Protein AF-A0A8J4PUZ7-F1 (afdb_monomer_lite)

Organism: NCBI:txid133409

Radius of gyration: 33.64 Å; chains: 1; bounding box: 92×98×100 Å

InterPro domains:
  IPR002048 EF-hand domain [PF13833] (111-161)
  IPR002048 EF-hand domain [PS50222] (130-165)
  IPR002048 EF-hand domain [SM00054] (100-126)
  IPR002048 EF-hand domain [SM00054] (134-162)
  IPR002048 EF-hand domain [cd00051] (100-160)
  IPR004170 WWE domain [PF02825] (491-558)
  IPR004170 WWE domain [PS50918] (475-558)
  IPR011992 EF-hand domain pair [SSF47473] (94-163)
  IPR018247 EF-Hand 1, calcium-binding site [PS00018] (143-155)
  IPR029062 Class I glutamine amidotransferase-like [SSF52317] (277-467)
  IPR037197 WWE domain superfamily [G3DSA:3.30.720.50] (478-567)
  IPR037197 WWE domain superfamily [SSF117839] (489-565)

pLDDT: mean 73.5, std 23.8, range [24.12, 98.75]

Secondary structure (DSSP, 8-state):
---------------------------------------------PPP-------PPPP---HHHHHHHHHHHHHH--GGGHHHHHHHH-S----S-HHHHHHHHTTT-SSSSB-HHHHHHHHHHTT----HHHHHHHHHHH-SS-SSSB-HHHHHHHHHHHHHHHHHTTT-S----TTHHHHHHHHHTTS-S----PPPP-------GGGS-SSTT-GGGGTB-TTTT----TT--B-TTSPBSSGGGSSBPBTTTTT-EEEEEESS----TTHHHHHHTT-EEEEESSHHHHHHHHTT-SEEEEE--SS--SSS-HHHHHHHHHHHHHTT-EEEEE--STTTTHHHHHHHHHHHS--EEEEEE---EEEEE-TTSTTEEE--GGGTT-SEEE--SEEEEESS--TTEEEEEE-TTS-EEEEEE-----S----EEEES-GGGGTTTTTSTTHHHHHHHHHHHHT-HHHHHHTT------PPPPEEEEEEEEEESEEEEPPHHHHHHHHHHHHHHHH-TT--EEEEEETTEEEEEETTTTEEEESSSTT--EEEEEEEEEEEPPP-

Foldseek 3Di:
DDDDDDDDDDDDDDDDDDDDDDDDDDDDDDDDDDDDDDDDDDDDDDDDDDDDPPPDDDDDQDPVNVVLVVLVDVLVDDPPCPVVVPVPPPLPDQHDDLVSLLVNVVVQDPPQWHALVSLQVVCVVVVHRDDSVVSVVVQVVQPPVPPRTHGSVSSSVSSSVVVVVVCVVVVSDDDPDPVVVVVVVVVVVPPDDDDDDDDDDDDFDADDPLCPDPDPPDPSVQFAANQQLTQDDPPFDAAPQRFGPDCNQFGTFFLFAQQFEEEEACLPDDPQPLPVLQCRNNYHYHYDHALVVLLVCLVRHQEYEYFFAQDHDPNDDLVSSLVSVVVSLQQQGEYEQEAAAHRRRPNVQSNCCSPFVWGWHDKDAAQDKAADDAQQDASHFYSDSLCGRAGIDGQARIFIAIPDDGPQKGQGHATNVSGRFWIKGDPDLDPRNAIYIYGGRSNCRHPVVPPGCNSSSVNSSNSVRSSVSSCVVVVNDPPDPFDRWDWDKWKWWDDSHIDTDPPQQRVQVVVVVVVCVVVVVCQWDWTDDDPWIWIAGNVQQKIFTPPDPVRDIIHMDIDIGTHTDDD

Structure (mmCIF, N/CA/C/O backbone):
data_AF-A0A8J4PUZ7-F1
#
_entry.id   AF-A0A8J4PUZ7-F1
#
loop_
_atom_site.group_PDB
_atom_site.id
_atom_site.type_symbol
_atom_site.label_atom_id
_atom_site.label_alt_id
_atom_site.label_comp_id
_atom_site.label_asym_id
_atom_site.label_entity_id
_atom_site.label_seq_id
_atom_site.pdbx_PDB_ins_code
_atom_site.Cartn_x
_atom_site.Cartn_y
_atom_site.Cartn_z
_atom_site.occupancy
_atom_site.B_iso_or_equiv
_atom_site.auth_seq_id
_atom_site.auth_comp_id
_atom_site.auth_asym_id
_atom_site.auth_atom_id
_atom_site.pdbx_PDB_model_num
ATOM 1 N N . MET A 1 1 ? -44.549 50.916 0.524 1.00 31.92 1 MET A N 1
ATOM 2 C CA . MET A 1 1 ? -44.669 52.183 -0.236 1.00 31.92 1 MET A CA 1
ATOM 3 C C . MET A 1 1 ? -43.720 52.107 -1.426 1.00 31.92 1 MET A C 1
ATOM 5 O O . MET A 1 1 ? -42.697 51.463 -1.258 1.00 31.92 1 MET A O 1
ATOM 9 N N . THR A 1 2 ? -44.071 52.725 -2.566 1.00 34.88 2 THR A N 1
ATOM 10 C CA . THR A 1 2 ? -43.158 53.216 -3.641 1.00 34.88 2 THR A CA 1
ATOM 11 C C . THR A 1 2 ? -42.027 52.277 -4.125 1.00 34.88 2 THR A C 1
ATOM 13 O O . THR A 1 2 ? -41.024 52.144 -3.436 1.00 34.88 2 THR A O 1
ATOM 16 N N . THR A 1 3 ? -42.210 51.547 -5.244 1.00 37.53 3 THR A N 1
ATOM 17 C CA . THR A 1 3 ? -41.747 51.876 -6.638 1.00 37.53 3 THR A CA 1
ATOM 18 C C . THR A 1 3 ? -40.230 51.709 -6.866 1.00 37.53 3 THR A C 1
ATOM 20 O O . THR A 1 3 ? -39.463 52.071 -5.987 1.00 37.53 3 THR A O 1
ATOM 23 N N . THR A 1 4 ? -39.698 51.184 -7.984 1.00 36.09 4 THR A N 1
ATOM 24 C CA . THR A 1 4 ? -40.172 50.990 -9.390 1.00 36.09 4 THR A CA 1
ATOM 25 C C . THR A 1 4 ? -39.432 49.774 -10.023 1.00 36.09 4 THR A C 1
ATOM 27 O O . THR A 1 4 ? -38.308 49.513 -9.614 1.00 36.09 4 THR A O 1
ATOM 30 N N . ASP A 1 5 ? -40.060 48.901 -10.836 1.00 35.66 5 ASP A N 1
ATOM 31 C CA . ASP A 1 5 ? -40.174 48.937 -12.331 1.00 35.66 5 ASP A CA 1
ATOM 32 C C . ASP A 1 5 ? -38.823 48.592 -13.047 1.00 35.66 5 ASP A C 1
ATOM 34 O O . ASP A 1 5 ? -37.813 49.196 -12.700 1.00 35.66 5 ASP A O 1
ATOM 38 N N . LYS A 1 6 ? -38.663 47.632 -13.993 1.00 34.19 6 LYS A N 1
ATOM 39 C CA . LYS A 1 6 ? -39.505 47.216 -15.151 1.00 34.19 6 LYS A CA 1
ATOM 40 C C . LYS A 1 6 ? -39.331 45.754 -15.661 1.00 34.19 6 LYS A C 1
ATOM 42 O O . LYS A 1 6 ? -38.241 45.207 -15.559 1.00 34.19 6 LYS A O 1
ATOM 47 N N . THR A 1 7 ? -40.400 45.229 -16.294 1.00 31.89 7 THR A N 1
ATOM 48 C CA . THR A 1 7 ? -40.533 44.272 -17.452 1.00 31.89 7 THR A CA 1
ATOM 49 C C . THR A 1 7 ? -39.470 43.175 -17.697 1.00 31.89 7 THR A C 1
ATOM 51 O O . THR A 1 7 ? -38.310 43.508 -17.916 1.00 31.89 7 THR A O 1
ATOM 54 N N . THR A 1 8 ? -39.761 41.860 -17.659 1.00 32.41 8 THR A N 1
ATOM 55 C CA . THR A 1 8 ? -40.592 40.976 -18.550 1.00 32.41 8 THR A CA 1
ATOM 56 C C . THR A 1 8 ? -40.022 40.742 -19.970 1.00 32.41 8 THR A C 1
ATOM 58 O O . THR A 1 8 ? -39.531 41.692 -20.567 1.00 32.41 8 THR A O 1
ATOM 61 N N . GLU A 1 9 ? -39.907 39.519 -20.532 1.00 30.27 9 GLU A N 1
ATOM 62 C CA . GLU A 1 9 ? -40.904 38.440 -20.831 1.00 30.27 9 GLU A CA 1
ATOM 63 C C . GLU A 1 9 ? -41.888 38.832 -21.971 1.00 30.27 9 GLU A C 1
ATOM 65 O O . GLU A 1 9 ? -42.277 39.996 -22.033 1.00 30.27 9 GLU A O 1
ATOM 70 N N . VAL A 1 10 ? -42.344 37.965 -22.900 1.00 31.31 10 VAL A N 1
ATOM 71 C CA . VAL A 1 10 ? -42.105 36.507 -23.106 1.00 31.31 10 VAL A CA 1
ATOM 72 C C . VAL A 1 10 ? -41.219 36.258 -24.365 1.00 31.31 10 VAL A C 1
ATOM 74 O O . VAL A 1 10 ? -40.121 36.804 -24.351 1.00 31.31 10 VAL A O 1
ATOM 77 N N . GLU A 1 11 ? -41.470 35.511 -25.463 1.00 28.72 11 GLU A N 1
ATOM 78 C CA . GLU A 1 11 ? -42.529 34.595 -25.975 1.00 28.72 11 GLU A CA 1
ATOM 79 C C . GLU A 1 11 ? -41.911 33.597 -27.013 1.00 28.72 11 GLU A C 1
ATOM 81 O O . GLU A 1 11 ? -40.688 33.541 -27.142 1.00 28.72 11 GLU A O 1
ATOM 86 N N . ALA A 1 12 ? -42.701 32.789 -27.747 1.00 32.50 12 ALA A N 1
ATOM 87 C CA . ALA A 1 12 ? -42.226 31.761 -28.700 1.00 32.50 12 ALA A CA 1
ATOM 88 C C . ALA A 1 12 ? -43.123 31.609 -29.952 1.00 32.50 12 ALA A C 1
ATOM 90 O O . ALA A 1 12 ? -44.296 31.960 -29.900 1.00 32.50 12 ALA A O 1
ATOM 91 N N . THR A 1 13 ? -42.616 31.014 -31.049 1.00 29.00 13 THR A N 1
ATOM 92 C CA . THR A 1 13 ? -43.387 30.177 -32.016 1.00 29.00 13 THR A CA 1
ATOM 93 C C . THR A 1 13 ? -42.502 29.553 -33.113 1.00 29.00 13 THR A C 1
ATOM 95 O O . THR A 1 13 ? -41.449 30.082 -33.457 1.00 29.00 13 THR A O 1
ATOM 98 N N . ALA A 1 14 ? -42.957 28.434 -33.690 1.00 31.92 14 ALA A N 1
ATOM 99 C CA . ALA A 1 14 ? -42.532 27.913 -35.003 1.00 31.92 14 ALA A CA 1
ATOM 100 C C . ALA A 1 14 ? -43.636 28.229 -36.047 1.00 31.92 14 ALA A C 1
ATOM 102 O O . ALA A 1 14 ? -44.740 28.586 -35.619 1.00 31.92 14 ALA A O 1
ATOM 103 N N . PRO A 1 15 ? -43.421 28.100 -37.380 1.00 43.19 15 PRO A N 1
ATOM 104 C CA . PRO A 1 15 ? -43.511 26.770 -38.015 1.00 43.19 15 PRO A CA 1
ATOM 105 C C . PRO A 1 15 ? -42.740 26.629 -39.364 1.00 43.19 15 PRO A C 1
ATOM 107 O O . PRO A 1 15 ? -41.897 27.452 -39.704 1.00 43.19 15 PRO A O 1
ATOM 110 N N . ALA A 1 16 ? -43.150 25.618 -40.148 1.00 30.67 16 ALA A N 1
ATOM 111 C CA . ALA A 1 16 ? -43.147 25.515 -41.621 1.00 30.67 16 ALA A CA 1
ATOM 112 C C . ALA A 1 16 ? -42.154 24.531 -42.280 1.00 30.67 16 ALA A C 1
ATOM 114 O O . ALA A 1 16 ? -40.936 24.667 -42.237 1.00 30.67 16 ALA A O 1
ATOM 115 N N . THR A 1 17 ? -42.743 23.550 -42.967 1.00 30.05 17 THR A N 1
ATOM 116 C CA . THR A 1 17 ? -42.121 22.589 -43.888 1.00 30.05 17 THR A CA 1
ATOM 117 C C . THR A 1 17 ? -42.132 23.101 -45.327 1.00 30.05 17 THR A C 1
ATOM 119 O O . THR A 1 17 ? -43.130 23.688 -45.742 1.00 30.05 17 THR A O 1
ATOM 122 N N . THR A 1 18 ? -41.148 22.707 -46.141 1.00 29.47 18 THR A N 1
ATOM 123 C CA . THR A 1 18 ? -41.346 22.613 -47.601 1.00 29.47 18 THR A CA 1
ATOM 124 C C . THR A 1 18 ? -40.593 21.417 -48.174 1.00 29.47 18 THR A C 1
ATOM 1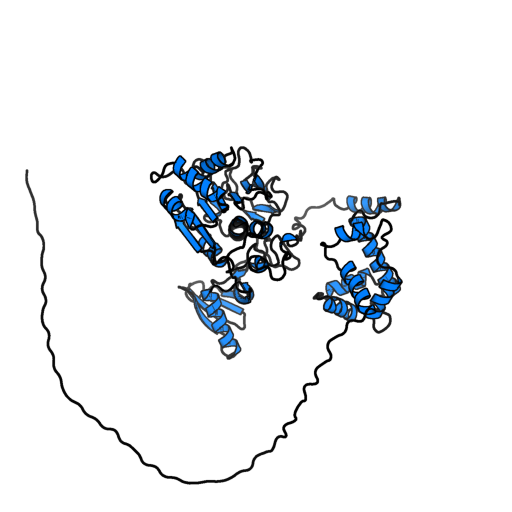26 O O . THR A 1 18 ? -39.422 21.218 -47.865 1.00 29.47 18 THR A O 1
ATOM 129 N N . THR A 1 19 ? -41.273 20.626 -49.001 1.00 29.44 19 THR A N 1
ATOM 130 C CA . THR A 1 19 ? -40.724 19.502 -49.769 1.00 29.44 19 THR A CA 1
ATOM 131 C C . THR A 1 19 ? -40.570 19.880 -51.240 1.00 29.44 19 THR A C 1
ATOM 133 O O . THR A 1 19 ? -41.388 20.628 -51.773 1.00 29.44 19 THR A O 1
ATOM 136 N N . THR A 1 20 ? -39.589 19.284 -51.920 1.00 30.33 20 THR A N 1
ATOM 137 C CA . THR A 1 20 ? -39.568 19.154 -53.385 1.00 30.33 20 THR A CA 1
ATOM 138 C C . THR A 1 20 ? -38.830 17.876 -53.783 1.00 30.33 20 THR A C 1
ATOM 140 O O . THR A 1 20 ? -37.664 17.692 -53.443 1.00 30.33 20 THR A O 1
ATOM 143 N N . ASP A 1 21 ? -39.512 17.000 -54.520 1.00 27.89 21 ASP A N 1
ATOM 144 C CA . ASP A 1 21 ? -38.901 15.892 -55.263 1.00 27.89 21 ASP A CA 1
ATOM 145 C C . ASP A 1 21 ? -38.247 16.392 -56.563 1.00 27.89 21 ASP A C 1
ATOM 147 O O . ASP A 1 21 ? -38.670 17.419 -57.096 1.00 27.89 21 ASP A O 1
ATOM 151 N N . ALA A 1 22 ? -37.310 15.614 -57.133 1.00 30.58 22 ALA A N 1
ATOM 152 C CA . ALA A 1 22 ? -37.482 15.058 -58.490 1.00 30.58 22 ALA A CA 1
ATOM 153 C C . ALA A 1 22 ? -36.314 14.165 -58.983 1.00 30.58 22 ALA A C 1
ATOM 155 O O . ALA A 1 22 ? -35.156 14.567 -59.027 1.00 30.58 22 ALA A O 1
ATOM 156 N N . SER A 1 23 ? -36.691 12.980 -59.480 1.00 27.52 23 SER A N 1
ATOM 157 C CA . SER A 1 23 ? -36.160 12.292 -60.677 1.00 27.52 23 SER A CA 1
ATOM 158 C C . SER A 1 23 ? -34.645 12.039 -60.864 1.00 27.52 23 SER A C 1
ATOM 160 O O . SER A 1 23 ? -33.897 12.882 -61.346 1.00 27.52 23 SER A O 1
ATOM 162 N N . THR A 1 24 ? -34.270 10.766 -60.689 1.00 27.72 24 THR A N 1
ATOM 163 C CA . THR A 1 24 ? -33.610 9.899 -61.700 1.00 27.72 24 THR A CA 1
ATOM 164 C C . THR A 1 24 ? -32.593 10.484 -62.701 1.00 27.72 24 THR A C 1
ATOM 166 O O . THR A 1 24 ? -32.950 11.253 -63.591 1.00 27.72 24 THR A O 1
ATOM 169 N N . THR A 1 25 ? -31.444 9.811 -62.830 1.00 27.95 25 THR A N 1
ATOM 170 C CA . THR A 1 25 ? -31.197 8.992 -64.042 1.00 27.95 25 THR A CA 1
ATOM 171 C C . THR A 1 25 ? -30.154 7.900 -63.809 1.00 27.95 25 THR A C 1
ATOM 173 O O . THR A 1 25 ? -29.208 8.056 -63.044 1.00 27.95 25 THR A O 1
ATOM 176 N N . SER A 1 26 ? -30.348 6.768 -64.480 1.00 26.28 26 SER A N 1
ATOM 177 C CA . SER A 1 26 ? -29.411 5.647 -64.548 1.00 26.28 26 SER A CA 1
ATOM 178 C C . SER A 1 26 ? -28.490 5.766 -65.761 1.00 26.28 26 SER A C 1
ATOM 180 O O . SER A 1 26 ? -28.995 6.047 -66.843 1.00 26.28 26 SER A O 1
ATOM 182 N N . THR A 1 27 ? -27.228 5.347 -65.637 1.00 27.86 27 THR A N 1
ATOM 183 C CA . THR A 1 27 ? -26.532 4.631 -66.727 1.00 27.86 27 THR A CA 1
ATOM 184 C C . THR A 1 27 ? -25.394 3.773 -66.184 1.00 27.86 27 THR A C 1
ATOM 186 O O . THR A 1 27 ? -24.390 4.287 -65.699 1.00 27.86 27 THR A O 1
ATOM 189 N N . THR A 1 28 ? -25.525 2.457 -66.330 1.00 29.19 28 THR A N 1
ATOM 190 C CA . THR A 1 28 ? -24.376 1.551 -66.481 1.00 29.19 28 THR A CA 1
ATOM 191 C C . THR A 1 28 ? -23.777 1.744 -67.883 1.00 29.19 28 THR A C 1
ATOM 193 O O . THR A 1 28 ? -24.460 2.238 -68.783 1.00 29.19 28 THR A O 1
ATOM 196 N N . PRO A 1 29 ? -22.540 1.288 -68.115 1.00 31.20 29 PRO A N 1
ATOM 197 C CA . PRO A 1 29 ? -22.373 0.362 -69.237 1.00 31.20 29 PRO A CA 1
ATOM 198 C C . PRO A 1 29 ? -21.701 -0.946 -68.805 1.00 31.20 29 PRO A C 1
ATOM 200 O O . PRO A 1 29 ? -20.906 -0.989 -67.867 1.00 31.20 29 PRO A O 1
ATOM 203 N N . THR A 1 30 ? -22.029 -2.031 -69.502 1.00 25.31 30 THR A N 1
ATOM 204 C CA . THR A 1 30 ? -21.582 -3.393 -69.182 1.00 25.31 30 THR A CA 1
ATOM 205 C C . THR A 1 30 ? -20.852 -4.001 -70.377 1.00 25.31 30 THR A C 1
ATOM 207 O O . THR A 1 30 ? -21.237 -3.755 -71.515 1.00 25.31 30 THR A O 1
ATOM 210 N N . THR A 1 31 ? -19.877 -4.877 -70.103 1.00 26.61 31 THR A N 1
ATOM 211 C CA . THR A 1 31 ? -19.239 -5.834 -71.039 1.00 26.61 31 THR A CA 1
ATOM 212 C C . THR A 1 31 ? -18.505 -5.299 -72.275 1.00 26.61 31 THR A C 1
ATOM 214 O O . THR A 1 31 ? -19.079 -4.701 -73.174 1.00 26.61 31 THR A O 1
ATOM 217 N N . THR A 1 32 ? -17.271 -5.775 -72.451 1.00 24.12 32 THR A N 1
ATOM 218 C CA . THR A 1 32 ? -16.931 -6.633 -73.603 1.00 24.12 32 THR A CA 1
ATOM 219 C C . THR A 1 32 ? -15.884 -7.654 -73.147 1.00 24.12 32 THR A C 1
ATOM 221 O O . THR A 1 32 ? -14.964 -7.308 -72.411 1.00 24.12 32 THR A O 1
ATOM 224 N N . THR A 1 33 ? -16.044 -8.915 -73.544 1.00 27.00 33 THR A N 1
ATOM 225 C CA . THR A 1 33 ? -15.135 -10.032 -73.244 1.00 27.00 33 THR A CA 1
ATOM 226 C C . THR A 1 33 ? -14.462 -10.535 -74.516 1.00 27.00 33 THR A C 1
ATOM 228 O O . THR A 1 33 ? -15.149 -10.827 -75.491 1.00 27.00 33 THR A O 1
ATOM 231 N N . THR A 1 34 ? -13.144 -10.753 -74.480 1.00 25.41 34 THR A N 1
ATOM 232 C CA . THR A 1 34 ? -12.427 -11.572 -75.475 1.00 25.41 34 THR A CA 1
ATOM 233 C C . THR A 1 34 ? -11.267 -12.338 -74.838 1.00 25.41 34 THR A C 1
ATOM 235 O O . THR A 1 34 ? -10.354 -11.745 -74.271 1.00 25.41 34 THR A O 1
ATOM 238 N N . THR A 1 35 ? -11.315 -13.663 -74.974 1.00 25.09 35 THR A N 1
ATOM 239 C CA . THR A 1 35 ? -10.185 -14.614 -74.930 1.00 25.09 35 THR A CA 1
ATOM 240 C C . THR A 1 35 ? -9.282 -14.432 -76.171 1.00 25.09 35 THR A C 1
ATOM 242 O O . THR A 1 35 ? -9.697 -13.740 -77.097 1.00 25.09 35 THR A O 1
ATOM 245 N N . THR A 1 36 ? -8.092 -15.024 -76.336 1.00 26.52 36 THR A N 1
ATOM 246 C CA . THR A 1 36 ? -7.377 -16.143 -75.664 1.00 26.52 36 THR A CA 1
ATOM 247 C C . THR A 1 36 ? -6.056 -15.628 -75.008 1.00 26.52 36 THR A C 1
ATOM 249 O O . THR A 1 36 ? -6.092 -14.511 -74.504 1.00 26.52 36 THR A O 1
ATOM 252 N N . ASP A 1 37 ? -4.891 -16.287 -74.839 1.00 25.41 37 ASP A N 1
ATOM 253 C CA . ASP A 1 37 ? -4.339 -17.606 -75.231 1.00 25.41 37 ASP A CA 1
ATOM 254 C C . ASP A 1 37 ? -3.195 -18.070 -74.285 1.00 25.41 37 ASP A C 1
ATOM 256 O O . ASP A 1 37 ? -2.947 -17.437 -73.257 1.00 25.41 37 ASP A O 1
ATOM 260 N N . ALA A 1 38 ? -2.513 -19.184 -74.595 1.00 27.83 38 ALA A N 1
ATOM 261 C CA . ALA A 1 38 ? -1.596 -19.893 -73.694 1.00 27.83 38 ALA A CA 1
ATOM 262 C C . ALA A 1 38 ? -0.143 -20.078 -74.199 1.00 27.83 38 ALA A C 1
ATOM 264 O O . ALA A 1 38 ? 0.112 -20.343 -75.370 1.00 27.83 38 ALA A O 1
ATOM 265 N N . SER A 1 39 ? 0.816 -20.047 -73.259 1.00 26.61 39 SER A N 1
ATOM 266 C CA . SER A 1 39 ? 2.176 -20.617 -73.385 1.00 26.61 39 SER A CA 1
ATOM 267 C C . SER A 1 39 ? 2.819 -20.754 -71.985 1.00 26.61 39 SER A C 1
ATOM 269 O O . SER A 1 39 ? 3.319 -19.782 -71.432 1.00 26.61 39 SER A O 1
ATOM 271 N N . THR A 1 40 ? 2.664 -21.876 -71.275 1.00 27.22 40 THR A N 1
ATOM 272 C CA . THR A 1 40 ? 3.521 -23.086 -71.366 1.00 27.22 40 THR A CA 1
ATOM 273 C C . THR A 1 40 ? 4.923 -22.927 -70.735 1.00 27.22 40 THR A C 1
ATOM 275 O O . THR A 1 40 ? 5.852 -22.504 -71.404 1.00 27.22 40 THR A O 1
ATOM 278 N N . THR A 1 41 ? 5.030 -23.327 -69.451 1.00 27.36 41 THR A N 1
ATOM 279 C CA . THR A 1 41 ? 6.098 -24.118 -68.751 1.00 27.36 41 THR A CA 1
ATOM 280 C C . THR A 1 41 ? 7.597 -24.002 -69.143 1.00 27.36 41 THR A C 1
ATOM 282 O O . THR A 1 41 ? 7.911 -23.963 -70.325 1.00 27.36 41 THR A O 1
ATOM 285 N N . PRO A 1 42 ? 8.562 -24.115 -68.185 1.00 34.59 42 PRO A N 1
ATOM 286 C CA . PRO A 1 42 ? 8.648 -25.265 -67.262 1.00 34.59 42 PRO A CA 1
ATOM 287 C C . PRO A 1 42 ? 8.951 -24.979 -65.776 1.00 34.59 42 PRO A C 1
ATOM 289 O O . PRO A 1 42 ? 9.566 -23.987 -65.399 1.00 34.59 42 PRO A O 1
ATOM 292 N N . ALA A 1 43 ? 8.552 -25.927 -64.921 1.00 27.20 43 ALA A N 1
ATOM 293 C CA . ALA A 1 43 ? 8.738 -25.877 -63.471 1.00 27.20 43 ALA A CA 1
ATOM 294 C C . ALA A 1 43 ? 10.037 -26.559 -62.997 1.00 27.20 43 ALA A C 1
ATOM 296 O O . ALA A 1 43 ? 10.363 -27.674 -63.413 1.00 27.20 43 ALA A O 1
ATOM 297 N N . LEU A 1 44 ? 10.729 -25.941 -62.034 1.00 29.94 44 LEU A N 1
ATOM 298 C CA . LEU A 1 44 ? 11.862 -26.543 -61.323 1.00 29.94 44 LEU A CA 1
ATOM 299 C C . LEU A 1 44 ? 11.382 -27.372 -60.121 1.00 29.94 44 LEU A C 1
ATOM 301 O O . LEU A 1 44 ? 11.011 -26.835 -59.079 1.00 29.94 44 LEU A O 1
ATOM 305 N N . LYS A 1 45 ? 11.439 -28.704 -60.248 1.00 29.41 45 LYS A N 1
ATOM 306 C CA . LYS A 1 45 ? 11.124 -29.647 -59.161 1.00 29.41 45 LYS A CA 1
ATOM 307 C C . LYS A 1 45 ? 12.118 -29.508 -57.998 1.00 29.41 45 LYS A C 1
ATOM 309 O O . LYS A 1 45 ? 13.216 -30.066 -58.055 1.00 29.41 45 LYS A O 1
ATOM 314 N N . ARG A 1 46 ? 11.726 -28.856 -56.898 1.00 32.34 46 ARG A N 1
ATOM 315 C CA . ARG A 1 46 ? 12.373 -29.074 -55.591 1.00 32.34 46 ARG A CA 1
ATOM 316 C C . ARG A 1 46 ? 11.784 -30.328 -54.948 1.00 32.34 46 ARG A C 1
ATOM 318 O O . ARG A 1 46 ? 10.571 -30.476 -54.873 1.00 32.34 46 ARG A O 1
ATOM 325 N N . LYS A 1 47 ? 12.655 -31.245 -54.518 1.00 30.12 47 LYS A N 1
ATOM 326 C CA . LYS A 1 47 ? 12.255 -32.468 -53.812 1.00 30.12 47 LYS A CA 1
ATOM 327 C C . LYS A 1 47 ? 11.812 -32.110 -52.399 1.00 30.12 47 LYS A C 1
ATOM 329 O O . LYS A 1 47 ? 12.626 -31.605 -51.626 1.00 30.12 47 LYS A O 1
ATOM 334 N N . GLU A 1 48 ? 10.580 -32.444 -52.047 1.00 31.02 48 GLU A N 1
ATOM 335 C CA . GLU A 1 48 ? 10.206 -32.564 -50.644 1.00 31.02 48 GLU A CA 1
ATOM 336 C C . GLU A 1 48 ? 11.024 -33.698 -50.010 1.00 31.02 48 GLU A C 1
ATOM 338 O O . GLU A 1 48 ? 11.211 -34.768 -50.595 1.00 31.02 48 GLU A O 1
ATOM 343 N N . LYS A 1 49 ? 11.565 -33.440 -48.819 1.00 30.95 49 LYS A N 1
ATOM 344 C CA . LYS A 1 49 ? 12.094 -34.474 -47.931 1.00 30.95 49 LYS A CA 1
ATOM 345 C C . LYS A 1 49 ? 11.205 -34.491 -46.704 1.00 30.95 49 LYS A C 1
ATOM 347 O O . LYS A 1 49 ? 11.300 -33.580 -45.882 1.00 30.95 49 LYS A O 1
ATOM 352 N N . GLU A 1 50 ? 10.401 -35.536 -46.558 1.00 31.58 50 GLU A N 1
ATOM 353 C CA . GLU A 1 50 ? 9.745 -35.831 -45.290 1.00 31.58 50 GLU A CA 1
ATOM 354 C C . GLU A 1 50 ? 10.812 -35.968 -44.194 1.00 31.58 50 GLU A C 1
ATOM 356 O O . GLU A 1 50 ? 11.594 -36.923 -44.167 1.00 31.58 50 GLU A O 1
ATOM 361 N N . LYS A 1 51 ? 10.858 -35.011 -43.264 1.00 31.28 51 LYS A N 1
ATOM 362 C CA . LYS A 1 51 ? 11.500 -35.242 -41.973 1.00 31.28 51 LYS A CA 1
ATOM 363 C C . LYS A 1 51 ? 10.512 -36.015 -41.112 1.00 31.28 51 LYS A C 1
ATOM 365 O O . LYS A 1 51 ? 9.577 -35.427 -40.579 1.00 31.28 51 LYS A O 1
ATOM 370 N N . LYS A 1 52 ? 10.748 -37.316 -40.928 1.00 31.95 52 LYS A N 1
ATOM 371 C CA . LYS A 1 52 ? 10.154 -38.034 -39.796 1.00 31.95 52 LYS A CA 1
ATOM 372 C C . LYS A 1 52 ? 10.617 -37.350 -38.510 1.00 31.95 52 LYS A C 1
ATOM 374 O O . LYS A 1 52 ? 11.820 -37.283 -38.258 1.00 31.95 52 LYS A O 1
ATOM 379 N N . GLU A 1 53 ? 9.682 -36.848 -37.709 1.00 34.03 53 GLU A N 1
ATOM 380 C CA . GLU A 1 53 ? 9.999 -36.410 -36.353 1.00 34.03 53 GLU A CA 1
ATOM 381 C C . GLU A 1 53 ? 10.307 -37.630 -35.485 1.00 34.03 53 GLU A C 1
ATOM 383 O O . GLU A 1 53 ? 9.427 -38.382 -35.062 1.00 34.03 53 GLU A O 1
ATOM 388 N N . GLU A 1 54 ? 11.594 -37.833 -35.229 1.00 33.34 54 GLU A N 1
ATOM 389 C CA . GLU A 1 54 ? 12.077 -38.847 -34.307 1.00 33.34 54 GLU A CA 1
ATOM 390 C C . GLU A 1 54 ? 11.736 -38.420 -32.871 1.00 33.34 54 GLU A C 1
ATOM 392 O O . GLU A 1 54 ? 12.409 -37.579 -32.266 1.00 33.34 54 GLU A O 1
ATOM 397 N N . LYS A 1 55 ? 10.635 -38.964 -32.333 1.00 35.88 55 LYS A N 1
ATOM 398 C CA . LYS A 1 55 ? 10.188 -38.698 -30.959 1.00 35.88 55 LYS A CA 1
ATOM 399 C C . LYS A 1 55 ? 11.287 -39.092 -29.973 1.00 35.88 55 LYS A C 1
ATOM 401 O O . LYS A 1 55 ? 11.481 -40.274 -29.694 1.00 35.88 55 LYS A O 1
ATOM 406 N N . LYS A 1 56 ? 11.975 -38.089 -29.415 1.00 33.09 56 LYS A N 1
ATOM 407 C CA . LYS A 1 56 ? 12.976 -38.284 -28.357 1.00 33.09 56 LYS A CA 1
ATOM 408 C C . LYS A 1 56 ? 12.355 -39.096 -27.208 1.00 33.09 56 LYS A C 1
ATOM 410 O O . LYS A 1 56 ? 11.253 -38.752 -26.772 1.00 33.09 56 LYS A O 1
ATOM 415 N N . PRO A 1 57 ? 13.029 -40.146 -26.706 1.00 34.91 57 PRO A N 1
ATOM 416 C CA . PRO A 1 57 ? 12.482 -40.975 -25.640 1.00 34.91 57 PRO A CA 1
ATOM 417 C C . PRO A 1 57 ? 12.280 -40.154 -24.363 1.00 34.91 57 PRO A C 1
ATOM 419 O O . PRO A 1 57 ? 13.095 -39.291 -24.026 1.00 34.91 57 PRO A O 1
ATOM 422 N N . ALA A 1 58 ? 11.198 -40.442 -23.637 1.00 37.84 58 ALA A N 1
ATOM 423 C CA . ALA A 1 58 ? 10.937 -39.822 -22.345 1.00 37.84 58 ALA A CA 1
ATOM 424 C C . ALA A 1 58 ? 12.085 -40.140 -21.370 1.00 37.84 58 ALA A C 1
ATOM 426 O O . ALA A 1 58 ? 12.505 -41.290 -21.237 1.00 37.84 58 ALA A O 1
ATOM 427 N N . TYR A 1 59 ? 12.609 -39.115 -20.700 1.00 37.31 59 TYR A N 1
ATOM 428 C CA . TYR A 1 59 ? 13.774 -39.248 -19.828 1.00 37.31 59 TYR A CA 1
ATOM 429 C C . TYR A 1 59 ? 13.448 -40.063 -18.565 1.00 37.31 59 TYR A C 1
ATOM 431 O O . TYR A 1 59 ? 12.659 -39.633 -17.723 1.00 37.31 59 TYR A O 1
ATOM 439 N N . ILE A 1 60 ? 14.098 -41.220 -18.413 1.00 36.75 60 ILE A N 1
ATOM 440 C CA . ILE A 1 60 ? 14.000 -42.076 -17.224 1.00 36.75 60 ILE A CA 1
ATOM 441 C C . ILE A 1 60 ? 15.173 -41.753 -16.282 1.00 36.75 60 ILE A C 1
ATOM 443 O O . ILE A 1 60 ? 16.330 -42.053 -16.577 1.00 36.75 60 ILE A O 1
ATOM 447 N N . GLU A 1 61 ? 14.882 -41.135 -15.132 1.00 40.69 61 GLU A N 1
ATOM 448 C CA . GLU A 1 61 ? 15.885 -40.818 -14.103 1.00 40.69 61 GLU A CA 1
ATOM 449 C C . GLU A 1 61 ? 16.368 -42.106 -13.408 1.00 40.69 61 GLU A C 1
ATOM 451 O O . GLU A 1 61 ? 15.589 -42.808 -12.759 1.00 40.69 61 GLU A O 1
ATOM 456 N N . THR A 1 62 ? 17.661 -42.431 -13.511 1.00 42.00 62 THR A N 1
ATOM 457 C CA . THR A 1 62 ? 18.207 -43.629 -12.852 1.00 42.00 62 THR A CA 1
ATOM 458 C C . THR A 1 62 ? 18.231 -43.475 -11.327 1.00 42.00 62 THR A C 1
ATOM 460 O O . THR A 1 62 ? 18.459 -42.386 -10.796 1.00 42.00 62 THR A O 1
ATOM 463 N N . ARG A 1 63 ? 18.050 -44.585 -10.592 1.00 38.66 63 ARG A N 1
ATOM 464 C CA . ARG A 1 63 ? 18.034 -44.615 -9.110 1.00 38.66 63 ARG A CA 1
ATOM 465 C C . ARG A 1 63 ? 19.276 -43.954 -8.490 1.00 38.66 63 ARG A C 1
ATOM 467 O O . ARG A 1 63 ? 19.174 -43.276 -7.471 1.00 38.66 63 ARG A O 1
ATOM 474 N N . THR A 1 64 ? 20.422 -44.119 -9.144 1.00 38.09 64 THR A N 1
ATOM 475 C CA . THR A 1 64 ? 21.718 -43.515 -8.812 1.00 38.09 64 THR A CA 1
ATOM 476 C C . THR A 1 64 ? 21.710 -41.993 -8.998 1.00 38.09 64 THR A C 1
ATOM 478 O O . THR A 1 64 ? 22.074 -41.254 -8.086 1.00 38.09 64 THR A O 1
ATOM 481 N N . ARG A 1 65 ? 21.203 -41.500 -10.137 1.00 40.19 65 ARG A N 1
ATOM 482 C CA . ARG A 1 65 ? 21.096 -40.062 -10.441 1.00 40.19 65 ARG A CA 1
ATOM 483 C C . ARG A 1 65 ? 20.081 -39.350 -9.539 1.00 40.19 65 ARG A C 1
ATOM 485 O O . ARG A 1 65 ? 20.343 -38.237 -9.094 1.00 40.19 65 ARG A O 1
ATOM 492 N N . LYS A 1 66 ? 18.987 -40.031 -9.180 1.00 44.66 66 LYS A N 1
ATOM 493 C CA . LYS A 1 66 ? 17.997 -39.559 -8.200 1.00 44.66 66 LYS A CA 1
ATOM 494 C C . LYS A 1 66 ? 18.604 -39.349 -6.805 1.00 44.66 66 LYS A C 1
ATOM 496 O O . LYS A 1 66 ? 18.337 -38.320 -6.192 1.00 44.66 66 LYS A O 1
ATOM 501 N N . LYS A 1 67 ? 19.464 -40.265 -6.330 1.00 43.91 67 LYS A N 1
ATOM 502 C CA . LYS A 1 67 ? 20.208 -40.090 -5.065 1.00 43.91 67 LYS A CA 1
ATOM 503 C C . LYS A 1 67 ? 21.165 -38.893 -5.114 1.00 43.91 67 LYS A C 1
ATOM 505 O O . LYS A 1 67 ? 21.148 -38.078 -4.198 1.00 43.91 67 LYS A O 1
ATOM 510 N N . ALA A 1 68 ? 21.947 -38.751 -6.187 1.00 40.72 68 ALA A N 1
ATOM 511 C CA . ALA A 1 68 ? 22.852 -37.608 -6.349 1.00 40.72 68 ALA A CA 1
ATOM 512 C C . ALA A 1 68 ? 22.095 -36.269 -6.372 1.00 40.72 68 ALA A C 1
ATOM 514 O O . ALA A 1 68 ? 22.501 -35.317 -5.709 1.00 40.72 68 ALA A O 1
ATOM 515 N N . ARG A 1 69 ? 20.943 -36.209 -7.056 1.00 47.31 69 ARG A N 1
ATOM 516 C CA . ARG A 1 69 ? 20.080 -35.022 -7.031 1.00 47.31 69 ARG A CA 1
ATOM 517 C C . ARG A 1 69 ? 19.547 -34.726 -5.628 1.00 47.31 69 ARG A C 1
ATOM 519 O O . ARG A 1 69 ? 19.581 -33.577 -5.218 1.00 47.31 69 ARG A O 1
ATOM 526 N N . GLN A 1 70 ? 19.137 -35.739 -4.864 1.00 47.88 70 GLN A N 1
ATOM 527 C CA . GLN A 1 70 ? 18.703 -35.551 -3.473 1.00 47.88 70 GLN A CA 1
ATOM 528 C C . GLN A 1 70 ? 19.820 -34.986 -2.575 1.00 47.88 70 GLN A C 1
ATOM 530 O O . GLN A 1 70 ? 19.540 -34.107 -1.763 1.00 47.88 70 GLN A O 1
ATOM 535 N N . ALA A 1 71 ? 21.076 -35.411 -2.756 1.00 44.75 71 ALA A N 1
ATOM 536 C CA . ALA A 1 71 ? 22.227 -34.835 -2.050 1.00 44.75 71 ALA A CA 1
ATOM 537 C C . ALA A 1 71 ? 22.529 -33.380 -2.481 1.00 44.75 71 ALA A C 1
ATOM 539 O O . ALA A 1 71 ? 22.841 -32.534 -1.645 1.00 44.75 71 ALA A O 1
ATOM 540 N N . LEU A 1 72 ? 22.373 -33.048 -3.766 1.00 44.75 72 LEU A N 1
ATOM 541 C CA . LEU A 1 72 ? 22.565 -31.687 -4.290 1.00 44.75 72 LEU A CA 1
ATOM 542 C C . LEU A 1 72 ? 21.439 -30.713 -3.890 1.00 44.75 72 LEU A C 1
ATOM 544 O O . LEU A 1 72 ? 21.711 -29.562 -3.533 1.00 44.75 72 LEU A O 1
ATOM 548 N N . ASP A 1 73 ? 20.185 -31.168 -3.893 1.00 51.75 73 ASP A N 1
ATOM 549 C CA . ASP A 1 73 ? 19.023 -30.422 -3.390 1.00 51.75 73 ASP A CA 1
ATOM 550 C C . ASP A 1 73 ? 19.206 -30.114 -1.885 1.00 51.75 73 ASP A C 1
ATOM 552 O O . ASP A 1 73 ? 18.972 -28.992 -1.430 1.00 51.75 73 ASP A O 1
ATOM 556 N N . PHE A 1 74 ? 19.715 -31.090 -1.123 1.00 48.84 74 PHE A N 1
ATOM 557 C CA . PHE A 1 74 ? 20.023 -30.976 0.306 1.00 48.84 74 PHE A CA 1
ATOM 558 C C . PHE A 1 74 ? 21.110 -29.929 0.615 1.00 48.84 74 PHE A C 1
ATOM 560 O O . PHE A 1 74 ? 20.933 -29.097 1.509 1.00 48.84 74 PHE A O 1
ATOM 567 N N . ILE A 1 75 ? 22.200 -29.899 -0.159 1.00 47.31 75 ILE A N 1
ATOM 568 C CA . ILE A 1 75 ? 23.267 -28.895 -0.004 1.00 47.31 75 ILE A CA 1
ATOM 569 C C . ILE A 1 75 ? 22.766 -27.491 -0.393 1.00 47.31 75 ILE A C 1
ATOM 571 O O . ILE A 1 75 ? 23.016 -26.515 0.327 1.00 47.31 75 ILE A O 1
ATOM 575 N N . SER A 1 76 ? 22.046 -27.384 -1.518 1.00 51.31 76 SER A N 1
ATOM 576 C CA . SER A 1 76 ? 21.698 -26.099 -2.148 1.00 51.31 76 SER A CA 1
ATOM 577 C C . SER A 1 76 ? 20.523 -25.340 -1.513 1.00 51.31 76 SER A C 1
ATOM 579 O O . SER A 1 76 ? 20.472 -24.116 -1.657 1.00 51.31 76 SER A O 1
ATOM 581 N N . GLY A 1 77 ? 19.676 -26.025 -0.735 1.00 44.22 77 GLY A N 1
ATOM 582 C CA . GLY A 1 77 ? 18.916 -25.449 0.379 1.00 44.22 77 GLY A CA 1
ATOM 583 C C . GLY A 1 77 ? 17.484 -24.977 0.091 1.00 44.22 77 GLY A C 1
ATOM 584 O O . GLY A 1 77 ? 17.258 -23.971 -0.578 1.00 44.22 77 GLY A O 1
ATOM 585 N N . SER A 1 78 ? 16.516 -25.631 0.743 1.00 41.91 78 SER A N 1
ATOM 586 C CA . SER A 1 78 ? 15.123 -25.178 0.884 1.00 41.91 78 SER A CA 1
ATOM 587 C C . SER A 1 78 ? 14.648 -25.371 2.333 1.00 41.91 78 SER A C 1
ATOM 589 O O . SER A 1 78 ? 14.652 -26.498 2.831 1.00 41.91 78 SER A O 1
ATOM 591 N N . ASN A 1 79 ? 14.230 -24.301 3.015 1.00 48.44 79 ASN A N 1
ATOM 592 C CA . ASN A 1 79 ? 14.067 -24.310 4.480 1.00 48.44 79 ASN A CA 1
ATOM 593 C C . ASN A 1 79 ? 12.916 -25.199 5.008 1.00 48.44 79 ASN A C 1
ATOM 595 O O . ASN A 1 79 ? 12.968 -25.643 6.152 1.00 48.44 79 ASN A O 1
ATOM 599 N N . GLN A 1 80 ? 11.897 -25.517 4.200 1.00 45.38 80 GLN A N 1
ATOM 600 C CA . GLN A 1 80 ? 10.650 -26.156 4.667 1.00 45.38 80 GLN A CA 1
ATOM 601 C C . GLN A 1 80 ? 10.761 -27.661 5.023 1.00 45.38 80 GLN A C 1
ATOM 603 O O . GLN A 1 80 ? 9.748 -28.319 5.236 1.00 45.38 80 GLN A O 1
ATOM 608 N N . ARG A 1 81 ? 11.970 -28.241 5.075 1.00 44.03 81 ARG A N 1
ATOM 609 C CA . ARG A 1 81 ? 12.190 -29.657 5.451 1.00 44.03 81 ARG A CA 1
ATOM 610 C C . ARG A 1 81 ? 13.128 -29.875 6.636 1.00 44.03 81 ARG A C 1
ATOM 612 O O . ARG A 1 81 ? 13.307 -31.018 7.040 1.00 44.03 81 ARG A O 1
ATOM 619 N N . GLN A 1 82 ? 13.711 -28.822 7.212 1.00 43.53 82 GLN A N 1
ATOM 620 C CA . GLN A 1 82 ? 14.725 -28.984 8.262 1.00 43.53 82 GLN A CA 1
ATOM 621 C C . GLN A 1 82 ? 14.137 -29.585 9.551 1.00 43.53 82 GLN A C 1
ATOM 623 O O . GLN A 1 82 ? 14.677 -30.568 10.047 1.00 43.53 82 GLN A O 1
ATOM 628 N N . ALA A 1 83 ? 12.980 -29.106 10.023 1.00 39.78 83 ALA A N 1
ATOM 629 C CA . ALA A 1 83 ? 12.298 -29.674 11.195 1.00 39.78 83 ALA A CA 1
ATOM 630 C C . ALA A 1 83 ? 11.934 -31.167 11.023 1.00 39.78 83 ALA A C 1
ATOM 632 O O . ALA A 1 83 ? 12.082 -31.958 11.949 1.00 39.78 83 ALA A O 1
ATOM 633 N N . SER A 1 84 ? 11.526 -31.582 9.818 1.00 38.97 84 SER A N 1
ATOM 634 C CA . SER A 1 84 ? 11.242 -32.992 9.508 1.00 38.97 84 SER A CA 1
ATOM 635 C C . SER A 1 84 ? 12.503 -33.857 9.365 1.00 38.97 84 SER A C 1
ATOM 637 O O . SER A 1 84 ? 12.405 -35.075 9.474 1.00 38.97 84 SER A O 1
ATOM 639 N N . LEU A 1 85 ? 13.673 -33.253 9.118 1.00 35.38 85 LEU A N 1
ATOM 640 C CA . LEU A 1 85 ? 14.966 -33.946 9.099 1.00 35.38 85 LEU A CA 1
ATOM 641 C C . LEU A 1 85 ? 15.527 -34.173 10.509 1.00 35.38 85 LEU A C 1
ATOM 643 O O . LEU A 1 85 ? 16.094 -35.235 10.757 1.00 35.38 85 LEU A O 1
ATOM 647 N N . PHE A 1 86 ? 15.351 -33.213 11.425 1.00 38.22 86 PHE A N 1
ATOM 648 C CA . PHE A 1 86 ? 15.798 -33.338 12.821 1.00 38.22 86 PHE A CA 1
ATOM 649 C C . PHE A 1 86 ? 15.219 -34.588 13.504 1.00 38.22 86 PHE A C 1
ATOM 651 O O . PHE A 1 86 ? 15.944 -35.308 14.184 1.00 38.22 86 PHE A O 1
ATOM 658 N N . ASN A 1 87 ? 13.953 -34.917 13.231 1.00 42.16 87 ASN A N 1
ATOM 659 C CA . ASN A 1 87 ? 13.299 -36.123 13.756 1.00 42.16 87 ASN A CA 1
ATOM 660 C C . ASN A 1 87 ? 13.723 -37.438 13.059 1.00 42.16 87 ASN A C 1
ATOM 662 O O . ASN A 1 87 ? 13.214 -38.495 13.424 1.00 42.16 87 ASN A O 1
ATOM 666 N N . LEU A 1 88 ? 14.595 -37.395 12.042 1.00 36.59 88 LEU A N 1
ATOM 667 C CA . LEU A 1 88 ? 14.918 -38.542 11.179 1.00 36.59 88 LEU A CA 1
ATOM 668 C C . LEU A 1 88 ? 16.399 -38.963 11.206 1.00 36.59 88 LEU A C 1
ATOM 670 O O . LEU A 1 88 ? 16.691 -40.111 10.879 1.00 36.59 88 LEU A O 1
ATOM 674 N N . LEU A 1 89 ? 17.330 -38.062 11.545 1.00 38.56 89 LEU A N 1
ATOM 675 C CA . LEU A 1 89 ? 18.775 -38.274 11.329 1.00 38.56 89 LEU A CA 1
ATOM 676 C C . LEU A 1 89 ? 19.649 -38.359 12.595 1.00 38.56 89 LEU A C 1
ATOM 678 O O . LEU A 1 89 ? 20.836 -38.644 12.472 1.00 38.56 89 LEU A O 1
ATOM 682 N N . GLY A 1 90 ? 19.084 -38.188 13.793 1.00 37.06 90 GLY A N 1
ATOM 683 C CA . GLY A 1 90 ? 19.823 -38.361 15.053 1.00 37.06 90 GLY A CA 1
ATOM 684 C C . GLY A 1 90 ? 20.848 -37.255 15.344 1.00 37.06 90 GLY A C 1
ATOM 685 O O . GLY A 1 90 ? 20.804 -36.181 14.745 1.00 37.06 90 GLY A O 1
ATOM 686 N N . LYS A 1 91 ? 21.745 -37.505 16.309 1.00 36.53 91 LYS A N 1
ATOM 687 C CA . LYS A 1 91 ? 22.751 -36.523 16.765 1.00 36.53 91 LYS A CA 1
ATOM 688 C C . LYS A 1 91 ? 24.021 -36.485 15.904 1.00 36.53 91 LYS A C 1
ATOM 690 O O . LYS A 1 91 ? 24.738 -35.494 15.937 1.00 36.53 91 LYS A O 1
ATOM 695 N N . ASP A 1 92 ? 24.273 -37.516 15.103 1.00 40.22 92 ASP A N 1
ATOM 696 C CA . ASP A 1 92 ? 25.590 -37.784 14.505 1.00 40.22 92 ASP A CA 1
ATOM 697 C C . ASP A 1 92 ? 25.722 -37.242 13.064 1.00 40.22 92 ASP A C 1
ATOM 699 O O . ASP A 1 92 ? 26.280 -37.884 12.171 1.00 40.22 92 ASP A O 1
ATOM 703 N N . TYR A 1 93 ? 25.150 -36.063 12.794 1.00 46.41 93 TYR A N 1
ATOM 704 C CA . TYR A 1 93 ? 25.102 -35.492 11.446 1.00 46.41 93 TYR A CA 1
ATOM 705 C C . TYR A 1 93 ? 26.432 -34.829 11.035 1.00 46.41 93 TYR A C 1
ATOM 707 O O . TYR A 1 93 ? 26.714 -33.683 11.378 1.00 46.41 93 TYR A O 1
ATOM 715 N N . THR A 1 94 ? 27.216 -35.535 10.217 1.00 49.88 94 THR A N 1
ATOM 716 C CA . THR A 1 94 ? 28.537 -35.098 9.715 1.00 49.88 94 THR A CA 1
ATOM 717 C C . THR A 1 94 ? 28.533 -34.547 8.280 1.00 49.88 94 THR A C 1
ATOM 719 O O . THR A 1 94 ? 29.581 -34.179 7.753 1.00 49.88 94 THR A O 1
ATOM 722 N N . GLY A 1 95 ? 27.366 -34.441 7.633 1.00 53.69 95 GLY A N 1
ATOM 723 C CA . GLY A 1 95 ? 27.242 -33.964 6.249 1.00 53.69 95 GLY A CA 1
ATOM 724 C C . GLY A 1 95 ? 27.227 -35.073 5.185 1.00 53.69 95 GLY A C 1
ATOM 725 O O . GLY A 1 95 ? 27.011 -36.244 5.499 1.00 53.69 95 GLY A O 1
ATOM 726 N N . PRO A 1 96 ? 27.383 -34.721 3.894 1.00 60.66 96 PRO A N 1
ATOM 727 C CA . PRO A 1 96 ? 27.497 -35.702 2.818 1.00 60.66 96 PRO A CA 1
ATOM 728 C C . PRO A 1 96 ? 28.817 -36.473 2.941 1.00 60.66 96 PRO A C 1
ATOM 730 O O . PRO A 1 96 ? 29.889 -35.871 2.966 1.00 60.66 96 PRO A O 1
ATOM 733 N N . SER A 1 97 ? 28.748 -37.805 2.976 1.00 66.31 97 SER A N 1
ATOM 734 C CA . SER A 1 97 ? 29.939 -38.663 3.024 1.00 66.31 97 SER A CA 1
ATOM 735 C C . SER A 1 97 ? 30.844 -38.435 1.811 1.00 66.31 97 SER A C 1
ATOM 737 O O . SER A 1 97 ? 30.336 -38.269 0.702 1.00 66.31 97 SER A O 1
ATOM 739 N N . GLU A 1 98 ? 32.156 -38.560 1.989 1.00 65.75 98 GLU A N 1
ATOM 740 C CA . GLU A 1 98 ? 33.190 -38.429 0.950 1.00 65.75 98 GLU A CA 1
ATOM 741 C C . GLU A 1 98 ? 32.829 -39.111 -0.385 1.00 65.75 98 GLU A C 1
ATOM 743 O O . GLU A 1 98 ? 32.760 -38.442 -1.410 1.00 65.75 98 GLU A O 1
ATOM 748 N N . GLN A 1 99 ? 32.426 -40.387 -0.367 1.00 62.94 99 GLN A N 1
ATOM 749 C CA . GLN A 1 99 ? 31.999 -41.145 -1.561 1.00 62.94 99 GLN A CA 1
ATOM 750 C C . GLN A 1 99 ? 30.815 -40.516 -2.330 1.00 62.94 99 GLN A C 1
ATOM 752 O O . GLN A 1 99 ? 30.649 -40.737 -3.529 1.00 62.94 99 GLN A O 1
ATOM 757 N N . GLN A 1 100 ? 29.960 -39.731 -1.662 1.00 56.88 100 GLN A N 1
ATOM 758 C CA . GLN A 1 100 ? 28.876 -38.982 -2.311 1.00 56.88 100 GLN A CA 1
ATOM 759 C C . GLN A 1 100 ? 29.397 -37.691 -2.948 1.00 56.88 100 GLN A C 1
ATOM 761 O O . GLN A 1 100 ? 28.934 -37.330 -4.027 1.00 56.88 100 GLN A O 1
ATOM 766 N N . LEU A 1 101 ? 30.358 -37.013 -2.313 1.00 64.50 101 LEU A N 1
ATOM 767 C CA . LEU A 1 101 ? 31.013 -35.823 -2.864 1.00 64.50 101 LEU A CA 1
ATOM 768 C C . LEU A 1 101 ? 31.896 -36.190 -4.064 1.00 64.50 101 LEU A C 1
ATOM 770 O O . LEU A 1 101 ? 31.796 -35.542 -5.101 1.00 64.50 101 LEU A O 1
ATOM 774 N N . GLU A 1 102 ? 32.644 -37.289 -3.978 1.00 67.12 102 GLU A N 1
ATOM 775 C CA . GLU A 1 102 ? 33.418 -37.873 -5.077 1.00 67.12 102 GLU A CA 1
ATOM 776 C C . GLU A 1 102 ? 32.510 -38.249 -6.265 1.00 67.12 102 GLU A C 1
ATOM 778 O O . GLU A 1 102 ? 32.770 -37.892 -7.416 1.00 67.12 102 GLU A O 1
ATOM 783 N N . MET A 1 103 ? 31.373 -38.905 -5.998 1.00 63.47 103 MET A N 1
ATOM 784 C CA . MET A 1 103 ? 30.369 -39.206 -7.023 1.00 63.47 103 MET A CA 1
ATOM 785 C C . MET A 1 103 ? 29.777 -37.930 -7.653 1.00 63.47 103 MET A C 1
ATOM 787 O O . MET A 1 103 ? 29.512 -37.908 -8.856 1.00 63.47 103 MET A O 1
ATOM 791 N N . ILE A 1 104 ? 29.558 -36.873 -6.867 1.00 62.47 104 ILE A N 1
ATOM 792 C CA . ILE A 1 104 ? 29.076 -35.573 -7.355 1.00 62.47 104 ILE A CA 1
ATOM 793 C C . ILE A 1 104 ? 30.140 -34.892 -8.229 1.00 62.47 104 ILE A C 1
ATOM 795 O O . ILE A 1 104 ? 29.810 -34.415 -9.313 1.00 62.47 104 ILE A O 1
ATOM 799 N N . PHE A 1 105 ? 31.413 -34.912 -7.830 1.00 65.75 105 PHE A N 1
ATOM 800 C CA . PHE A 1 105 ? 32.528 -34.389 -8.623 1.00 65.75 105 PHE A CA 1
ATOM 801 C C . PHE A 1 105 ? 32.660 -35.120 -9.967 1.00 65.75 105 PHE A C 1
ATOM 803 O O . PHE A 1 105 ? 32.703 -34.482 -11.020 1.00 65.75 105 PHE A O 1
ATOM 810 N N . ARG A 1 106 ? 32.602 -36.461 -9.958 1.00 70.62 106 ARG A N 1
ATOM 811 C CA . ARG A 1 106 ? 32.602 -37.321 -11.161 1.00 70.62 106 ARG A CA 1
ATOM 812 C C . ARG A 1 106 ? 31.385 -37.120 -12.084 1.00 70.62 106 ARG A C 1
ATOM 814 O O . ARG A 1 106 ? 31.398 -37.610 -13.210 1.00 70.62 106 ARG A O 1
ATOM 821 N N . LEU A 1 107 ? 30.329 -36.430 -11.637 1.00 63.22 107 LEU A N 1
ATOM 822 C CA . LEU A 1 107 ? 29.193 -36.013 -12.477 1.00 63.22 107 LEU A CA 1
ATOM 823 C C . LEU A 1 107 ? 29.380 -34.621 -13.107 1.00 63.22 107 LEU A C 1
ATOM 825 O O . LEU A 1 107 ? 28.591 -34.247 -13.978 1.00 63.22 107 LEU A O 1
ATOM 829 N N . PHE A 1 108 ? 30.377 -33.854 -12.659 1.00 62.12 108 PHE A N 1
ATOM 830 C CA . PHE A 1 108 ? 30.592 -32.452 -13.022 1.00 62.12 108 PHE A CA 1
ATOM 831 C C . PHE A 1 108 ? 31.890 -32.224 -13.804 1.00 62.12 108 PHE A C 1
ATOM 833 O O . PHE A 1 108 ? 31.862 -31.501 -14.799 1.00 62.12 108 PHE A O 1
ATOM 840 N N . SER A 1 109 ? 32.988 -32.861 -13.393 1.00 70.19 109 SER A N 1
ATOM 841 C CA . SER A 1 109 ? 34.248 -32.887 -14.137 1.00 70.19 109 SER A CA 1
ATOM 842 C C . SER A 1 109 ? 34.201 -33.903 -15.278 1.00 70.19 109 SER A C 1
ATOM 844 O O . SER A 1 109 ? 33.743 -35.033 -15.092 1.00 70.19 109 SER A O 1
ATOM 846 N N . LYS A 1 110 ? 34.741 -33.540 -16.447 1.00 68.31 110 LYS A N 1
ATOM 847 C CA . LYS A 1 110 ? 34.973 -34.482 -17.560 1.00 68.31 110 LYS A CA 1
ATOM 848 C C . LYS A 1 110 ? 36.400 -35.033 -17.636 1.00 68.31 110 LYS A C 1
ATOM 850 O O . LYS A 1 110 ? 36.629 -35.976 -18.390 1.00 68.31 110 LYS A O 1
ATOM 855 N N . ASN A 1 111 ? 37.352 -34.433 -16.924 1.00 71.19 111 ASN A N 1
ATOM 856 C CA . ASN A 1 111 ? 38.795 -34.668 -17.090 1.00 71.19 111 ASN A CA 1
ATOM 857 C C . ASN A 1 111 ? 39.558 -34.922 -15.770 1.00 71.19 111 ASN A C 1
ATOM 859 O O . ASN A 1 111 ? 40.775 -35.070 -15.804 1.00 71.19 111 ASN A O 1
ATOM 863 N N . GLY A 1 112 ? 38.867 -34.965 -14.626 1.00 73.62 112 GLY A N 1
ATOM 864 C CA . GLY A 1 112 ? 39.460 -35.123 -13.293 1.00 73.62 112 GLY A CA 1
ATOM 865 C C . GLY A 1 112 ? 39.653 -33.820 -12.506 1.00 73.62 112 GLY A C 1
ATOM 866 O O . GLY A 1 112 ? 39.990 -33.895 -11.330 1.00 73.62 112 GLY A O 1
ATOM 867 N N . LYS A 1 113 ? 39.403 -32.648 -13.106 1.00 79.44 113 LYS A N 1
ATOM 868 C CA . LYS A 1 113 ? 39.386 -31.327 -12.444 1.00 79.44 113 LYS A CA 1
ATOM 869 C C . LYS A 1 113 ? 38.112 -30.554 -12.816 1.00 79.44 113 LYS A C 1
ATOM 871 O O . LYS A 1 113 ? 37.459 -30.908 -13.792 1.00 79.44 113 LYS A O 1
ATOM 876 N N . ILE A 1 114 ? 37.723 -29.523 -12.071 1.00 77.94 114 ILE A N 1
ATOM 877 C CA . ILE A 1 114 ? 36.582 -28.657 -12.422 1.00 77.94 114 ILE A CA 1
ATOM 878 C C . ILE A 1 114 ? 37.102 -27.278 -12.831 1.00 77.94 114 ILE A C 1
ATOM 880 O O . ILE A 1 114 ? 37.623 -26.530 -12.004 1.00 77.94 114 ILE A O 1
ATOM 884 N N . GLY A 1 115 ? 36.936 -26.938 -14.112 1.00 76.19 115 GLY A N 1
ATOM 885 C CA . GLY A 1 115 ? 37.246 -25.606 -14.640 1.00 76.19 115 GLY A CA 1
ATOM 886 C C . GLY A 1 115 ? 36.117 -24.583 -14.459 1.00 76.19 115 GLY A C 1
ATOM 887 O O . GLY A 1 115 ? 34.971 -24.925 -14.153 1.00 76.19 115 GLY A O 1
ATOM 888 N N . SER A 1 116 ? 36.417 -23.309 -14.728 1.00 73.81 116 SER A N 1
ATOM 889 C CA . SER A 1 116 ? 35.454 -22.193 -14.670 1.00 73.81 116 SER A CA 1
ATOM 890 C C . SER A 1 116 ? 34.193 -22.434 -15.513 1.00 73.81 116 SER A C 1
ATOM 892 O O . SER A 1 116 ? 33.075 -22.196 -15.052 1.00 73.81 116 SER A O 1
ATOM 894 N N . GLU A 1 117 ? 34.348 -22.960 -16.729 1.00 71.31 117 GLU A N 1
ATOM 895 C CA . GLU A 1 117 ? 33.239 -23.247 -17.643 1.00 71.31 117 GLU A CA 1
ATOM 896 C C . GLU A 1 117 ? 32.349 -24.400 -17.165 1.00 71.31 117 GLU A C 1
ATOM 898 O O . GLU A 1 117 ? 31.124 -24.338 -17.324 1.00 71.31 117 GLU A O 1
ATOM 903 N N . GLU A 1 118 ? 32.946 -25.427 -16.552 1.00 72.25 118 GLU A N 1
ATOM 904 C CA . GLU A 1 118 ? 32.242 -26.575 -15.976 1.00 72.25 118 GLU A CA 1
ATOM 905 C C . GLU A 1 118 ? 31.488 -26.157 -14.714 1.00 72.25 118 GLU A C 1
ATOM 907 O O . GLU A 1 118 ? 30.280 -26.374 -14.637 1.00 72.25 118 GLU A O 1
ATOM 912 N N . LEU A 1 119 ? 32.133 -25.442 -13.786 1.00 68.19 119 LEU A N 1
ATOM 913 C CA . LEU A 1 119 ? 31.482 -24.862 -12.607 1.00 68.19 119 LEU A CA 1
ATOM 914 C C . LEU A 1 119 ? 30.318 -23.933 -13.005 1.00 68.19 119 LEU A C 1
ATOM 916 O O . LEU A 1 119 ? 29.225 -23.999 -12.433 1.00 68.19 119 LEU A O 1
ATOM 920 N N . ALA A 1 120 ? 30.499 -23.122 -14.050 1.00 65.44 120 ALA A N 1
ATOM 921 C CA . ALA A 1 120 ? 29.430 -22.311 -14.623 1.00 65.44 120 ALA A CA 1
ATOM 922 C C . ALA A 1 120 ? 28.306 -23.164 -15.242 1.00 65.44 120 ALA A C 1
ATOM 924 O O . ALA A 1 120 ? 27.130 -22.819 -15.111 1.00 65.44 120 ALA A O 1
ATOM 925 N N . ALA A 1 121 ? 28.628 -24.274 -15.915 1.00 61.75 121 ALA A N 1
ATOM 926 C CA . ALA A 1 121 ? 27.648 -25.197 -16.490 1.00 61.75 121 ALA A CA 1
ATOM 927 C C . ALA A 1 121 ? 26.846 -25.940 -15.411 1.00 61.75 121 ALA A C 1
ATOM 929 O O . ALA A 1 121 ? 25.626 -26.048 -15.543 1.00 61.75 121 ALA A O 1
ATOM 930 N N . VAL A 1 122 ? 27.489 -26.359 -14.319 1.00 60.53 122 VAL A N 1
ATOM 931 C CA . VAL A 1 122 ? 26.838 -26.939 -13.137 1.00 60.53 122 VAL A CA 1
ATOM 932 C C . VAL A 1 122 ? 25.855 -25.940 -12.538 1.00 60.53 122 VAL A C 1
ATOM 934 O O . VAL A 1 122 ? 24.666 -26.243 -12.436 1.00 60.53 122 VAL A O 1
ATOM 937 N N . LEU A 1 123 ? 26.298 -24.715 -12.240 1.00 57.09 123 LEU A N 1
ATOM 938 C CA . LEU A 1 123 ? 25.435 -23.670 -11.678 1.00 57.09 123 LEU A CA 1
ATOM 939 C C . LEU A 1 123 ? 24.245 -23.334 -12.602 1.00 57.09 123 LEU A C 1
ATOM 941 O O . LEU A 1 123 ? 23.127 -23.179 -12.107 1.00 57.09 123 LEU A O 1
ATOM 945 N N . ARG A 1 124 ? 24.450 -23.326 -13.929 1.00 58.56 124 ARG A N 1
ATOM 946 C CA . ARG A 1 124 ? 23.372 -23.208 -14.934 1.00 58.56 124 ARG A CA 1
ATOM 947 C C . ARG A 1 124 ? 22.411 -24.399 -14.923 1.00 58.56 124 ARG A C 1
ATOM 949 O O . ARG A 1 124 ? 21.203 -24.189 -14.989 1.00 58.56 124 ARG A O 1
ATOM 956 N N . SER A 1 125 ? 22.909 -25.629 -14.784 1.00 49.69 125 SER A N 1
ATOM 957 C CA . SER A 1 125 ? 22.067 -26.834 -14.677 1.00 49.69 125 SER A CA 1
ATOM 958 C C . SER A 1 125 ? 21.218 -26.860 -13.397 1.00 49.69 125 SER A C 1
ATOM 960 O O . SER A 1 125 ? 20.113 -27.394 -13.403 1.00 49.69 125 SER A O 1
ATOM 962 N N . MET A 1 126 ? 21.683 -26.196 -12.331 1.00 44.59 126 MET A N 1
ATOM 963 C CA . MET A 1 126 ? 20.945 -25.960 -11.082 1.00 44.59 126 MET A CA 1
ATOM 964 C C . MET A 1 126 ? 20.002 -24.737 -11.153 1.00 44.59 126 MET A C 1
ATOM 966 O O . MET A 1 126 ? 19.622 -24.189 -10.118 1.00 44.59 126 MET A O 1
ATOM 970 N N . GLY A 1 127 ? 19.659 -24.264 -12.358 1.00 39.75 127 GLY A N 1
ATOM 971 C CA . GLY A 1 127 ? 18.713 -23.165 -12.587 1.00 39.75 127 GLY A CA 1
ATOM 972 C C . GLY A 1 127 ? 19.230 -21.761 -12.253 1.00 39.75 127 GLY A C 1
ATOM 973 O O . GLY A 1 127 ? 18.457 -20.806 -12.285 1.00 39.75 127 GLY A O 1
ATOM 974 N N . LYS A 1 128 ? 20.520 -21.595 -11.932 1.00 48.19 128 LYS A N 1
ATOM 975 C CA . LYS A 1 128 ? 21.110 -20.304 -11.537 1.00 48.19 128 LYS A CA 1
ATOM 976 C C . LYS A 1 128 ? 21.879 -19.701 -12.715 1.00 48.19 128 LYS A C 1
ATOM 978 O O . LYS A 1 128 ? 22.583 -20.406 -13.427 1.00 48.19 128 LYS A O 1
ATOM 983 N N . ARG A 1 129 ? 21.800 -18.381 -12.914 1.00 47.09 129 ARG A N 1
ATOM 984 C CA . ARG A 1 129 ? 22.660 -17.652 -13.868 1.00 47.09 129 ARG A CA 1
ATOM 985 C C . ARG A 1 129 ? 23.860 -17.057 -13.109 1.00 47.09 129 ARG A C 1
ATOM 987 O O . ARG A 1 129 ? 23.710 -15.985 -12.526 1.00 47.09 129 ARG A O 1
ATOM 994 N N . PRO A 1 130 ? 25.019 -17.739 -13.024 1.00 52.41 130 PRO A N 1
ATOM 995 C CA . PRO A 1 130 ? 26.191 -17.183 -12.355 1.00 52.41 130 PRO A CA 1
ATOM 996 C C . PRO A 1 130 ? 26.806 -16.042 -13.177 1.00 52.41 130 PRO A C 1
ATOM 998 O O . PRO A 1 130 ? 26.959 -16.160 -14.391 1.00 52.41 130 PRO A O 1
ATOM 1001 N N . LEU A 1 131 ? 27.210 -14.962 -12.505 1.00 51.09 131 LEU A N 1
ATOM 1002 C CA . LEU A 1 131 ? 28.152 -13.991 -13.067 1.00 51.09 131 LEU A CA 1
ATOM 1003 C C . LEU A 1 131 ? 29.569 -14.570 -12.973 1.00 51.09 131 LEU A C 1
ATOM 1005 O O . LEU A 1 131 ? 29.876 -15.230 -11.977 1.00 51.09 131 LEU A O 1
ATOM 1009 N N . THR A 1 132 ? 30.440 -14.258 -13.938 1.00 58.16 132 THR A N 1
ATOM 1010 C CA . THR A 1 132 ? 31.846 -14.711 -13.981 1.00 58.16 132 THR A CA 1
ATOM 1011 C C . THR A 1 132 ? 32.547 -14.464 -12.648 1.00 58.16 132 THR A C 1
ATOM 1013 O O . THR A 1 132 ? 32.933 -15.423 -11.996 1.00 58.16 132 THR A O 1
ATOM 1016 N N . LYS A 1 133 ? 32.477 -13.233 -12.116 1.00 62.41 133 LYS A N 1
ATOM 1017 C CA . LYS A 1 133 ? 33.058 -12.843 -10.812 1.00 62.41 133 LYS A CA 1
ATOM 1018 C C . LYS A 1 133 ? 32.659 -13.726 -9.617 1.00 62.41 133 LYS A C 1
ATOM 1020 O O . LYS A 1 133 ? 33.341 -13.711 -8.597 1.00 62.41 133 LYS A O 1
ATOM 1025 N N . ARG A 1 134 ? 31.545 -14.469 -9.696 1.00 58.56 134 ARG A N 1
ATOM 1026 C CA . ARG A 1 134 ? 31.138 -15.446 -8.671 1.00 58.56 134 ARG A CA 1
ATOM 1027 C C . ARG A 1 134 ? 31.748 -16.830 -8.906 1.00 58.56 134 ARG A C 1
ATOM 1029 O O . ARG A 1 134 ? 32.038 -17.506 -7.930 1.00 58.56 134 ARG A O 1
ATOM 1036 N N . ILE A 1 135 ? 31.920 -17.242 -10.159 1.00 64.31 135 ILE A N 1
ATOM 1037 C CA . ILE A 1 135 ? 32.685 -18.441 -10.530 1.00 64.31 135 ILE A CA 1
ATOM 1038 C C . ILE A 1 135 ? 34.147 -18.223 -10.135 1.00 64.31 135 ILE A C 1
ATOM 1040 O O . ILE A 1 135 ? 34.665 -19.004 -9.352 1.00 64.31 135 ILE A O 1
ATOM 104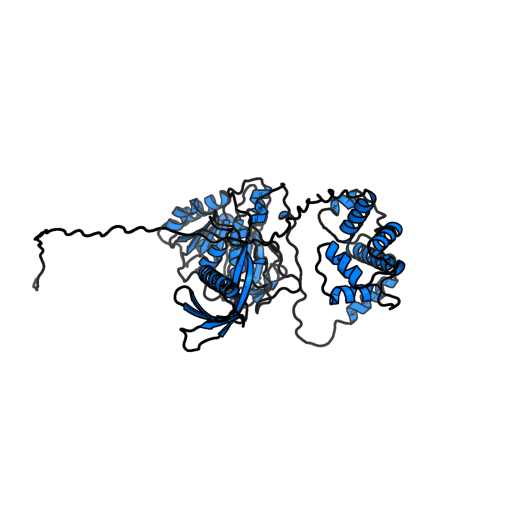4 N N . ASP A 1 136 ? 34.741 -17.104 -10.557 1.00 68.38 136 ASP A N 1
ATOM 1045 C CA . ASP A 1 136 ? 36.123 -16.706 -10.254 1.00 68.38 136 ASP A CA 1
ATOM 1046 C C . ASP A 1 136 ? 36.384 -16.707 -8.737 1.00 68.38 136 ASP A C 1
ATOM 1048 O O . ASP A 1 136 ? 37.375 -17.258 -8.266 1.00 68.38 136 ASP A O 1
ATOM 1052 N N . LYS A 1 137 ? 35.442 -16.161 -7.951 1.00 72.69 137 LYS A N 1
ATOM 1053 C CA . LYS A 1 137 ? 35.513 -16.189 -6.486 1.00 72.69 137 LYS A CA 1
ATOM 1054 C C . LYS A 1 137 ? 35.383 -17.604 -5.897 1.00 72.69 137 LYS A C 1
ATOM 1056 O O . LYS A 1 137 ? 36.070 -17.894 -4.928 1.00 72.69 137 LYS A O 1
ATOM 1061 N N . ILE A 1 138 ? 34.507 -18.465 -6.423 1.00 67.12 138 ILE A N 1
ATOM 1062 C CA . ILE A 1 138 ? 34.371 -19.841 -5.910 1.00 67.12 138 ILE A CA 1
ATOM 1063 C C . ILE A 1 138 ? 35.622 -20.659 -6.245 1.00 67.12 138 ILE A C 1
ATOM 1065 O O . ILE A 1 138 ? 36.091 -21.377 -5.375 1.00 67.12 138 ILE A O 1
ATOM 1069 N N . LEU A 1 139 ? 36.197 -20.503 -7.444 1.00 72.25 139 LEU A N 1
ATOM 1070 C CA . LEU A 1 139 ? 37.487 -21.107 -7.796 1.00 72.25 139 LEU A CA 1
ATOM 1071 C C . LEU A 1 139 ? 38.565 -20.672 -6.797 1.00 72.25 139 LEU A C 1
ATOM 1073 O O . LEU A 1 139 ? 39.144 -21.523 -6.142 1.00 72.25 139 LEU A O 1
ATOM 1077 N N . TYR A 1 140 ? 38.740 -19.364 -6.588 1.00 74.75 140 TYR A N 1
ATOM 1078 C CA . TYR A 1 140 ? 39.718 -18.816 -5.637 1.00 74.75 140 TYR A CA 1
ATOM 1079 C C . TYR A 1 140 ? 39.489 -19.239 -4.168 1.00 74.75 140 TYR A C 1
ATOM 1081 O O . TYR A 1 140 ? 40.420 -19.231 -3.372 1.00 74.75 140 TYR A O 1
ATOM 1089 N N . GLU A 1 141 ? 38.260 -19.598 -3.780 1.00 70.50 141 GLU A N 1
ATOM 1090 C CA . GLU A 1 141 ? 37.959 -20.142 -2.446 1.00 70.50 141 GLU A CA 1
ATOM 1091 C C . GLU A 1 141 ? 38.150 -21.673 -2.329 1.00 70.50 141 GLU A C 1
ATOM 1093 O O . GLU A 1 141 ? 38.061 -22.188 -1.214 1.00 70.50 141 GLU A O 1
ATOM 1098 N N . CYS A 1 142 ? 38.368 -22.395 -3.437 1.00 74.06 142 CYS A N 1
ATOM 1099 C CA . CYS A 1 142 ? 38.501 -23.863 -3.475 1.00 74.06 142 CYS A CA 1
ATOM 1100 C C . CYS A 1 142 ? 39.883 -24.353 -3.944 1.00 74.06 142 CYS A C 1
ATOM 1102 O O . CYS A 1 142 ? 40.329 -25.398 -3.492 1.00 74.06 142 CYS A O 1
ATOM 1104 N N . ASP A 1 143 ? 40.516 -23.633 -4.871 1.00 77.81 143 ASP A N 1
ATOM 1105 C CA . ASP A 1 143 ? 41.827 -23.915 -5.473 1.00 77.81 143 ASP A CA 1
ATOM 1106 C C . ASP A 1 143 ? 42.937 -23.529 -4.480 1.00 77.81 143 ASP A C 1
ATOM 1108 O O . ASP A 1 143 ? 43.568 -22.476 -4.591 1.00 77.81 143 ASP A O 1
ATOM 1112 N N . GLU A 1 144 ? 43.115 -24.354 -3.444 1.00 72.19 144 GLU A N 1
ATOM 1113 C CA . GLU A 1 144 ? 44.094 -24.129 -2.373 1.00 72.19 144 GLU A CA 1
ATOM 1114 C C . GLU A 1 144 ? 45.539 -24.333 -2.878 1.00 72.19 144 GLU A C 1
ATOM 1116 O O . GLU A 1 144 ? 46.473 -23.791 -2.283 1.00 72.19 144 GLU A O 1
ATOM 1121 N N . ASN A 1 145 ? 45.734 -25.045 -4.001 1.00 74.12 145 ASN A N 1
ATOM 1122 C CA . ASN A 1 145 ? 47.042 -25.212 -4.647 1.00 74.12 145 ASN A CA 1
ATOM 1123 C C . ASN A 1 145 ? 47.383 -24.154 -5.729 1.00 74.12 145 ASN A C 1
ATOM 1125 O O . ASN A 1 145 ? 48.559 -23.983 -6.061 1.00 74.12 145 ASN A O 1
ATOM 1129 N N . GLY A 1 146 ? 46.397 -23.408 -6.244 1.00 75.12 146 GLY A N 1
ATOM 1130 C CA . GLY A 1 146 ? 46.587 -22.320 -7.214 1.00 75.12 146 GLY A CA 1
ATOM 1131 C C . GLY A 1 146 ? 46.742 -22.760 -8.678 1.00 75.12 146 GLY A C 1
ATOM 1132 O O . GLY A 1 146 ? 47.368 -22.050 -9.470 1.00 75.12 146 GLY A O 1
ATOM 1133 N N . SER A 1 147 ? 46.206 -23.924 -9.056 1.00 76.62 147 SER A N 1
ATOM 1134 C CA . SER A 1 147 ? 46.281 -24.480 -10.417 1.00 76.62 147 SER A CA 1
ATOM 1135 C C . SER A 1 147 ? 45.354 -23.810 -11.440 1.00 76.62 147 SER A C 1
ATOM 1137 O O . SER A 1 147 ? 45.515 -24.028 -12.645 1.00 76.62 147 SER A O 1
ATOM 1139 N N . GLY A 1 148 ? 44.362 -23.034 -10.992 1.00 75.12 148 GLY A N 1
ATOM 1140 C CA . GLY A 1 148 ? 43.271 -22.495 -11.807 1.00 75.12 148 GLY A CA 1
ATOM 1141 C C . GLY A 1 148 ? 42.087 -23.454 -12.006 1.00 75.12 148 GLY A C 1
ATOM 1142 O O . GLY A 1 148 ? 41.162 -23.130 -12.757 1.00 75.12 148 GLY A O 1
ATOM 1143 N N . TYR A 1 149 ? 42.097 -24.620 -11.354 1.00 80.00 149 TYR A N 1
ATOM 1144 C CA . TYR A 1 149 ? 41.051 -25.645 -11.408 1.00 80.00 149 TYR A CA 1
ATOM 1145 C C . TYR A 1 149 ? 40.819 -26.220 -10.009 1.00 80.00 149 TYR A C 1
ATOM 1147 O O . TYR A 1 149 ? 41.744 -26.269 -9.215 1.00 80.00 149 TYR A O 1
ATOM 1155 N N . ILE A 1 150 ? 39.611 -26.714 -9.728 1.00 81.31 150 ILE A N 1
ATOM 1156 C CA . ILE A 1 150 ? 39.338 -27.418 -8.465 1.00 81.31 150 ILE A CA 1
ATOM 1157 C C . ILE A 1 150 ? 39.577 -28.915 -8.675 1.00 81.31 150 ILE A C 1
ATOM 1159 O O . ILE A 1 150 ? 38.924 -29.527 -9.528 1.00 81.31 150 ILE A O 1
ATOM 1163 N N . GLU A 1 151 ? 40.488 -29.514 -7.915 1.00 84.25 151 GLU A N 1
ATOM 1164 C CA . GLU A 1 151 ? 40.721 -30.962 -7.918 1.00 84.25 151 GLU A CA 1
ATOM 1165 C C . GLU A 1 151 ? 39.707 -31.721 -7.037 1.00 84.25 151 GLU A C 1
ATOM 1167 O O . GLU A 1 151 ? 38.882 -31.123 -6.340 1.00 84.25 151 GLU A O 1
ATOM 1172 N N . MET A 1 152 ? 39.715 -33.059 -7.102 1.00 77.12 152 MET A N 1
ATOM 1173 C CA . MET A 1 152 ? 38.761 -33.914 -6.372 1.00 77.12 152 MET A CA 1
ATOM 1174 C C . MET A 1 152 ? 38.779 -33.616 -4.867 1.00 77.12 152 MET A C 1
ATOM 1176 O O . MET A 1 152 ? 37.736 -33.368 -4.258 1.00 77.12 152 MET A O 1
ATOM 1180 N N . ASP A 1 153 ? 39.978 -33.609 -4.293 1.00 76.50 153 ASP A N 1
ATOM 1181 C CA . ASP A 1 153 ? 40.189 -33.558 -2.849 1.00 76.50 153 ASP A CA 1
ATOM 1182 C C . ASP A 1 153 ? 39.914 -32.146 -2.308 1.00 76.50 153 ASP A C 1
ATOM 1184 O O . ASP A 1 153 ? 39.306 -31.986 -1.252 1.00 76.50 153 ASP A O 1
ATOM 1188 N N . GLU A 1 154 ? 40.240 -31.117 -3.095 1.00 78.00 154 GLU A N 1
ATOM 1189 C CA . GLU A 1 154 ? 39.886 -29.715 -2.843 1.00 78.00 154 GLU A CA 1
ATOM 1190 C C . GLU A 1 154 ? 38.369 -29.494 -2.842 1.00 78.00 154 GLU A C 1
ATOM 1192 O O . GLU A 1 154 ? 37.823 -28.855 -1.940 1.00 78.00 154 GLU A O 1
ATOM 1197 N N . PHE A 1 155 ? 37.655 -30.069 -3.818 1.00 74.12 155 PHE A N 1
ATOM 1198 C CA . PHE A 1 155 ? 36.194 -30.011 -3.864 1.00 74.12 155 PHE A CA 1
ATOM 1199 C C . PHE A 1 155 ? 35.564 -30.714 -2.657 1.00 74.12 155 PHE A C 1
ATOM 1201 O O . PHE A 1 155 ? 34.630 -30.182 -2.052 1.00 74.12 155 PHE A O 1
ATOM 1208 N N . ILE A 1 156 ? 36.074 -31.891 -2.281 1.00 73.25 156 ILE A N 1
ATOM 1209 C CA . ILE A 1 156 ? 35.623 -32.630 -1.097 1.00 73.25 156 ILE A CA 1
ATOM 1210 C C . ILE A 1 156 ? 35.875 -31.798 0.169 1.00 73.25 156 ILE A C 1
ATOM 1212 O O . ILE A 1 156 ? 34.930 -31.563 0.930 1.00 73.25 156 ILE A O 1
ATOM 1216 N N . HIS A 1 157 ? 37.095 -31.281 0.352 1.00 73.38 157 HIS A N 1
ATOM 1217 C CA . HIS A 1 157 ? 37.478 -30.469 1.505 1.00 73.38 157 HIS A CA 1
ATOM 1218 C C . HIS A 1 157 ? 36.616 -29.206 1.620 1.00 73.38 157 HIS A C 1
ATOM 1220 O O . HIS A 1 157 ? 35.996 -28.984 2.661 1.00 73.38 157 HIS A O 1
ATOM 1226 N N . TYR A 1 158 ? 36.485 -28.413 0.550 1.00 72.81 158 TYR A N 1
ATOM 1227 C CA . TYR A 1 158 ? 35.658 -27.201 0.544 1.00 72.81 158 TYR A CA 1
ATOM 1228 C C . TYR A 1 158 ? 34.194 -27.500 0.887 1.00 72.81 158 TYR A C 1
ATOM 1230 O O . TYR A 1 158 ? 33.576 -26.792 1.686 1.00 72.81 158 TYR A O 1
ATOM 1238 N N . MET A 1 159 ? 33.624 -28.569 0.326 1.00 67.94 159 MET A N 1
ATOM 1239 C CA . MET A 1 159 ? 32.219 -28.923 0.543 1.00 67.94 159 MET A CA 1
ATOM 1240 C C . MET A 1 159 ? 31.958 -29.446 1.965 1.00 67.94 159 MET A C 1
ATOM 1242 O O . MET A 1 159 ? 30.917 -29.124 2.541 1.00 67.94 159 MET A O 1
ATOM 1246 N N . GLN A 1 160 ? 32.904 -30.177 2.565 1.00 70.06 160 GLN A N 1
ATOM 1247 C CA . GLN A 1 160 ? 32.859 -30.576 3.979 1.00 70.06 160 GLN A CA 1
ATOM 1248 C C . GLN A 1 160 ? 33.022 -29.364 4.912 1.00 70.06 160 GLN A C 1
ATOM 1250 O O . GLN A 1 160 ? 32.186 -29.141 5.786 1.00 70.06 160 GLN A O 1
ATOM 1255 N N . LYS A 1 161 ? 34.027 -28.516 4.667 1.00 69.75 161 LYS A N 1
ATOM 1256 C CA . LYS A 1 161 ? 34.313 -27.255 5.382 1.00 69.75 161 LYS A CA 1
ATOM 1257 C C . LYS A 1 161 ? 33.092 -26.329 5.395 1.00 69.75 161 LYS A C 1
ATOM 1259 O O . LYS A 1 161 ? 32.660 -25.880 6.454 1.00 69.75 161 LYS A O 1
ATOM 1264 N N . LYS A 1 162 ? 32.432 -26.145 4.245 1.00 68.19 162 LYS A N 1
ATOM 1265 C CA . LYS A 1 162 ? 31.192 -25.356 4.117 1.00 68.19 162 LYS A CA 1
ATOM 1266 C C . LYS A 1 162 ? 29.966 -26.032 4.743 1.00 68.19 162 LYS A C 1
ATOM 1268 O O . LYS A 1 162 ? 29.052 -25.326 5.171 1.00 68.19 162 LYS A O 1
ATOM 1273 N N . ALA A 1 163 ? 29.920 -27.363 4.834 1.00 60.69 163 ALA A N 1
ATOM 1274 C CA . ALA A 1 163 ? 28.892 -28.062 5.609 1.00 60.69 163 ALA A CA 1
ATOM 1275 C C . ALA A 1 163 ? 29.096 -27.866 7.124 1.00 60.69 163 ALA A C 1
ATOM 1277 O O . ALA A 1 163 ? 28.125 -27.588 7.827 1.00 60.69 163 ALA A O 1
ATOM 1278 N N . TYR A 1 164 ? 30.342 -27.926 7.601 1.00 62.72 164 TYR A N 1
ATOM 1279 C CA . TYR A 1 164 ? 30.723 -27.725 9.002 1.00 62.72 164 TYR A CA 1
ATOM 1280 C C . TYR A 1 164 ? 30.505 -26.278 9.473 1.00 62.72 164 TYR A C 1
ATOM 1282 O O . TYR A 1 164 ? 29.803 -26.056 10.458 1.00 62.72 164 TYR A O 1
ATOM 1290 N N . GLU A 1 165 ? 30.985 -25.278 8.720 1.00 59.62 165 GLU A N 1
ATOM 1291 C CA . GLU A 1 165 ? 30.702 -23.849 8.963 1.00 59.62 165 GLU A CA 1
ATOM 1292 C C . GLU A 1 165 ? 29.192 -23.587 9.104 1.00 59.62 165 GLU A C 1
ATOM 1294 O O . GLU A 1 165 ? 28.743 -22.877 10.006 1.00 59.62 165 GLU A O 1
ATOM 1299 N N . LYS A 1 166 ? 28.391 -24.198 8.223 1.00 53.44 166 LYS A N 1
ATOM 1300 C CA . LYS A 1 166 ? 26.929 -24.080 8.203 1.00 53.44 166 LYS A CA 1
ATOM 1301 C C . LYS A 1 166 ? 26.265 -24.815 9.373 1.00 53.44 166 LYS A C 1
ATOM 1303 O O . LYS A 1 166 ? 25.250 -24.332 9.860 1.00 53.44 166 LYS A O 1
ATOM 1308 N N . ALA A 1 167 ? 26.814 -25.938 9.837 1.00 55.56 167 ALA A N 1
ATOM 1309 C CA . ALA A 1 167 ? 26.335 -26.647 11.026 1.00 55.56 167 ALA A CA 1
ATOM 1310 C C . ALA A 1 167 ? 26.623 -25.851 12.313 1.00 55.56 167 ALA A C 1
ATOM 1312 O O . ALA A 1 167 ? 25.723 -25.676 13.135 1.00 55.56 167 ALA A O 1
ATOM 1313 N N . LYS A 1 168 ? 27.827 -25.274 12.432 1.00 56.56 168 LYS A N 1
ATOM 1314 C CA . LYS A 1 168 ? 28.228 -24.381 13.532 1.00 56.56 168 LYS A CA 1
ATOM 1315 C C . LYS A 1 168 ? 27.376 -23.104 13.572 1.00 56.56 168 LYS A C 1
ATOM 1317 O O . LYS A 1 168 ? 26.847 -22.759 14.622 1.00 56.56 168 LYS A O 1
ATOM 1322 N N . MET A 1 169 ? 27.116 -22.465 12.424 1.00 51.22 169 MET A N 1
ATOM 1323 C CA . MET A 1 169 ? 26.176 -21.329 12.329 1.00 51.22 169 MET A CA 1
ATOM 1324 C C . MET A 1 169 ? 24.709 -21.680 12.639 1.00 51.22 169 MET A C 1
ATOM 1326 O O . MET A 1 169 ? 23.912 -20.778 12.885 1.00 51.22 169 MET A O 1
ATOM 1330 N N . LEU A 1 170 ? 24.332 -22.961 12.604 1.00 49.47 170 LEU A N 1
ATOM 1331 C CA . LEU A 1 170 ? 22.989 -23.441 12.950 1.00 49.47 170 LEU A CA 1
ATOM 1332 C C . LEU A 1 170 ? 22.908 -24.018 14.376 1.00 49.47 170 LEU A C 1
ATOM 1334 O O . LEU A 1 170 ? 21.857 -24.538 14.741 1.00 49.47 170 LEU A O 1
ATOM 1338 N N . GLY A 1 171 ? 23.984 -23.944 15.171 1.00 49.03 171 GLY A N 1
ATOM 1339 C CA . GLY A 1 171 ? 24.023 -24.473 16.540 1.00 49.03 171 GLY A CA 1
ATOM 1340 C C . GLY A 1 171 ? 23.917 -26.001 16.628 1.00 49.03 171 GLY A C 1
ATOM 1341 O O . GLY A 1 171 ? 23.445 -26.521 17.630 1.00 49.03 171 GLY A O 1
ATOM 1342 N N . VAL A 1 172 ? 24.303 -26.722 15.568 1.00 50.56 172 VAL A N 1
ATOM 1343 C CA . VAL A 1 172 ? 24.194 -28.195 15.481 1.00 50.56 172 VAL A CA 1
ATOM 1344 C C . VAL A 1 172 ? 25.428 -28.904 16.062 1.00 50.56 172 VAL A C 1
ATOM 1346 O O . VAL A 1 172 ? 25.380 -30.101 16.322 1.00 50.56 172 VAL A O 1
ATOM 1349 N N . ILE A 1 173 ? 26.528 -28.174 16.264 1.00 51.09 173 ILE A N 1
ATOM 1350 C CA . ILE A 1 173 ? 27.808 -28.673 16.786 1.00 51.09 173 ILE A CA 1
ATOM 1351 C C . ILE A 1 173 ? 28.292 -27.679 17.851 1.00 51.09 173 ILE A C 1
ATOM 1353 O O . ILE A 1 173 ? 28.320 -26.474 17.583 1.00 51.09 173 ILE A O 1
ATOM 1357 N N . GLU A 1 174 ? 28.644 -28.172 19.040 1.00 53.09 174 GLU A N 1
ATOM 1358 C CA . GLU A 1 174 ? 29.209 -27.372 20.139 1.00 53.09 174 GLU A CA 1
ATOM 1359 C C . GLU A 1 174 ? 30.719 -27.117 19.921 1.00 53.09 174 GLU A C 1
ATOM 1361 O O . GLU A 1 174 ? 31.364 -27.756 19.088 1.00 53.09 174 GLU A O 1
ATOM 1366 N N . SER A 1 175 ? 31.278 -26.093 20.572 1.00 46.47 175 SER A N 1
ATOM 1367 C CA . SER A 1 175 ? 32.635 -25.597 20.287 1.00 46.47 175 SER A CA 1
ATOM 1368 C C . SER A 1 175 ? 33.674 -26.129 21.281 1.00 46.47 175 SER A C 1
ATOM 1370 O O . SER A 1 175 ? 34.015 -25.442 22.244 1.00 46.47 175 SER A O 1
ATOM 1372 N N . ASP A 1 176 ? 34.199 -27.323 21.009 1.00 47.09 176 ASP A N 1
ATOM 1373 C CA . ASP A 1 176 ? 35.043 -28.087 21.947 1.00 47.09 176 ASP A CA 1
ATOM 1374 C C . ASP A 1 176 ? 36.561 -27.790 21.864 1.00 47.09 176 ASP A C 1
ATOM 1376 O O . ASP A 1 176 ? 37.356 -28.437 22.544 1.00 47.09 176 ASP A O 1
ATOM 1380 N N . SER A 1 177 ? 36.998 -26.825 21.043 1.00 51.69 177 SER A N 1
ATOM 1381 C CA . SER A 1 177 ? 38.422 -26.512 20.808 1.00 51.69 177 SER A CA 1
ATOM 1382 C C . SER A 1 177 ? 38.798 -25.072 21.175 1.00 51.69 177 SER A C 1
ATOM 1384 O O . SER A 1 177 ? 38.204 -24.120 20.664 1.00 51.69 177 SER A O 1
ATOM 1386 N N . GLU A 1 178 ? 39.835 -24.900 22.000 1.00 45.91 178 GLU A N 1
ATOM 1387 C CA . GLU A 1 178 ? 40.268 -23.593 22.527 1.00 45.91 178 GLU A CA 1
ATOM 1388 C C . GLU A 1 178 ? 40.775 -22.617 21.441 1.00 45.91 178 GLU A C 1
ATOM 1390 O O . GLU A 1 178 ? 40.623 -21.399 21.587 1.00 45.91 178 GLU A O 1
ATOM 1395 N N . ASP A 1 179 ? 41.290 -23.136 20.318 1.00 44.03 179 ASP A N 1
ATOM 1396 C CA . ASP A 1 179 ? 41.841 -22.367 19.186 1.00 44.03 179 ASP A CA 1
ATOM 1397 C C . ASP A 1 179 ? 40.841 -21.369 18.557 1.00 44.03 179 ASP A C 1
ATOM 1399 O O . ASP A 1 179 ? 41.220 -20.296 18.074 1.00 44.03 179 ASP A O 1
ATOM 1403 N N . ASP A 1 180 ? 39.538 -21.673 18.607 1.00 43.56 180 ASP A N 1
ATOM 1404 C CA . ASP A 1 180 ? 38.461 -20.828 18.063 1.00 43.56 180 ASP A CA 1
ATOM 1405 C C . ASP A 1 180 ? 38.382 -19.435 18.728 1.00 43.56 180 ASP A C 1
ATOM 1407 O O . ASP A 1 180 ? 37.835 -18.475 18.162 1.00 43.56 180 ASP A O 1
ATOM 1411 N N . GLN A 1 181 ? 38.940 -19.284 19.934 1.00 43.09 181 GLN A N 1
ATOM 1412 C CA . GLN A 1 181 ? 38.893 -18.022 20.668 1.00 43.09 181 GLN A CA 1
ATOM 1413 C C . GLN A 1 181 ? 39.804 -16.924 20.098 1.00 43.09 181 GLN A C 1
ATOM 1415 O O . GLN A 1 181 ? 39.595 -15.753 20.424 1.00 43.09 181 GLN A O 1
ATOM 1420 N N . GLU A 1 182 ? 40.814 -17.242 19.280 1.00 39.09 182 GLU A N 1
ATOM 1421 C CA . GLU A 1 182 ? 41.728 -16.209 18.768 1.00 39.09 182 GLU A CA 1
ATOM 1422 C C . GLU A 1 182 ? 41.178 -15.504 17.515 1.00 39.09 182 GLU A C 1
ATOM 1424 O O . GLU A 1 182 ? 41.287 -14.279 17.379 1.00 39.09 182 GLU A O 1
ATOM 1429 N N . LEU A 1 183 ? 40.514 -16.256 16.629 1.00 40.25 183 LEU A N 1
ATOM 1430 C CA . LEU A 1 183 ? 39.879 -15.738 15.409 1.00 40.25 183 LEU A CA 1
ATOM 1431 C C . LEU A 1 183 ? 38.779 -14.713 15.725 1.00 40.25 183 LEU A C 1
ATOM 1433 O O . LEU A 1 183 ? 38.710 -13.648 15.108 1.00 40.25 183 LEU A O 1
ATOM 1437 N N . THR A 1 184 ? 37.956 -14.999 16.735 1.00 38.97 184 THR A N 1
ATOM 1438 C CA . THR A 1 184 ? 36.874 -14.109 17.187 1.00 38.97 184 THR A CA 1
ATOM 1439 C C . THR A 1 184 ? 37.407 -12.804 17.793 1.00 38.97 184 THR A C 1
ATOM 1441 O O . THR A 1 184 ? 36.908 -11.722 17.473 1.00 38.97 184 THR A O 1
ATOM 1444 N N . LYS A 1 185 ? 38.483 -12.862 18.591 1.00 36.50 185 LYS A N 1
ATOM 1445 C CA . LYS A 1 185 ? 39.119 -11.675 19.203 1.00 36.50 185 LYS A CA 1
ATOM 1446 C C . LYS A 1 185 ? 39.832 -10.785 18.169 1.00 36.50 185 LYS A C 1
ATOM 1448 O O . LYS A 1 185 ? 39.752 -9.556 18.265 1.00 36.50 185 LYS A O 1
ATOM 1453 N N . LYS A 1 186 ? 40.457 -11.372 17.137 1.00 38.59 186 LYS A N 1
ATOM 1454 C CA . LYS A 1 186 ? 41.072 -10.636 16.009 1.00 38.59 186 LYS A CA 1
ATOM 1455 C C . LYS A 1 186 ? 40.046 -9.964 15.081 1.00 38.59 186 LYS A C 1
ATOM 1457 O O . LYS A 1 186 ? 40.358 -8.934 14.485 1.00 38.59 186 LYS A O 1
ATOM 1462 N N . ALA A 1 187 ? 38.820 -10.485 14.986 1.00 38.09 187 ALA A N 1
ATOM 1463 C CA . ALA A 1 187 ? 37.734 -9.829 14.250 1.00 38.09 187 ALA A CA 1
ATOM 1464 C C . ALA A 1 187 ? 37.192 -8.582 14.980 1.00 38.09 187 ALA A C 1
ATOM 1466 O O . ALA A 1 187 ? 36.940 -7.554 14.350 1.00 38.09 187 ALA A O 1
ATOM 1467 N N . ALA A 1 188 ? 37.056 -8.643 16.310 1.00 34.72 188 ALA A N 1
ATOM 1468 C CA . ALA A 1 188 ? 36.513 -7.546 17.117 1.00 34.72 188 ALA A CA 1
ATOM 1469 C C . ALA A 1 188 ? 37.427 -6.304 17.170 1.00 34.72 188 ALA A C 1
ATOM 1471 O O . ALA A 1 188 ? 36.950 -5.170 17.162 1.00 34.72 188 ALA A O 1
ATOM 1472 N N . THR A 1 189 ? 38.748 -6.499 17.184 1.00 30.48 189 THR A N 1
ATOM 1473 C CA . THR A 1 189 ? 39.738 -5.424 17.400 1.00 30.48 189 THR A CA 1
ATOM 1474 C C . THR A 1 189 ? 39.993 -4.520 16.189 1.00 30.48 189 THR A C 1
ATOM 1476 O O . THR A 1 189 ? 40.705 -3.528 16.320 1.00 30.48 189 THR A O 1
ATOM 1479 N N . LYS A 1 190 ? 39.402 -4.805 15.018 1.00 33.12 190 LYS A N 1
ATOM 1480 C CA . LYS A 1 190 ? 39.656 -4.059 13.769 1.00 33.12 190 LYS A CA 1
ATOM 1481 C C . LYS A 1 190 ? 38.534 -3.104 13.330 1.00 33.12 190 LYS A C 1
ATOM 1483 O O . LYS A 1 190 ? 38.638 -2.527 12.251 1.00 33.12 190 LYS A O 1
ATOM 1488 N N . LYS A 1 191 ? 37.471 -2.925 14.135 1.00 35.66 191 LYS A N 1
ATOM 1489 C CA . LYS A 1 191 ? 36.306 -2.060 13.814 1.00 35.66 191 LYS A CA 1
ATOM 1490 C C . LYS A 1 191 ? 36.265 -0.719 14.580 1.00 35.66 191 LYS A C 1
ATOM 1492 O O . LYS A 1 191 ? 35.216 -0.096 14.693 1.00 35.66 191 LYS A O 1
ATOM 1497 N N . SER A 1 192 ? 37.430 -0.265 15.044 1.00 31.23 192 SER A N 1
ATOM 1498 C CA . SER A 1 192 ? 37.778 1.130 15.366 1.00 31.23 192 SER A CA 1
ATOM 1499 C C . SER A 1 192 ? 39.168 1.347 14.745 1.00 31.23 192 SER A C 1
ATOM 1501 O O . SER A 1 192 ? 40.024 0.482 14.905 1.00 31.23 192 SER A O 1
ATOM 1503 N N . THR A 1 193 ? 39.456 2.359 13.924 1.00 24.62 193 THR A N 1
ATOM 1504 C CA . THR A 1 193 ? 39.051 3.776 13.982 1.00 24.62 193 THR A CA 1
ATOM 1505 C C . THR A 1 193 ? 38.888 4.359 12.556 1.00 24.62 193 THR A C 1
ATOM 1507 O O . THR A 1 193 ? 39.259 3.715 11.578 1.00 24.62 193 THR A O 1
ATOM 1510 N N . THR A 1 194 ? 38.444 5.620 12.458 1.00 26.50 194 THR A N 1
ATOM 1511 C CA . THR A 1 194 ? 38.282 6.503 11.272 1.00 26.50 194 THR A CA 1
ATOM 1512 C C . THR A 1 194 ? 36.902 6.506 10.607 1.00 26.50 194 THR A C 1
ATOM 1514 O O . THR A 1 194 ? 36.233 5.489 10.461 1.00 26.50 194 THR A O 1
ATOM 1517 N N . THR A 1 195 ? 36.456 7.720 10.275 1.00 30.56 195 THR A N 1
ATOM 1518 C CA . THR A 1 195 ? 35.076 8.081 9.936 1.00 30.56 195 THR A CA 1
ATOM 1519 C C . THR A 1 195 ? 34.889 8.329 8.443 1.00 30.56 195 THR A C 1
ATOM 1521 O O . THR A 1 195 ? 35.450 9.272 7.891 1.00 30.56 195 THR A O 1
ATOM 1524 N N . ALA A 1 196 ? 33.999 7.560 7.821 1.00 26.59 196 ALA A N 1
ATOM 1525 C CA . ALA A 1 196 ? 33.309 7.921 6.584 1.00 26.59 196 ALA A CA 1
ATOM 1526 C C . ALA A 1 196 ? 31.917 7.269 6.595 1.00 26.59 196 ALA A C 1
ATOM 1528 O O . ALA A 1 196 ? 31.757 6.168 7.124 1.00 26.59 196 ALA A O 1
ATOM 1529 N N . ALA A 1 197 ? 30.901 7.938 6.045 1.00 33.72 197 ALA A N 1
ATOM 1530 C CA . ALA A 1 197 ? 29.534 7.420 6.045 1.00 33.72 197 ALA A CA 1
ATOM 1531 C C . ALA A 1 197 ? 29.394 6.243 5.061 1.00 33.72 197 ALA A C 1
ATOM 1533 O O . ALA A 1 197 ? 29.347 6.438 3.848 1.00 33.72 197 ALA A O 1
ATOM 1534 N N . ALA A 1 198 ? 29.334 5.018 5.587 1.00 26.14 198 ALA A N 1
ATOM 1535 C CA . ALA A 1 198 ? 29.078 3.813 4.806 1.00 26.14 198 ALA A CA 1
ATOM 1536 C C . ALA A 1 198 ? 27.566 3.553 4.673 1.00 26.14 198 ALA A C 1
ATOM 1538 O O . ALA A 1 198 ? 26.817 3.685 5.640 1.00 26.14 198 ALA A O 1
ATOM 1539 N N . ALA A 1 199 ? 27.125 3.166 3.474 1.00 30.12 199 ALA A N 1
ATOM 1540 C CA . ALA A 1 199 ? 25.736 2.792 3.203 1.00 30.12 199 ALA A CA 1
ATOM 1541 C C . ALA A 1 199 ? 25.317 1.532 3.999 1.00 30.12 199 ALA A C 1
ATOM 1543 O O . ALA A 1 199 ? 26.171 0.684 4.274 1.00 30.12 199 ALA A O 1
ATOM 1544 N N . PRO A 1 200 ? 24.025 1.376 4.355 1.00 33.97 200 PRO A N 1
ATOM 1545 C CA . PRO A 1 200 ? 23.562 0.265 5.188 1.00 33.97 200 PRO A CA 1
ATOM 1546 C C . PRO A 1 200 ? 23.807 -1.109 4.544 1.00 33.97 200 PRO A C 1
ATOM 1548 O O . PRO A 1 200 ? 23.601 -1.306 3.342 1.00 33.97 200 PRO A O 1
ATOM 1551 N N . GLU A 1 201 ? 24.220 -2.078 5.365 1.00 30.73 201 GLU A N 1
ATOM 1552 C CA . GLU A 1 201 ? 24.419 -3.469 4.947 1.00 30.73 201 GLU A CA 1
ATOM 1553 C C . GLU A 1 201 ? 23.081 -4.080 4.483 1.00 30.73 201 GLU A C 1
ATOM 1555 O O . GLU A 1 201 ? 22.051 -3.965 5.149 1.00 30.73 201 GLU A O 1
ATOM 1560 N N . LYS A 1 202 ? 23.073 -4.698 3.293 1.00 37.47 202 LYS A N 1
ATOM 1561 C CA . LYS A 1 202 ? 21.836 -5.093 2.600 1.00 37.47 202 LYS A CA 1
ATOM 1562 C C . LYS A 1 202 ? 21.180 -6.323 3.233 1.00 37.47 202 LYS A C 1
ATOM 1564 O O . LYS A 1 202 ? 21.522 -7.457 2.896 1.00 37.47 202 LYS A O 1
ATOM 1569 N N . THR A 1 203 ? 20.185 -6.103 4.089 1.00 37.03 203 THR A N 1
ATOM 1570 C CA . THR A 1 203 ? 19.322 -7.168 4.618 1.00 37.03 203 THR A CA 1
ATOM 1571 C C . THR A 1 203 ? 18.431 -7.741 3.513 1.00 37.03 203 THR A C 1
ATOM 1573 O O . THR A 1 203 ? 17.434 -7.137 3.110 1.00 37.03 203 THR A O 1
ATOM 1576 N N . ILE A 1 204 ? 18.779 -8.935 3.028 1.00 46.09 204 ILE A N 1
ATOM 1577 C CA . ILE A 1 204 ? 17.957 -9.706 2.087 1.00 46.09 204 ILE A CA 1
ATOM 1578 C C . ILE A 1 204 ? 16.956 -10.535 2.897 1.00 46.09 204 ILE A C 1
ATOM 1580 O O . ILE A 1 204 ? 17.271 -11.642 3.343 1.00 46.09 204 ILE A O 1
ATOM 1584 N N . THR A 1 205 ? 15.745 -10.013 3.093 1.00 51.19 205 THR A N 1
ATOM 1585 C CA . THR A 1 205 ? 14.622 -10.842 3.555 1.00 51.19 205 THR A CA 1
ATOM 1586 C C . THR A 1 205 ? 14.152 -11.774 2.429 1.00 51.19 205 THR A C 1
ATOM 1588 O O . THR A 1 205 ? 14.495 -11.597 1.260 1.00 51.19 205 THR A O 1
ATOM 1591 N N . LYS A 1 206 ? 13.415 -12.831 2.776 1.00 51.78 206 LYS A N 1
ATOM 1592 C CA . LYS A 1 206 ? 12.839 -13.790 1.820 1.00 51.78 206 LYS A CA 1
ATOM 1593 C C . LYS A 1 206 ? 11.322 -13.753 1.922 1.00 51.78 206 LYS A C 1
ATOM 1595 O O . LYS A 1 206 ? 10.805 -13.507 3.009 1.00 51.78 206 LYS A O 1
ATOM 1600 N N . GLN A 1 207 ? 10.641 -14.082 0.826 1.00 57.81 207 GLN A N 1
ATOM 1601 C CA . GLN A 1 207 ? 9.191 -14.247 0.821 1.00 57.81 207 GLN A CA 1
ATOM 1602 C C . GLN A 1 207 ? 8.748 -15.222 1.939 1.00 57.81 207 GLN A C 1
ATOM 1604 O O . GLN A 1 207 ? 9.295 -16.331 2.021 1.00 57.81 207 GLN A O 1
ATOM 1609 N N . PRO A 1 208 ? 7.796 -14.830 2.811 1.00 58.94 208 PRO A N 1
ATOM 1610 C CA . PRO A 1 208 ? 7.265 -15.678 3.875 1.00 58.94 208 PRO A CA 1
ATOM 1611 C C . PRO A 1 208 ? 6.745 -17.038 3.393 1.00 58.94 208 PRO A C 1
ATOM 1613 O O . PRO A 1 208 ? 6.153 -17.169 2.323 1.00 58.94 208 PRO A O 1
ATOM 1616 N N . SER A 1 209 ? 6.923 -18.070 4.218 1.00 50.97 209 SER A N 1
ATOM 1617 C CA . SER A 1 209 ? 6.620 -19.462 3.856 1.00 50.97 209 SER A CA 1
ATOM 1618 C C . SER A 1 209 ? 5.135 -19.757 3.615 1.00 50.97 209 SER A C 1
ATOM 1620 O O . SER A 1 209 ? 4.834 -20.736 2.935 1.00 50.97 209 SER A O 1
ATOM 1622 N N . PHE A 1 210 ? 4.213 -18.928 4.119 1.00 59.69 210 PHE A N 1
ATOM 1623 C CA . PHE A 1 210 ? 2.771 -19.106 3.908 1.00 59.69 210 PHE A CA 1
ATOM 1624 C C . PHE A 1 210 ? 2.331 -18.843 2.455 1.00 59.69 210 PHE A C 1
ATOM 1626 O O . PHE A 1 210 ? 1.279 -19.324 2.046 1.00 59.69 210 PHE A O 1
ATOM 1633 N N . PHE A 1 211 ? 3.149 -18.149 1.652 1.00 57.06 211 PHE A N 1
ATOM 1634 C CA . PHE A 1 211 ? 2.908 -17.975 0.215 1.00 57.06 211 PHE A CA 1
ATOM 1635 C C . PHE A 1 211 ? 3.141 -19.262 -0.602 1.00 57.06 211 PHE A C 1
ATOM 1637 O O . PHE A 1 211 ? 2.836 -19.300 -1.794 1.00 57.06 211 PHE A O 1
ATOM 1644 N N . GLN A 1 212 ? 3.658 -20.337 0.008 1.00 52.59 212 GLN A N 1
ATOM 1645 C CA . GLN A 1 212 ? 3.770 -21.636 -0.657 1.00 52.59 212 GLN A CA 1
ATOM 1646 C C . GLN A 1 212 ? 2.430 -22.396 -0.589 1.00 52.59 212 GLN A C 1
ATOM 1648 O O . GLN A 1 212 ? 1.852 -22.533 0.490 1.00 52.59 212 GLN A O 1
ATOM 1653 N N . PRO A 1 213 ? 1.909 -22.905 -1.722 1.00 47.75 213 PRO A N 1
ATOM 1654 C CA . PRO A 1 213 ? 0.517 -23.334 -1.813 1.00 47.75 213 PRO A CA 1
ATOM 1655 C C . PRO A 1 213 ? 0.224 -24.611 -1.009 1.00 47.75 213 PRO A C 1
ATOM 1657 O O . PRO A 1 213 ? 0.575 -25.718 -1.418 1.00 47.75 213 PRO A O 1
ATOM 1660 N N . LEU A 1 214 ? -0.525 -24.458 0.091 1.00 46.94 214 LEU A N 1
ATOM 1661 C CA . LEU A 1 214 ? -1.080 -25.556 0.906 1.00 46.94 214 LEU A CA 1
ATOM 1662 C C . LEU A 1 214 ? -2.028 -26.486 0.120 1.00 46.94 214 LEU A C 1
ATOM 1664 O O . LEU A 1 214 ? -2.247 -27.630 0.512 1.00 46.94 214 LEU A O 1
ATOM 1668 N N . LYS A 1 215 ? -2.586 -26.003 -0.997 1.00 51.34 215 LYS A N 1
ATOM 1669 C CA . LYS A 1 215 ? -3.418 -26.762 -1.940 1.00 51.34 215 LYS A CA 1
ATOM 1670 C C . LYS A 1 215 ? -2.838 -26.620 -3.346 1.00 51.34 215 LYS A C 1
ATOM 1672 O O . LYS A 1 215 ? -2.560 -25.508 -3.793 1.00 51.34 215 LYS A O 1
ATOM 1677 N N . LYS A 1 216 ? -2.687 -27.739 -4.061 1.00 47.16 216 LYS A N 1
ATOM 1678 C CA . LYS A 1 216 ? -2.277 -27.755 -5.475 1.00 47.16 216 LYS A CA 1
ATOM 1679 C C . LYS A 1 216 ? -3.248 -26.888 -6.296 1.00 47.16 216 LYS A C 1
ATOM 1681 O O . LYS A 1 216 ? -4.452 -27.082 -6.184 1.00 47.16 216 LYS A O 1
ATOM 1686 N N . ASN A 1 217 ? -2.712 -25.978 -7.111 1.00 54.06 217 ASN A N 1
ATOM 1687 C CA . ASN A 1 217 ? -3.455 -24.981 -7.900 1.00 54.06 217 ASN A CA 1
ATOM 1688 C C . ASN A 1 217 ? -4.202 -23.898 -7.078 1.00 54.06 217 ASN A C 1
ATOM 1690 O O . ASN A 1 217 ? -5.207 -23.382 -7.552 1.00 54.06 217 ASN A O 1
ATOM 1694 N N . SER A 1 218 ? -3.746 -23.537 -5.870 1.00 63.38 218 SER A N 1
ATOM 1695 C CA . SER A 1 218 ? -4.316 -22.380 -5.153 1.00 63.38 218 SER A CA 1
ATOM 1696 C C . SER A 1 218 ? -4.122 -21.066 -5.923 1.00 63.38 218 SER A C 1
ATOM 1698 O O . SER A 1 218 ? -3.003 -20.761 -6.340 1.00 63.38 218 SER A O 1
ATOM 1700 N N . SER A 1 219 ? -5.190 -20.272 -6.028 1.00 66.69 219 SER A N 1
ATOM 1701 C CA . SER A 1 219 ? -5.209 -18.949 -6.659 1.00 66.69 219 SER A CA 1
ATOM 1702 C C . SER A 1 219 ? -4.497 -17.856 -5.858 1.00 66.69 219 SER A C 1
ATOM 1704 O O . SER A 1 219 ? -4.175 -16.811 -6.416 1.00 66.69 219 SER A O 1
ATOM 1706 N N . ILE A 1 220 ? -4.166 -18.084 -4.576 1.00 75.31 220 ILE A N 1
ATOM 1707 C CA . ILE A 1 220 ? -3.540 -17.052 -3.726 1.00 75.31 220 ILE A CA 1
ATOM 1708 C C . ILE A 1 220 ? -2.250 -16.473 -4.333 1.00 75.31 220 ILE A C 1
ATOM 1710 O O . ILE A 1 220 ? -1.966 -15.288 -4.188 1.00 75.31 220 ILE A O 1
ATOM 1714 N N . ILE A 1 221 ? -1.492 -17.279 -5.083 1.00 74.56 221 ILE A N 1
ATOM 1715 C CA . ILE A 1 221 ? -0.244 -16.860 -5.741 1.00 74.56 221 ILE A CA 1
ATOM 1716 C C . ILE A 1 221 ? -0.452 -15.848 -6.884 1.00 74.56 221 ILE A C 1
ATOM 1718 O O . ILE A 1 221 ? 0.524 -15.311 -7.396 1.00 74.56 221 ILE A O 1
ATOM 1722 N N . GLN A 1 222 ? -1.697 -15.600 -7.299 1.00 81.75 222 GLN A N 1
ATOM 1723 C CA . GLN A 1 222 ? -2.060 -14.635 -8.343 1.00 81.75 222 GLN A CA 1
ATOM 1724 C C . GLN A 1 222 ? -2.269 -13.220 -7.780 1.00 81.75 222 GLN A C 1
ATOM 1726 O O . GLN A 1 222 ? -2.250 -12.258 -8.541 1.00 81.75 222 GLN A O 1
ATOM 1731 N N . PHE A 1 223 ? -2.420 -13.087 -6.457 1.00 86.88 223 PHE A N 1
ATOM 1732 C CA . PHE A 1 223 ? -2.554 -11.801 -5.768 1.00 86.88 223 PHE A CA 1
ATOM 1733 C C . PHE A 1 223 ? -1.217 -11.147 -5.408 1.00 86.88 223 PHE A C 1
ATOM 1735 O O . PHE A 1 223 ? -1.138 -9.923 -5.348 1.00 86.88 223 PHE A O 1
ATOM 1742 N N . TYR A 1 224 ? -0.179 -11.935 -5.118 1.00 88.75 224 TYR A N 1
ATOM 1743 C CA . TYR A 1 224 ? 1.040 -11.462 -4.450 1.00 88.75 224 TYR A CA 1
ATOM 1744 C C . TYR A 1 224 ? 2.276 -11.551 -5.346 1.00 88.75 224 TYR A C 1
ATOM 1746 O O . TYR A 1 224 ? 2.418 -12.483 -6.137 1.00 88.75 224 TYR A O 1
ATOM 1754 N N . THR A 1 225 ? 3.203 -10.600 -5.207 1.00 88.62 225 THR A N 1
ATOM 1755 C CA . THR A 1 225 ? 4.444 -10.614 -5.997 1.00 88.62 225 THR A CA 1
ATOM 1756 C C . THR A 1 225 ? 5.405 -11.709 -5.523 1.00 88.62 225 THR A C 1
ATOM 1758 O O . THR A 1 225 ? 5.374 -12.156 -4.374 1.00 88.62 225 THR A O 1
ATOM 1761 N N . GLU A 1 226 ? 6.335 -12.107 -6.394 1.00 82.94 226 GLU A N 1
ATOM 1762 C CA . GLU A 1 226 ? 7.425 -13.038 -6.054 1.00 82.94 226 GLU A CA 1
ATOM 1763 C C . GLU A 1 226 ? 8.398 -12.494 -4.985 1.00 82.94 226 GLU A C 1
ATOM 1765 O O . GLU A 1 226 ? 9.162 -13.262 -4.401 1.00 82.94 226 GLU A O 1
ATOM 1770 N N . ASN A 1 227 ? 8.339 -11.188 -4.690 1.00 86.62 227 ASN A N 1
ATOM 1771 C CA . ASN A 1 227 ? 9.125 -10.517 -3.655 1.00 86.62 227 ASN A CA 1
ATOM 1772 C C . ASN A 1 227 ? 8.238 -9.960 -2.515 1.00 86.62 227 ASN A C 1
ATOM 1774 O O . ASN A 1 227 ? 8.672 -9.084 -1.769 1.00 86.62 227 ASN A O 1
ATOM 1778 N N . ALA A 1 228 ? 7.012 -10.463 -2.332 1.00 87.75 228 ALA A N 1
ATOM 1779 C CA . ALA A 1 228 ? 6.163 -10.106 -1.193 1.00 87.75 228 ALA A CA 1
ATOM 1780 C C . ALA A 1 228 ? 6.893 -10.368 0.145 1.00 87.75 228 ALA A C 1
ATOM 1782 O O . ALA A 1 228 ? 7.414 -11.459 0.368 1.00 87.75 228 ALA A O 1
ATOM 1783 N N . GLY A 1 229 ? 6.962 -9.375 1.040 1.00 86.94 229 GLY A N 1
ATOM 1784 C CA . GLY A 1 229 ? 7.765 -9.423 2.274 1.00 86.94 229 GLY A CA 1
ATOM 1785 C C . GLY A 1 229 ? 9.287 -9.255 2.087 1.00 86.94 229 GLY A C 1
ATOM 1786 O O . GLY A 1 229 ? 10.047 -9.362 3.054 1.00 86.94 229 GLY A O 1
ATOM 1787 N N . VAL A 1 230 ? 9.768 -8.991 0.868 1.00 88.88 230 VAL A N 1
ATOM 1788 C CA . VAL A 1 230 ? 11.190 -8.744 0.580 1.00 88.88 230 VAL A CA 1
ATOM 1789 C C . VAL A 1 230 ? 11.467 -7.242 0.528 1.00 88.88 230 VAL A C 1
ATOM 1791 O O . VAL A 1 230 ? 10.850 -6.526 -0.252 1.00 88.88 230 VAL A O 1
ATOM 1794 N N . HIS A 1 231 ? 12.417 -6.749 1.328 1.00 86.94 231 HIS A N 1
ATOM 1795 C CA . HIS A 1 231 ? 12.788 -5.323 1.328 1.00 86.94 231 HIS A CA 1
ATOM 1796 C C . HIS A 1 231 ? 13.846 -4.978 0.272 1.00 86.94 231 HIS A C 1
ATOM 1798 O O . HIS A 1 231 ? 13.786 -3.910 -0.328 1.00 86.94 231 HIS A O 1
ATOM 1804 N N . THR A 1 232 ? 14.815 -5.871 0.031 1.00 80.12 232 THR A N 1
ATOM 1805 C CA . THR A 1 232 ? 15.864 -5.710 -0.993 1.00 80.12 232 THR A CA 1
ATOM 1806 C C . THR A 1 232 ? 16.312 -7.057 -1.558 1.00 80.12 232 THR A C 1
ATOM 1808 O O . THR A 1 232 ? 16.170 -8.092 -0.908 1.00 80.12 232 THR A O 1
ATOM 1811 N N . ALA A 1 233 ? 16.940 -7.038 -2.737 1.00 75.25 233 ALA A N 1
ATOM 1812 C CA . ALA A 1 233 ? 17.742 -8.153 -3.233 1.00 75.25 233 ALA A CA 1
ATOM 1813 C C . ALA A 1 233 ? 19.047 -7.657 -3.890 1.00 75.25 233 ALA A C 1
ATOM 1815 O O . ALA A 1 233 ? 19.266 -6.459 -4.093 1.00 75.25 233 ALA A O 1
ATOM 1816 N N . ASN A 1 234 ? 19.947 -8.589 -4.212 1.00 75.69 234 ASN A N 1
ATOM 1817 C CA . ASN A 1 234 ? 21.220 -8.269 -4.861 1.00 75.69 234 ASN A CA 1
ATOM 1818 C C . ASN A 1 234 ? 21.015 -7.752 -6.292 1.00 75.69 234 ASN A C 1
ATOM 1820 O O . ASN A 1 234 ? 20.216 -8.301 -7.043 1.00 75.69 234 ASN A O 1
ATOM 1824 N N . ASN A 1 235 ? 21.801 -6.741 -6.674 1.00 79.75 235 ASN A N 1
ATOM 1825 C CA . ASN A 1 235 ? 21.790 -6.089 -7.993 1.00 79.75 235 ASN A CA 1
ATOM 1826 C C . ASN A 1 235 ? 20.431 -5.486 -8.414 1.00 79.75 235 ASN A C 1
ATOM 1828 O O . ASN A 1 235 ? 20.186 -5.294 -9.601 1.00 79.75 235 ASN A O 1
ATOM 1832 N N . VAL A 1 236 ? 19.572 -5.165 -7.445 1.00 84.38 236 VAL A N 1
ATOM 1833 C CA . VAL A 1 236 ? 18.334 -4.400 -7.650 1.00 84.38 236 VAL A CA 1
ATOM 1834 C C . VAL A 1 236 ? 18.654 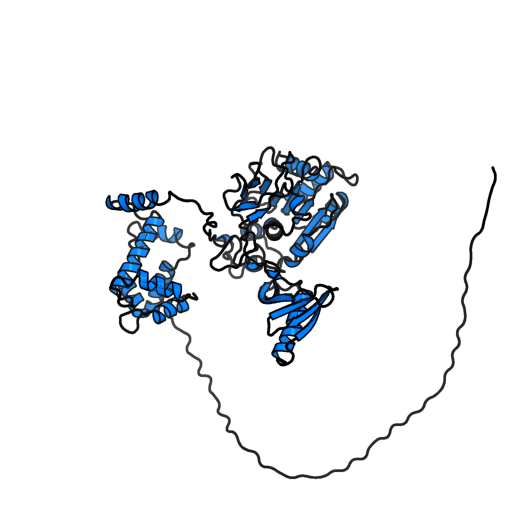-2.910 -7.797 1.00 84.38 236 VAL A C 1
ATOM 1836 O O . VAL A 1 236 ? 19.477 -2.374 -7.051 1.00 84.38 236 VAL A O 1
ATOM 1839 N N . GLU A 1 237 ? 18.001 -2.255 -8.756 1.00 85.81 237 GLU A N 1
ATOM 1840 C CA . GLU A 1 237 ? 18.016 -0.800 -8.938 1.00 85.81 237 GLU A CA 1
ATOM 1841 C C . GLU A 1 237 ? 17.122 -0.133 -7.882 1.00 85.81 237 GLU A C 1
ATOM 1843 O O . GLU A 1 237 ? 16.033 -0.629 -7.586 1.00 85.81 237 GLU A O 1
ATOM 1848 N N . VAL A 1 238 ? 17.589 0.970 -7.294 1.00 88.56 238 VAL A N 1
ATOM 1849 C CA . VAL A 1 238 ? 16.923 1.646 -6.169 1.00 88.56 238 VAL A CA 1
ATOM 1850 C C . VAL A 1 238 ? 16.718 3.136 -6.436 1.00 88.56 238 VAL A C 1
ATOM 1852 O O . VAL A 1 238 ? 17.458 3.735 -7.216 1.00 88.56 238 VAL A O 1
ATOM 1855 N N . ASP A 1 239 ? 15.707 3.715 -5.790 1.00 85.69 239 ASP A N 1
ATOM 1856 C CA . ASP A 1 239 ? 15.434 5.151 -5.794 1.00 85.69 239 ASP A CA 1
ATOM 1857 C C . ASP A 1 239 ? 16.466 5.941 -4.957 1.00 85.69 239 ASP A C 1
ATOM 1859 O O . ASP A 1 239 ? 17.366 5.383 -4.318 1.00 85.69 239 ASP A O 1
ATOM 1863 N N . GLN A 1 240 ? 16.310 7.268 -4.914 1.00 87.56 240 GLN A N 1
ATOM 1864 C CA . GLN A 1 240 ? 17.144 8.164 -4.096 1.00 87.56 240 GLN A CA 1
ATOM 1865 C C . GLN A 1 240 ? 17.052 7.916 -2.574 1.00 87.56 240 GLN A C 1
ATOM 1867 O O . GLN A 1 240 ? 17.852 8.455 -1.811 1.00 87.56 240 GLN A O 1
ATOM 1872 N N . TYR A 1 241 ? 16.102 7.092 -2.128 1.00 88.88 241 TYR A N 1
ATOM 1873 C CA . TYR A 1 241 ? 15.883 6.690 -0.741 1.00 88.88 241 TYR A CA 1
ATOM 1874 C C . TYR A 1 241 ? 16.299 5.226 -0.487 1.00 88.88 241 TYR A C 1
ATOM 1876 O O . TYR A 1 241 ? 16.069 4.702 0.600 1.00 88.88 241 TYR A O 1
ATOM 1884 N N . SER A 1 242 ? 16.966 4.568 -1.444 1.00 91.00 242 SER A N 1
ATOM 1885 C CA . SER A 1 242 ? 17.367 3.150 -1.413 1.00 91.00 242 SER A CA 1
ATOM 1886 C C . SER A 1 242 ? 16.229 2.110 -1.448 1.00 91.00 242 SER A C 1
ATOM 1888 O O . SER A 1 242 ? 16.486 0.930 -1.201 1.00 91.00 242 SER A O 1
ATOM 1890 N N . ASN A 1 243 ? 14.998 2.489 -1.802 1.00 91.38 243 ASN A N 1
ATOM 1891 C CA . ASN A 1 243 ? 13.900 1.544 -2.041 1.00 91.38 243 ASN A CA 1
ATOM 1892 C C . ASN A 1 243 ? 14.004 0.926 -3.452 1.00 91.38 243 ASN A C 1
ATOM 1894 O O . ASN A 1 243 ? 14.279 1.656 -4.404 1.00 91.38 243 ASN A O 1
ATOM 1898 N N . PRO A 1 244 ? 13.739 -0.382 -3.645 1.00 91.00 244 PRO A N 1
ATOM 1899 C CA . PRO A 1 244 ? 13.655 -1.008 -4.970 1.00 91.00 244 PRO A CA 1
ATOM 1900 C C . PRO A 1 244 ? 12.722 -0.297 -5.962 1.00 91.00 244 PRO A C 1
ATOM 1902 O O . PRO A 1 244 ? 11.556 -0.044 -5.655 1.00 91.00 244 PRO A O 1
ATOM 1905 N N . VAL A 1 245 ? 13.199 -0.038 -7.179 1.00 85.38 245 VAL A N 1
ATOM 1906 C CA . VAL A 1 245 ? 12.403 0.599 -8.242 1.00 85.38 245 VAL A CA 1
ATOM 1907 C C . VAL A 1 245 ? 11.444 -0.402 -8.897 1.00 85.38 245 VAL A C 1
ATOM 1909 O O . VAL A 1 245 ? 11.815 -1.538 -9.193 1.00 85.38 245 VAL A O 1
ATOM 1912 N N . GLY A 1 246 ? 10.219 0.049 -9.185 1.00 83.31 246 GLY A N 1
ATOM 1913 C CA . GLY A 1 246 ? 9.193 -0.730 -9.883 1.00 83.31 246 GLY A CA 1
ATOM 1914 C C . GLY A 1 246 ? 8.456 -1.740 -8.997 1.00 83.31 246 GLY A C 1
ATOM 1915 O O . GLY A 1 246 ? 8.924 -2.142 -7.932 1.00 83.31 246 GLY A O 1
ATOM 1916 N N . ASN A 1 247 ? 7.275 -2.159 -9.449 1.00 87.50 247 ASN A N 1
ATOM 1917 C CA . ASN A 1 247 ? 6.261 -2.761 -8.574 1.00 87.50 247 ASN A CA 1
ATOM 1918 C C . ASN A 1 247 ? 6.516 -4.236 -8.208 1.00 87.50 247 ASN A C 1
ATOM 1920 O O . ASN A 1 247 ? 5.768 -4.827 -7.434 1.00 87.50 247 ASN A O 1
ATOM 1924 N N . ASN A 1 248 ? 7.610 -4.828 -8.699 1.00 86.50 248 ASN A N 1
ATOM 1925 C CA . ASN A 1 248 ? 7.995 -6.218 -8.428 1.00 86.50 248 ASN A CA 1
ATOM 1926 C C . ASN A 1 248 ? 8.310 -6.504 -6.945 1.00 86.50 248 ASN A C 1
ATOM 1928 O O . ASN A 1 248 ? 8.432 -7.675 -6.596 1.00 86.50 248 ASN A O 1
ATOM 1932 N N . PHE A 1 249 ? 8.471 -5.467 -6.111 1.00 90.88 249 PHE A N 1
ATOM 1933 C CA . PHE A 1 249 ? 8.711 -5.536 -4.658 1.00 90.88 249 PHE A CA 1
ATOM 1934 C C . PHE A 1 249 ? 7.519 -5.063 -3.808 1.00 90.88 249 PHE A C 1
ATOM 1936 O O . PHE A 1 249 ? 7.603 -5.037 -2.580 1.00 90.88 249 PHE A O 1
ATOM 1943 N N . ASP A 1 250 ? 6.406 -4.694 -4.440 1.00 94.12 250 ASP A N 1
ATOM 1944 C CA . ASP A 1 250 ? 5.153 -4.423 -3.739 1.00 94.12 250 ASP A CA 1
ATOM 1945 C C . ASP A 1 250 ? 4.588 -5.735 -3.156 1.00 94.12 250 ASP A C 1
ATOM 1947 O O . ASP A 1 250 ? 4.938 -6.832 -3.594 1.00 94.12 250 ASP A O 1
ATOM 1951 N N . LEU A 1 251 ? 3.684 -5.649 -2.179 1.00 94.56 251 LEU A N 1
ATOM 1952 C CA . LEU A 1 251 ? 3.016 -6.821 -1.610 1.00 94.56 251 LEU A CA 1
ATOM 1953 C C . LEU A 1 251 ? 2.132 -7.518 -2.660 1.00 94.56 251 LEU A C 1
ATOM 1955 O O . LEU A 1 251 ? 2.277 -8.718 -2.897 1.00 94.56 251 LEU A O 1
ATOM 1959 N N . GLY A 1 252 ? 1.233 -6.757 -3.291 1.00 92.31 252 GLY A N 1
ATOM 1960 C CA . GLY A 1 252 ? 0.292 -7.247 -4.302 1.00 92.31 252 GLY A CA 1
ATOM 1961 C C . GLY A 1 252 ? 0.751 -7.013 -5.745 1.00 92.31 252 GLY A C 1
ATOM 1962 O O . GLY A 1 252 ? 1.455 -6.040 -6.023 1.00 92.31 252 GLY A O 1
ATOM 1963 N N . LEU A 1 253 ? 0.322 -7.877 -6.665 1.00 91.31 253 LEU A N 1
ATOM 1964 C CA . LEU A 1 253 ? 0.498 -7.723 -8.115 1.00 91.31 253 LEU A CA 1
ATOM 1965 C C . LEU A 1 253 ? -0.384 -6.593 -8.683 1.00 91.31 253 LEU A C 1
ATOM 1967 O O . LEU A 1 253 ? -1.401 -6.229 -8.095 1.00 91.31 253 LEU A O 1
ATOM 1971 N N . GLU A 1 254 ? 0.005 -6.028 -9.830 1.00 90.88 254 GLU A N 1
ATOM 1972 C CA . GLU A 1 254 ? -0.852 -5.088 -10.574 1.00 90.88 254 GLU A CA 1
ATOM 1973 C C . GLU A 1 254 ? -2.069 -5.808 -11.171 1.00 90.88 254 GLU A C 1
ATOM 1975 O O . GLU A 1 254 ? -1.977 -6.980 -11.543 1.00 90.88 254 GLU A O 1
ATOM 1980 N N . GLY A 1 255 ? -3.200 -5.105 -11.264 1.00 90.44 255 GLY A N 1
ATOM 1981 C CA . GLY A 1 255 ? -4.478 -5.610 -11.782 1.00 90.44 255 GLY A CA 1
ATOM 1982 C C . GLY A 1 255 ? -5.186 -6.691 -10.948 1.00 90.44 255 GLY A C 1
ATOM 1983 O O . GLY A 1 255 ? -6.360 -6.956 -11.185 1.00 90.44 255 GLY A O 1
ATOM 1984 N N . ALA A 1 256 ? -4.520 -7.300 -9.961 1.00 90.81 256 ALA A N 1
ATOM 1985 C CA . ALA A 1 256 ? -4.993 -8.500 -9.261 1.00 90.81 256 ALA A CA 1
ATOM 1986 C C . ALA A 1 256 ? -6.163 -8.290 -8.279 1.00 90.81 256 ALA A C 1
ATOM 1988 O O . ALA A 1 256 ? -6.622 -9.254 -7.670 1.00 90.81 256 ALA A O 1
ATOM 1989 N N . PHE A 1 257 ? -6.631 -7.054 -8.098 1.00 93.25 257 PHE A N 1
ATOM 1990 C CA . PHE A 1 257 ? -7.629 -6.688 -7.090 1.00 93.25 257 PHE A CA 1
ATOM 1991 C C . PHE A 1 257 ? -8.934 -6.126 -7.696 1.00 93.25 257 PHE A C 1
ATOM 1993 O O . PHE A 1 257 ? -9.666 -5.417 -7.010 1.00 93.25 257 PHE A O 1
ATOM 2000 N N . SER A 1 258 ? -9.238 -6.489 -8.954 1.00 92.06 258 SER A N 1
ATOM 2001 C CA . SER A 1 258 ? -10.454 -6.120 -9.718 1.00 92.06 258 SER A CA 1
ATOM 2002 C C . SER A 1 258 ? -11.773 -6.342 -8.980 1.00 92.06 258 SER A C 1
ATOM 2004 O O . SER A 1 258 ? -12.730 -5.597 -9.172 1.00 92.06 258 SER A O 1
ATOM 2006 N N . ASP A 1 259 ? -11.819 -7.371 -8.140 1.00 90.94 259 ASP A N 1
ATOM 2007 C CA . ASP A 1 259 ? -13.047 -7.857 -7.507 1.00 90.94 259 ASP A CA 1
ATOM 2008 C C . ASP A 1 259 ? -13.267 -7.208 -6.124 1.00 90.94 259 ASP A C 1
ATOM 2010 O O . ASP A 1 259 ? -14.243 -7.511 -5.442 1.00 90.94 259 ASP A O 1
ATOM 2014 N N . PHE A 1 260 ? -12.360 -6.313 -5.705 1.00 94.25 260 PHE A N 1
ATOM 2015 C CA . PHE A 1 260 ? -12.322 -5.709 -4.373 1.00 94.25 260 PHE A CA 1
ATOM 2016 C C . PHE A 1 260 ? -12.565 -4.199 -4.429 1.00 94.25 260 PHE A C 1
ATOM 2018 O O . PHE A 1 260 ? -12.120 -3.506 -5.350 1.00 94.25 260 PHE A O 1
ATOM 2025 N N . THR A 1 261 ? -13.249 -3.676 -3.411 1.00 97.62 261 THR A N 1
ATOM 2026 C CA . THR A 1 261 ? -13.611 -2.253 -3.326 1.00 97.62 261 THR A CA 1
ATOM 2027 C C . THR A 1 261 ? -12.975 -1.569 -2.119 1.00 97.62 261 THR A C 1
ATOM 2029 O O . THR A 1 261 ? -13.093 -2.039 -0.984 1.00 97.62 261 THR A O 1
ATOM 2032 N N . ILE A 1 262 ? -12.344 -0.416 -2.351 1.00 98.69 262 ILE A N 1
ATOM 2033 C CA . ILE A 1 262 ? -11.874 0.497 -1.307 1.00 98.69 262 ILE A CA 1
ATOM 2034 C C . ILE A 1 262 ? -12.851 1.670 -1.207 1.00 98.69 262 ILE A C 1
ATOM 2036 O O . ILE A 1 262 ? -13.002 2.447 -2.151 1.00 98.69 262 ILE A O 1
ATOM 2040 N N . LEU A 1 263 ? -13.490 1.821 -0.048 1.00 98.75 263 LEU A N 1
ATOM 2041 C CA . LEU A 1 263 ? -14.288 2.999 0.292 1.00 98.75 263 LEU A CA 1
ATOM 2042 C C . LEU A 1 263 ? -13.421 4.000 1.057 1.00 98.75 263 LEU A C 1
ATOM 2044 O O . LEU A 1 263 ? -12.874 3.665 2.104 1.00 98.75 263 LEU A O 1
ATOM 2048 N N . ILE A 1 264 ? -13.315 5.230 0.564 1.00 98.38 264 ILE A N 1
ATOM 2049 C CA . ILE A 1 264 ? -12.511 6.297 1.163 1.00 98.38 264 ILE A CA 1
ATOM 2050 C C . ILE A 1 264 ? -13.450 7.384 1.690 1.00 98.38 264 ILE A C 1
ATOM 2052 O O . ILE A 1 264 ? -14.017 8.166 0.926 1.00 98.38 264 ILE A O 1
ATOM 2056 N N . GLY A 1 265 ? -13.612 7.424 3.013 1.00 97.25 265 GLY A N 1
ATOM 2057 C CA . GLY A 1 265 ? -14.280 8.506 3.731 1.00 97.25 265 GLY A CA 1
ATOM 2058 C C . GLY A 1 265 ? -13.343 9.698 3.844 1.00 97.25 265 GLY A C 1
ATOM 2059 O O . GLY A 1 265 ? -12.547 9.770 4.778 1.00 97.25 265 GLY A O 1
ATOM 2060 N N . MET A 1 266 ? -13.408 10.609 2.873 1.00 95.00 266 MET A N 1
ATOM 2061 C CA . MET A 1 266 ? -12.554 11.793 2.779 1.00 95.00 266 MET A CA 1
ATOM 2062 C C . MET A 1 266 ? -13.230 12.992 3.463 1.00 95.00 266 MET A C 1
ATOM 2064 O O . MET A 1 266 ? -13.624 13.967 2.818 1.00 95.00 266 MET A O 1
ATOM 2068 N N . PHE A 1 267 ? -13.396 12.902 4.788 1.00 93.69 267 PHE A N 1
ATOM 2069 C CA . PHE A 1 267 ? -14.120 13.911 5.573 1.00 93.69 267 PHE A CA 1
ATOM 2070 C C . PHE A 1 267 ? -13.362 15.246 5.635 1.00 93.69 267 PHE A C 1
ATOM 2072 O O . PHE A 1 267 ? -13.983 16.308 5.687 1.00 93.69 267 PHE A O 1
ATOM 2079 N N . TYR A 1 268 ? -12.027 15.215 5.572 1.00 89.31 268 TYR A N 1
ATOM 2080 C CA . TYR A 1 268 ? -11.200 16.364 5.197 1.00 89.31 268 TYR A CA 1
ATOM 2081 C C . TYR A 1 268 ? -10.883 16.300 3.695 1.00 89.31 268 TYR A C 1
ATOM 2083 O O . TYR A 1 268 ? -10.248 15.356 3.232 1.00 89.31 268 TYR A O 1
ATOM 2091 N N . THR A 1 269 ? -11.343 17.286 2.916 1.00 86.81 269 THR A N 1
ATOM 2092 C CA . THR A 1 269 ? -11.211 17.296 1.446 1.00 86.81 269 THR A CA 1
ATOM 2093 C C . THR A 1 269 ? -9.899 17.934 0.982 1.00 86.81 269 THR A C 1
ATOM 2095 O O . THR A 1 269 ? -9.625 19.094 1.280 1.00 86.81 269 THR A O 1
ATOM 2098 N N . PHE A 1 270 ? -9.142 17.199 0.165 1.00 90.12 270 PHE A N 1
ATOM 2099 C CA . PHE A 1 270 ? -7.916 17.633 -0.516 1.00 90.12 270 PHE A CA 1
ATOM 2100 C C . PHE A 1 270 ? -7.781 16.896 -1.866 1.00 90.12 270 PHE A C 1
ATOM 2102 O O . PHE A 1 270 ? -8.697 16.185 -2.281 1.00 90.12 270 PHE A O 1
ATOM 2109 N N . ASN A 1 271 ? -6.660 17.070 -2.576 1.00 89.06 271 ASN A N 1
ATOM 2110 C CA . ASN A 1 271 ? -6.363 16.308 -3.794 1.00 89.06 271 ASN A CA 1
ATOM 2111 C C . ASN A 1 271 ? -5.748 14.936 -3.444 1.00 89.06 271 ASN A C 1
ATOM 2113 O O . ASN A 1 271 ? -4.566 14.860 -3.101 1.00 89.06 271 ASN A O 1
ATOM 2117 N N . LEU A 1 272 ? -6.550 13.872 -3.509 1.00 88.56 272 LEU A N 1
ATOM 2118 C CA . LEU A 1 272 ? -6.192 12.524 -3.061 1.00 88.56 272 LEU A CA 1
ATOM 2119 C C . LEU A 1 272 ? -5.246 11.805 -4.043 1.00 88.56 272 LEU A C 1
ATOM 2121 O O . LEU A 1 272 ? -5.678 11.126 -4.970 1.00 88.56 272 LEU A O 1
ATOM 2125 N N . LYS A 1 273 ? -3.932 11.905 -3.813 1.00 89.38 273 LYS A N 1
ATOM 2126 C CA . LYS A 1 273 ? -2.910 11.396 -4.752 1.00 89.38 273 LYS A CA 1
ATOM 2127 C C . LYS A 1 273 ? -2.796 9.867 -4.840 1.00 89.38 273 LYS A C 1
ATOM 2129 O O . LYS A 1 273 ? -2.149 9.369 -5.756 1.00 89.38 273 LYS A O 1
ATOM 2134 N N . CYS A 1 274 ? -3.395 9.120 -3.910 1.00 91.31 274 CYS A N 1
ATOM 2135 C CA . CYS A 1 274 ? -3.276 7.660 -3.856 1.00 91.31 274 CYS A CA 1
ATOM 2136 C C . CYS A 1 274 ? -4.263 6.898 -4.752 1.00 91.31 274 CYS A C 1
ATOM 2138 O O . CYS A 1 274 ? -4.088 5.695 -4.940 1.00 91.31 274 CYS A O 1
ATOM 2140 N N . GLU A 1 275 ? -5.276 7.568 -5.310 1.00 92.62 275 GLU A N 1
ATOM 2141 C CA . GLU A 1 275 ? -6.367 6.914 -6.038 1.00 92.62 275 GLU A CA 1
ATOM 2142 C C . GLU A 1 275 ? -5.858 6.100 -7.242 1.00 92.62 275 GLU A C 1
ATOM 2144 O O . GLU A 1 275 ? -6.134 4.905 -7.344 1.00 92.62 275 GLU A O 1
ATOM 2149 N N . ASP A 1 276 ? -5.033 6.696 -8.106 1.00 88.94 276 ASP A N 1
ATOM 2150 C CA . ASP A 1 276 ? -4.523 6.017 -9.306 1.00 88.94 276 ASP A CA 1
ATOM 2151 C C . ASP A 1 276 ? -3.505 4.911 -8.974 1.00 88.94 276 ASP A C 1
ATOM 2153 O O . ASP A 1 276 ? -3.457 3.873 -9.635 1.00 88.94 276 ASP A O 1
ATOM 2157 N N . SER A 1 277 ? -2.750 5.080 -7.884 1.00 91.12 277 SER A N 1
ATOM 2158 C CA . SER A 1 277 ? -1.842 4.058 -7.342 1.00 91.12 277 SER A CA 1
ATOM 2159 C C . SER A 1 277 ? -2.587 2.841 -6.772 1.00 91.12 277 SER A C 1
ATOM 2161 O O . SER A 1 277 ? -2.043 1.740 -6.747 1.00 91.12 277 SER A O 1
ATOM 2163 N N . LEU A 1 278 ? -3.838 3.008 -6.332 1.00 95.50 278 LEU A N 1
ATOM 2164 C CA . LEU A 1 278 ? -4.704 1.901 -5.917 1.00 95.50 278 LEU A CA 1
ATOM 2165 C C . LEU A 1 278 ? -5.449 1.286 -7.116 1.00 95.50 278 LEU A C 1
ATOM 2167 O O . LEU A 1 278 ? -5.543 0.060 -7.203 1.00 95.50 278 LEU A O 1
ATOM 2171 N N . LYS A 1 279 ? -5.874 2.098 -8.096 1.00 93.69 279 LYS A N 1
ATOM 2172 C CA . LYS A 1 279 ? -6.428 1.607 -9.373 1.00 93.69 279 LYS A CA 1
ATOM 2173 C C . LYS A 1 279 ? -5.435 0.760 -10.172 1.00 93.69 279 LYS A C 1
ATOM 2175 O O . LYS A 1 279 ? -5.867 -0.177 -10.834 1.00 93.69 279 LYS A O 1
ATOM 2180 N N . SER A 1 280 ? -4.121 1.013 -10.098 1.00 89.94 280 SER A N 1
ATOM 2181 C CA . SER A 1 280 ? -3.123 0.182 -10.803 1.00 89.94 280 SER A CA 1
ATOM 2182 C C . SER A 1 280 ? -3.100 -1.267 -10.288 1.00 89.94 280 SER A C 1
ATOM 2184 O O . SER A 1 280 ? -2.999 -2.216 -11.067 1.00 89.94 280 SER A O 1
ATOM 2186 N N . LYS A 1 281 ? -3.329 -1.463 -8.980 1.00 93.88 281 LYS A N 1
ATOM 2187 C CA . LYS A 1 281 ? -3.580 -2.783 -8.373 1.00 93.88 281 LYS A CA 1
ATOM 2188 C C . LYS A 1 281 ? -4.920 -3.396 -8.807 1.00 93.88 281 LYS A C 1
ATOM 2190 O O . LYS A 1 281 ? -5.122 -4.589 -8.626 1.00 93.88 281 LYS A O 1
ATOM 2195 N N . GLY A 1 282 ? -5.807 -2.622 -9.423 1.00 93.62 282 GLY A N 1
ATOM 2196 C CA . GLY A 1 282 ? -7.119 -3.049 -9.907 1.00 93.62 282 GLY A CA 1
ATOM 2197 C C . GLY A 1 282 ? -8.275 -2.745 -8.956 1.00 93.62 282 GLY A C 1
ATOM 2198 O O . GLY A 1 282 ? -9.403 -3.062 -9.300 1.00 93.62 282 GLY A O 1
ATOM 2199 N N . PHE A 1 283 ? -8.032 -2.130 -7.793 1.00 96.06 283 PHE A N 1
ATOM 2200 C CA . PHE A 1 283 ? -9.099 -1.830 -6.835 1.00 96.06 283 PHE A CA 1
ATOM 2201 C C . PHE A 1 283 ? -10.156 -0.882 -7.414 1.00 96.06 283 PHE A C 1
ATOM 2203 O O . PHE A 1 283 ? -9.827 0.183 -7.943 1.00 96.06 283 PHE A O 1
ATOM 2210 N N . ASN A 1 284 ? -11.430 -1.209 -7.191 1.00 96.81 284 ASN A N 1
ATOM 2211 C CA . ASN A 1 284 ? -12.522 -0.255 -7.358 1.00 96.81 284 ASN A CA 1
ATOM 2212 C C . ASN A 1 284 ? -12.446 0.776 -6.228 1.00 96.81 284 ASN A C 1
ATOM 2214 O O . ASN A 1 284 ? -12.400 0.396 -5.056 1.00 96.81 284 ASN A O 1
ATOM 2218 N N . ILE A 1 285 ? -12.446 2.070 -6.551 1.00 97.88 285 ILE A N 1
ATOM 2219 C CA . ILE A 1 285 ? -12.383 3.140 -5.548 1.00 97.88 285 ILE A CA 1
ATOM 2220 C C . ILE A 1 285 ? -13.725 3.866 -5.482 1.00 97.88 285 ILE A C 1
ATOM 2222 O O . ILE A 1 285 ? -14.230 4.349 -6.494 1.00 97.88 285 ILE A O 1
ATOM 2226 N N . ILE A 1 286 ? -14.286 3.973 -4.278 1.00 98.25 286 ILE A N 1
ATOM 2227 C CA . ILE A 1 286 ? -15.447 4.813 -3.977 1.00 98.25 286 ILE A CA 1
ATOM 2228 C C . ILE A 1 286 ? -14.975 5.904 -3.017 1.00 98.25 286 ILE A C 1
ATOM 2230 O O . ILE A 1 286 ? -14.561 5.597 -1.904 1.00 98.25 286 ILE A O 1
ATOM 2234 N N . VAL A 1 287 ? -15.047 7.175 -3.417 1.00 97.75 287 VAL A N 1
ATOM 2235 C CA . VAL A 1 287 ? -14.716 8.315 -2.544 1.00 97.75 287 VAL A CA 1
ATOM 2236 C C . VAL A 1 287 ? -16.003 9.024 -2.129 1.00 97.75 287 VAL A C 1
ATOM 2238 O O . VAL A 1 287 ? -16.821 9.378 -2.975 1.00 97.75 287 VAL A O 1
ATOM 2241 N N . VAL A 1 288 ? -16.172 9.245 -0.827 1.00 97.44 288 VAL A N 1
ATOM 2242 C CA . VAL A 1 288 ? -17.326 9.934 -0.222 1.00 97.44 288 VAL A CA 1
ATOM 2243 C C . VAL A 1 288 ? -16.851 11.048 0.708 1.00 97.44 288 VAL A C 1
ATOM 2245 O O . VAL A 1 288 ? -15.704 11.027 1.158 1.00 97.44 288 VAL A O 1
ATOM 2248 N N . LYS A 1 289 ? -17.709 12.035 0.993 1.00 95.44 289 LYS A N 1
ATOM 2249 C CA . LYS A 1 289 ? -17.319 13.237 1.759 1.00 95.44 289 LYS A CA 1
ATOM 2250 C C . LYS A 1 289 ? -18.086 13.419 3.063 1.00 95.44 289 LYS A C 1
ATOM 2252 O O . LYS A 1 289 ? -17.632 14.184 3.908 1.00 95.44 289 LYS A O 1
ATOM 2257 N N . THR A 1 290 ? -19.194 12.708 3.244 1.00 96.12 290 THR A N 1
ATOM 2258 C CA . THR A 1 290 ? -19.989 12.716 4.477 1.00 96.12 290 THR A CA 1
ATOM 2259 C C . THR A 1 290 ? -20.024 11.347 5.147 1.00 96.12 290 THR A C 1
ATOM 2261 O O . THR A 1 290 ? -19.899 10.298 4.508 1.00 96.12 290 THR A O 1
ATOM 2264 N N . GLN A 1 291 ? -20.217 11.354 6.460 1.00 96.62 291 GLN A N 1
ATOM 2265 C CA . GLN A 1 291 ? -20.317 10.159 7.286 1.00 96.62 291 GLN A CA 1
ATOM 2266 C C . GLN A 1 291 ? -21.557 9.330 6.929 1.00 96.62 291 GLN A C 1
ATOM 2268 O O . GLN A 1 291 ? -21.467 8.104 6.913 1.00 96.62 291 GLN A O 1
ATOM 2273 N N . LYS A 1 292 ? -22.678 9.960 6.543 1.00 97.38 292 LYS A N 1
ATOM 2274 C CA . LYS A 1 292 ? -23.839 9.238 6.008 1.00 97.38 292 LYS A CA 1
ATOM 2275 C C . LYS A 1 292 ? -23.537 8.523 4.690 1.00 97.38 292 LYS A C 1
ATOM 2277 O O . LYS A 1 292 ? -23.827 7.335 4.593 1.00 97.38 292 LYS A O 1
ATOM 2282 N N . GLU A 1 293 ? -22.944 9.195 3.699 1.00 98.12 293 GLU A N 1
ATOM 2283 C CA . GLU A 1 293 ? -22.564 8.533 2.438 1.00 98.12 293 GLU A CA 1
ATOM 2284 C C . GLU A 1 293 ? -21.631 7.344 2.703 1.00 98.12 293 GLU A C 1
ATOM 2286 O O . GLU A 1 293 ? -21.785 6.288 2.098 1.00 98.12 293 GLU A O 1
ATOM 2291 N N . PHE A 1 294 ? -20.689 7.494 3.638 1.00 98.31 294 PHE A N 1
ATOM 2292 C CA . PHE A 1 294 ? -19.794 6.419 4.056 1.00 98.31 294 PHE A CA 1
ATOM 2293 C C . PHE A 1 294 ? -20.566 5.222 4.627 1.00 98.31 294 PHE A C 1
ATOM 2295 O O . PHE A 1 294 ? -20.387 4.109 4.138 1.00 98.31 294 PHE A O 1
ATOM 2302 N N . ILE A 1 295 ? -21.487 5.443 5.570 1.00 98.25 295 ILE A N 1
ATOM 2303 C CA . ILE A 1 295 ? -22.363 4.389 6.112 1.00 98.25 295 ILE A CA 1
ATOM 2304 C C . ILE A 1 295 ? -23.182 3.716 4.997 1.00 98.25 295 ILE A C 1
ATOM 2306 O O . ILE A 1 295 ? -23.221 2.488 4.924 1.00 98.25 295 ILE A O 1
ATOM 2310 N N . ASP A 1 296 ? -23.770 4.500 4.087 1.00 98.25 296 ASP A N 1
ATOM 2311 C CA . ASP A 1 296 ? -24.582 3.994 2.972 1.00 98.25 296 ASP A CA 1
ATOM 2312 C C . ASP A 1 296 ? -23.765 3.136 1.976 1.00 98.25 296 ASP A C 1
ATOM 2314 O O . ASP A 1 296 ? -24.317 2.229 1.347 1.00 98.25 296 ASP A O 1
ATOM 2318 N N . GLN A 1 297 ? -22.455 3.388 1.821 1.00 98.44 297 GLN A N 1
ATOM 2319 C CA . GLN A 1 297 ? -21.573 2.617 0.929 1.00 98.44 297 GLN A CA 1
ATOM 2320 C C . GLN A 1 297 ? -20.784 1.484 1.618 1.00 98.44 297 GLN A C 1
ATOM 2322 O O . GLN A 1 297 ? -20.298 0.607 0.903 1.00 98.44 297 GLN A O 1
ATOM 2327 N N . LEU A 1 298 ? -20.659 1.443 2.958 1.00 97.75 298 LEU A N 1
ATOM 2328 C CA . LEU A 1 298 ? -19.829 0.452 3.685 1.00 97.75 298 LEU A CA 1
ATOM 2329 C C . LEU A 1 298 ? -20.119 -1.002 3.276 1.00 97.75 298 LEU A C 1
ATOM 2331 O O . LEU A 1 298 ? -19.201 -1.809 3.160 1.00 97.75 298 LEU A O 1
ATOM 2335 N N . SER A 1 299 ? -21.383 -1.332 2.999 1.00 96.44 299 SER A N 1
ATOM 2336 C CA . SER A 1 299 ? -21.814 -2.674 2.570 1.00 96.44 299 SER A CA 1
ATOM 2337 C C . SER A 1 299 ? -21.157 -3.184 1.276 1.00 96.44 299 SER A C 1
ATOM 2339 O O . SER A 1 299 ? -21.131 -4.392 1.046 1.00 96.44 299 SER A O 1
ATOM 2341 N N . LYS A 1 300 ? -20.613 -2.286 0.444 1.00 96.94 300 LYS A N 1
ATOM 2342 C CA . LYS A 1 300 ? -19.944 -2.602 -0.828 1.00 96.94 300 LYS A CA 1
ATOM 2343 C C . LYS A 1 300 ? -18.427 -2.762 -0.700 1.00 96.94 300 LYS A C 1
ATOM 2345 O O . LYS A 1 300 ? -17.793 -3.142 -1.675 1.00 96.94 300 LYS A O 1
ATOM 2350 N N . ALA A 1 301 ? -17.843 -2.416 0.447 1.00 97.88 301 ALA A N 1
ATOM 2351 C CA . ALA A 1 301 ? -16.399 -2.274 0.607 1.00 97.88 301 ALA A CA 1
ATOM 2352 C C . ALA A 1 301 ? -15.723 -3.525 1.193 1.00 97.88 301 ALA A C 1
ATOM 2354 O O . ALA A 1 301 ? -16.308 -4.278 1.973 1.00 97.88 301 ALA A O 1
ATOM 2355 N N . ASP A 1 302 ? -14.453 -3.715 0.843 1.00 97.00 302 ASP A N 1
ATOM 2356 C CA . ASP A 1 302 ? -13.554 -4.713 1.431 1.00 97.00 302 ASP A CA 1
ATOM 2357 C C . ASP A 1 302 ? -12.513 -4.081 2.350 1.00 97.00 302 ASP A C 1
ATOM 2359 O O . ASP A 1 302 ? -12.140 -4.660 3.375 1.00 97.00 302 ASP A O 1
ATOM 2363 N N . VAL A 1 303 ? -12.095 -2.862 2.000 1.00 98.38 303 VAL A N 1
ATOM 2364 C CA . VAL A 1 303 ? -11.302 -1.968 2.840 1.00 98.38 303 VAL A CA 1
ATOM 2365 C C . VAL A 1 303 ? -12.030 -0.633 2.945 1.00 98.38 303 VAL A C 1
ATOM 2367 O O . VAL A 1 303 ? -12.417 -0.053 1.934 1.00 98.38 303 VAL A O 1
ATOM 2370 N N . ALA A 1 304 ? -12.193 -0.124 4.164 1.00 98.69 304 ALA A N 1
ATOM 2371 C CA . ALA A 1 304 ? -12.707 1.216 4.404 1.00 98.69 304 ALA A CA 1
ATOM 2372 C C . ALA A 1 304 ? -11.587 2.083 4.991 1.00 98.69 304 ALA A C 1
ATOM 2374 O O . ALA A 1 304 ? -11.072 1.814 6.079 1.00 98.69 304 ALA A O 1
ATOM 2375 N N . MET A 1 305 ? -11.183 3.1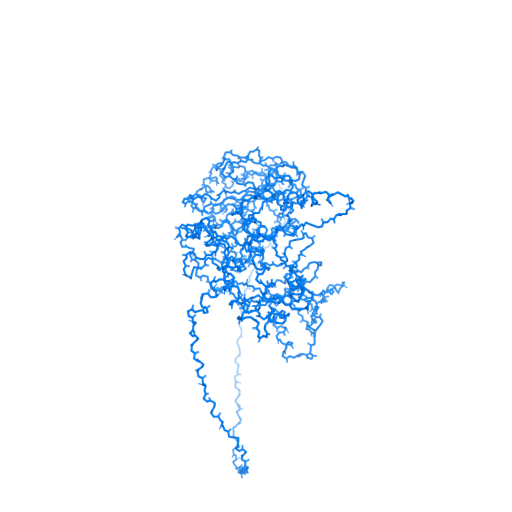05 4.241 1.00 98.56 305 MET A N 1
ATOM 2376 C CA . MET A 1 305 ? -10.205 4.104 4.647 1.00 98.56 305 MET A CA 1
ATOM 2377 C C . MET A 1 305 ? -10.939 5.306 5.241 1.00 98.56 305 MET A C 1
ATOM 2379 O O . MET A 1 305 ? -11.767 5.924 4.574 1.00 98.56 305 MET A O 1
ATOM 2383 N N . ILE A 1 306 ? -10.630 5.641 6.490 1.00 97.81 306 ILE A N 1
ATOM 2384 C CA . ILE A 1 306 ? -11.161 6.811 7.190 1.00 97.81 306 ILE A CA 1
ATOM 2385 C C . ILE A 1 306 ? -10.070 7.877 7.203 1.00 97.81 306 ILE A C 1
ATOM 2387 O O . ILE A 1 306 ? -9.021 7.695 7.825 1.00 97.81 306 ILE A O 1
ATOM 2391 N N . ILE A 1 307 ? -10.333 8.989 6.518 1.00 95.62 307 ILE A N 1
ATOM 2392 C CA . ILE A 1 307 ? -9.543 10.214 6.612 1.00 95.62 307 ILE A CA 1
ATOM 2393 C C . ILE A 1 307 ? -10.372 11.208 7.443 1.00 95.62 307 ILE A C 1
ATOM 2395 O O . ILE A 1 307 ? -11.393 11.707 6.956 1.00 95.62 307 ILE A O 1
ATOM 2399 N N . PRO A 1 308 ? -9.993 11.455 8.709 1.00 93.81 308 PRO A N 1
ATOM 2400 C CA . PRO A 1 308 ? -10.785 12.244 9.644 1.00 93.81 308 PRO A CA 1
ATOM 2401 C C . PRO A 1 308 ? -10.829 13.729 9.269 1.00 93.81 308 PRO A C 1
ATOM 2403 O O . PRO A 1 308 ? -10.097 14.210 8.406 1.00 93.81 308 PRO A O 1
ATOM 2406 N N . ASN A 1 309 ? -11.682 14.471 9.968 1.00 89.69 309 ASN A N 1
ATOM 2407 C CA . ASN A 1 309 ? -11.697 15.932 9.978 1.00 89.69 309 ASN A CA 1
ATOM 2408 C C . ASN A 1 309 ? -11.666 16.417 11.442 1.00 89.69 309 ASN A C 1
ATOM 2410 O O . ASN A 1 309 ? -11.660 15.609 12.369 1.00 89.69 309 ASN A O 1
ATOM 2414 N N . LYS A 1 310 ? -11.654 17.736 11.658 1.00 86.06 310 LYS A N 1
ATOM 2415 C CA . LYS A 1 310 ? -11.687 18.376 12.984 1.00 86.06 310 LYS A CA 1
ATOM 2416 C C . LYS A 1 310 ? -12.835 17.901 13.876 1.00 86.06 310 LYS A C 1
ATOM 2418 O O . LYS A 1 310 ? -12.698 17.844 15.087 1.00 86.06 310 LYS A O 1
ATOM 2423 N N . ASN A 1 311 ? -13.977 17.635 13.255 1.00 80.19 311 ASN A N 1
ATOM 2424 C CA . ASN A 1 311 ? -15.231 17.276 13.897 1.00 80.19 311 ASN A CA 1
ATOM 2425 C C . ASN A 1 311 ? -15.847 16.090 13.139 1.00 80.19 311 ASN A C 1
ATOM 2427 O O . ASN A 1 311 ? -15.461 15.803 11.999 1.00 80.19 311 ASN A O 1
ATOM 2431 N N . GLY A 1 312 ? -16.883 15.483 13.722 1.00 78.56 312 GLY A N 1
ATOM 2432 C CA . GLY A 1 312 ? -17.934 14.836 12.932 1.00 78.56 312 GLY A CA 1
ATOM 2433 C C . GLY A 1 312 ? -18.639 15.820 11.992 1.00 78.56 312 GLY A C 1
ATOM 2434 O O . GLY A 1 312 ? -18.473 17.038 12.108 1.00 78.56 312 GLY A O 1
ATOM 2435 N N . ASP A 1 313 ? -19.452 15.296 11.081 1.00 84.38 313 ASP A N 1
ATOM 2436 C CA . ASP A 1 313 ? -20.446 16.101 10.372 1.00 84.38 313 ASP A CA 1
ATOM 2437 C C . ASP A 1 313 ? -21.841 15.924 11.002 1.00 84.38 313 ASP A C 1
ATOM 2439 O O . ASP A 1 313 ? -22.008 15.235 12.005 1.00 84.38 313 ASP A O 1
ATOM 2443 N N . ILE A 1 314 ? -22.843 16.615 10.454 1.00 88.25 314 ILE A N 1
ATOM 2444 C CA . ILE A 1 314 ? -24.222 16.610 10.970 1.00 88.25 314 ILE A CA 1
ATOM 2445 C C . ILE A 1 314 ? -25.136 15.592 10.263 1.00 88.25 314 ILE A C 1
ATOM 2447 O O . ILE A 1 314 ? -26.353 15.646 10.428 1.00 88.25 314 ILE A O 1
ATOM 2451 N N . THR A 1 315 ? -24.587 14.703 9.429 1.00 92.56 315 THR A N 1
ATOM 2452 C CA . THR A 1 315 ? -25.370 13.761 8.605 1.00 92.56 315 THR A CA 1
ATOM 2453 C C . THR A 1 315 ? -25.711 12.453 9.323 1.00 92.56 315 THR A C 1
ATOM 2455 O O . THR A 1 315 ? -26.570 11.706 8.855 1.00 92.56 315 THR A O 1
ATOM 2458 N N . THR A 1 316 ? -25.068 12.183 10.462 1.00 92.31 316 THR A N 1
ATOM 2459 C CA . THR A 1 316 ? -25.262 11.001 11.314 1.00 92.31 316 THR A CA 1
ATOM 2460 C C . THR A 1 316 ? -24.863 11.324 12.760 1.00 92.31 316 THR A C 1
ATOM 2462 O O . THR A 1 316 ? -24.219 12.344 12.998 1.00 92.31 316 THR A O 1
ATOM 2465 N N . SER A 1 317 ? -25.195 10.471 13.738 1.00 93.50 317 SER A N 1
ATOM 2466 C CA . SER A 1 317 ? -24.584 10.568 15.074 1.00 93.50 317 SER A CA 1
ATOM 2467 C C . SER A 1 317 ? -23.260 9.795 15.159 1.00 93.50 317 SER A C 1
ATOM 2469 O O . SER A 1 317 ? -23.024 8.854 14.394 1.00 93.50 317 SER A O 1
ATOM 2471 N N . GLU A 1 318 ? -22.410 10.152 16.129 1.00 93.81 318 GLU A N 1
ATOM 2472 C CA . GLU A 1 318 ? -21.194 9.396 16.474 1.00 93.81 318 GLU A CA 1
ATOM 2473 C C . GLU A 1 318 ? -21.517 7.925 16.798 1.00 93.81 318 GLU A C 1
ATOM 2475 O O . GLU A 1 318 ? -20.808 7.023 16.354 1.00 93.81 318 GLU A O 1
ATOM 2480 N N . ALA A 1 319 ? -22.629 7.668 17.498 1.00 95.38 319 ALA A N 1
ATOM 2481 C CA . ALA A 1 319 ? -23.062 6.321 17.859 1.00 95.38 319 ALA A CA 1
ATOM 2482 C C . ALA A 1 319 ? -23.472 5.481 16.636 1.00 95.38 319 ALA A C 1
ATOM 2484 O O . ALA A 1 319 ? -23.106 4.308 16.550 1.00 95.38 319 ALA A O 1
ATOM 2485 N N . ASP A 1 320 ? -24.177 6.077 15.669 1.00 96.12 320 ASP A N 1
ATOM 2486 C CA . ASP A 1 320 ? -24.568 5.403 14.422 1.00 96.12 320 ASP A CA 1
ATOM 2487 C C . ASP A 1 320 ? -23.342 5.102 13.546 1.00 96.12 320 ASP A C 1
ATOM 2489 O O . ASP A 1 320 ? -23.197 3.991 13.030 1.00 96.12 320 ASP A O 1
ATOM 2493 N N . PHE A 1 321 ? -22.417 6.065 13.433 1.00 96.81 321 PHE A N 1
ATOM 2494 C CA . PHE A 1 321 ? -21.152 5.895 12.714 1.00 96.81 321 PHE A CA 1
ATOM 2495 C C . PHE A 1 321 ? -20.303 4.776 13.327 1.00 96.81 321 PHE A C 1
ATOM 2497 O O . PHE A 1 321 ? -19.833 3.890 12.610 1.00 96.81 321 PHE A O 1
ATOM 2504 N N . LEU A 1 322 ? -20.155 4.764 14.655 1.00 97.25 322 LEU A N 1
ATOM 2505 C CA . LEU A 1 322 ? -19.434 3.710 15.365 1.00 97.25 322 LEU A CA 1
ATOM 2506 C C . LEU A 1 322 ? -20.114 2.349 15.247 1.00 97.25 322 LEU A C 1
ATOM 2508 O O . LEU A 1 322 ? -19.422 1.357 15.028 1.00 97.25 322 LEU A O 1
ATOM 2512 N N . SER A 1 323 ? -21.446 2.288 15.329 1.00 97.38 323 SER A N 1
ATOM 2513 C CA . SER A 1 323 ? -22.194 1.047 15.114 1.00 97.38 323 SER A CA 1
ATOM 2514 C C . SER A 1 323 ? -21.926 0.481 13.717 1.00 97.38 323 SER A C 1
ATOM 2516 O O . SER A 1 323 ? -21.538 -0.679 13.583 1.00 97.38 323 SER A O 1
ATOM 2518 N N . ALA A 1 324 ? -22.032 1.309 12.673 1.00 98.12 324 ALA A N 1
ATOM 2519 C CA . ALA A 1 324 ? -21.786 0.897 11.294 1.00 98.12 324 ALA A CA 1
ATOM 2520 C C . ALA A 1 324 ? -20.338 0.424 11.060 1.00 98.12 324 ALA A C 1
ATOM 2522 O O . ALA A 1 324 ? -20.130 -0.659 10.509 1.00 98.12 324 ALA A O 1
ATOM 2523 N N . VAL A 1 325 ? -19.338 1.190 11.518 1.00 97.88 325 VAL A N 1
ATOM 2524 C CA . VAL A 1 325 ? -17.910 0.843 11.374 1.00 97.88 325 VAL A CA 1
ATOM 2525 C C . VAL A 1 325 ? -17.553 -0.424 12.153 1.00 97.88 325 VAL A C 1
ATOM 2527 O O . VAL A 1 325 ? -16.823 -1.276 11.641 1.00 97.88 325 VAL A O 1
ATOM 2530 N N . LYS A 1 326 ? -18.100 -0.592 13.363 1.00 95.75 326 LYS A N 1
ATOM 2531 C CA . LYS A 1 326 ? -17.904 -1.798 14.171 1.00 95.75 326 LYS A CA 1
ATOM 2532 C C . LYS A 1 326 ? -18.516 -3.027 13.499 1.00 95.75 326 LYS A C 1
ATOM 2534 O O . LYS A 1 326 ? -17.797 -3.998 13.282 1.00 95.75 326 LYS A O 1
ATOM 2539 N N . ASN A 1 327 ? -19.787 -2.966 13.097 1.00 96.19 327 ASN A N 1
ATOM 2540 C CA . ASN A 1 327 ? -20.474 -4.072 12.420 1.00 96.19 327 ASN A CA 1
ATOM 2541 C C . ASN A 1 327 ? -19.741 -4.491 11.129 1.00 96.19 327 ASN A C 1
ATOM 2543 O O . ASN A 1 327 ? -19.601 -5.678 10.843 1.00 96.19 327 ASN A O 1
ATOM 2547 N N . TYR A 1 328 ? -19.221 -3.521 10.369 1.00 96.75 328 TYR A N 1
ATOM 2548 C CA . TYR A 1 328 ? -18.407 -3.751 9.172 1.00 96.75 328 TYR A CA 1
ATOM 2549 C C . TYR A 1 328 ? -17.087 -4.489 9.475 1.00 96.75 328 TYR A C 1
ATOM 2551 O O . TYR A 1 328 ? -16.709 -5.423 8.764 1.00 96.75 328 TYR A O 1
ATOM 2559 N N . HIS A 1 329 ? -16.395 -4.120 10.556 1.00 94.81 329 HIS A N 1
ATOM 2560 C CA . HIS A 1 329 ? -15.154 -4.777 10.972 1.00 94.81 329 HIS A CA 1
ATOM 2561 C C . HIS A 1 329 ? -15.384 -6.159 11.617 1.00 94.81 329 HIS A C 1
ATOM 2563 O O . HIS A 1 329 ? -14.596 -7.083 11.407 1.00 94.81 329 HIS A O 1
ATOM 2569 N N . GLU A 1 330 ? -16.489 -6.342 12.345 1.00 92.19 330 GLU A N 1
ATOM 2570 C CA . GLU A 1 330 ? -16.920 -7.636 12.897 1.00 92.19 330 GLU A CA 1
ATOM 2571 C C . GLU A 1 330 ? -17.399 -8.607 11.798 1.00 92.19 330 GLU A C 1
ATOM 2573 O O . GLU A 1 330 ? -17.208 -9.815 11.925 1.00 92.19 330 GLU A O 1
ATOM 2578 N N . ALA A 1 331 ? -17.891 -8.094 10.662 1.00 92.06 331 ALA A N 1
ATOM 2579 C CA . ALA A 1 331 ? -18.098 -8.857 9.423 1.00 92.06 331 ALA A CA 1
ATOM 2580 C C . ALA A 1 331 ? -16.787 -9.214 8.679 1.00 92.06 331 ALA A C 1
ATOM 2582 O O . ALA A 1 331 ? -16.810 -9.799 7.593 1.00 92.06 331 ALA A O 1
ATOM 2583 N N . GLY A 1 332 ? -15.627 -8.875 9.247 1.00 91.81 332 GLY A N 1
ATOM 2584 C CA . GLY A 1 332 ? -14.316 -9.270 8.749 1.00 91.81 332 GLY A CA 1
ATOM 2585 C C . GLY A 1 332 ? -13.820 -8.513 7.531 1.00 91.81 332 GLY A C 1
ATOM 2586 O O . GLY A 1 332 ? -13.143 -9.096 6.677 1.00 91.81 332 GLY A O 1
ATOM 2587 N N . LYS A 1 333 ? -14.134 -7.218 7.463 1.00 94.50 333 LYS A N 1
ATOM 2588 C CA . LYS A 1 333 ? -13.591 -6.268 6.488 1.00 94.50 333 LYS A CA 1
ATOM 2589 C C . LYS A 1 333 ? -12.459 -5.418 7.094 1.00 94.50 333 LYS A C 1
ATOM 2591 O O . LYS A 1 333 ? -12.309 -5.327 8.317 1.00 94.50 333 LYS A O 1
ATOM 2596 N N . GLY A 1 334 ? -11.622 -4.838 6.235 1.00 96.75 334 GLY A N 1
ATOM 2597 C CA . GLY A 1 334 ? -10.427 -4.090 6.634 1.00 96.75 334 GLY A CA 1
ATOM 2598 C C . GLY A 1 334 ? -10.698 -2.612 6.935 1.00 96.75 334 GLY A C 1
ATOM 2599 O O . GLY A 1 334 ? -11.447 -1.964 6.205 1.00 96.75 334 GLY A O 1
ATOM 2600 N N . LEU A 1 335 ? -10.052 -2.061 7.966 1.00 98.25 335 LEU A N 1
ATOM 2601 C CA . LEU A 1 335 ? -10.073 -0.632 8.307 1.00 98.25 335 LEU A CA 1
ATOM 2602 C C . LEU A 1 335 ? -8.683 0.000 8.154 1.00 98.25 335 LEU A C 1
ATOM 2604 O O . LEU A 1 335 ? -7.709 -0.506 8.707 1.00 98.25 335 LEU A O 1
ATOM 2608 N N . PHE A 1 336 ? -8.596 1.140 7.468 1.00 98.50 336 PHE A N 1
ATOM 2609 C CA . PHE A 1 336 ? -7.395 1.983 7.438 1.00 98.50 336 PHE A CA 1
ATOM 2610 C C . PHE A 1 336 ? -7.730 3.341 8.060 1.00 98.50 336 PHE A C 1
ATOM 2612 O O . PHE A 1 336 ? -8.406 4.162 7.444 1.00 98.50 336 PHE A O 1
ATOM 2619 N N . LEU A 1 337 ? -7.289 3.567 9.295 1.00 98.19 337 LEU A N 1
ATOM 2620 C CA . LEU A 1 337 ? -7.531 4.802 10.031 1.00 98.19 337 LEU A CA 1
ATOM 2621 C C . LEU A 1 337 ? -6.326 5.734 9.880 1.00 98.19 337 LEU A C 1
ATOM 2623 O O . LEU A 1 337 ? -5.216 5.388 10.285 1.00 98.19 337 LEU A O 1
ATOM 2627 N N . TRP A 1 338 ? -6.539 6.921 9.324 1.00 97.31 338 TRP A N 1
ATOM 2628 C CA . TRP A 1 338 ? -5.537 7.986 9.338 1.00 97.31 338 TRP A CA 1
ATOM 2629 C C . TRP A 1 338 ? -5.775 8.931 10.514 1.00 97.31 338 TRP A C 1
ATOM 2631 O O . TRP A 1 338 ? -6.907 9.111 10.955 1.00 97.31 338 TRP A O 1
ATOM 2641 N N . ALA A 1 339 ? -4.726 9.570 11.011 1.00 93.81 339 ALA A N 1
ATOM 2642 C CA . ALA A 1 339 ? -4.821 10.684 11.947 1.00 93.81 339 ALA A CA 1
ATOM 2643 C C . ALA A 1 339 ? -3.784 11.756 11.598 1.00 93.81 339 ALA A C 1
ATOM 2645 O O . ALA A 1 339 ? -2.706 11.438 11.094 1.00 93.81 339 ALA A O 1
ATOM 2646 N N . GLU A 1 340 ? -4.115 13.024 11.847 1.00 86.75 340 GLU A N 1
ATOM 2647 C CA . GLU A 1 340 ? -3.174 14.137 11.715 1.00 86.75 340 GLU A CA 1
ATOM 2648 C C . GLU A 1 340 ? -2.712 14.604 13.097 1.00 86.75 340 GLU A C 1
ATOM 2650 O O . GLU A 1 340 ? -1.686 14.146 13.589 1.00 86.75 340 GLU A O 1
ATOM 2655 N N . ASN A 1 341 ? -3.480 15.479 13.737 1.00 85.75 341 ASN A N 1
ATOM 2656 C CA . ASN A 1 341 ? -3.235 16.066 15.051 1.00 85.75 341 ASN A CA 1
ATOM 2657 C C . ASN A 1 341 ? -4.557 16.567 15.652 1.00 85.75 341 ASN A C 1
ATOM 2659 O O . ASN A 1 341 ? -5.593 16.497 14.999 1.00 85.75 341 ASN A O 1
ATOM 2663 N N . GLU A 1 342 ? -4.547 17.078 16.883 1.00 80.88 342 GLU A N 1
ATOM 2664 C CA . GLU A 1 342 ? -5.748 17.663 17.497 1.00 80.88 342 GLU A CA 1
ATOM 2665 C C . GLU A 1 342 ? -6.226 18.898 16.693 1.00 80.88 342 GLU A C 1
ATOM 2667 O O . GLU A 1 342 ? -5.438 19.836 16.522 1.00 80.88 342 GLU A O 1
ATOM 2672 N N . PRO A 1 343 ? -7.487 18.976 16.211 1.00 82.50 343 PRO A N 1
ATOM 2673 C CA . PRO A 1 343 ? -8.598 18.023 16.367 1.00 82.50 343 PRO A CA 1
ATOM 2674 C C . PRO A 1 343 ? -8.874 17.131 15.132 1.00 82.50 343 PRO A C 1
ATOM 2676 O O . PRO A 1 343 ? -9.842 16.374 15.113 1.00 82.50 343 PRO A O 1
ATOM 2679 N N . PHE A 1 344 ? -8.043 17.200 14.087 1.00 86.31 344 PHE A N 1
ATOM 2680 C CA . PHE A 1 344 ? -8.074 16.390 12.854 1.00 86.31 344 PHE A CA 1
ATOM 2681 C C . PHE A 1 344 ? -7.770 14.880 13.056 1.00 86.31 344 PHE A C 1
ATOM 2683 O O . PHE A 1 344 ? -7.064 14.240 12.271 1.00 86.31 344 PHE A O 1
ATOM 2690 N N . PHE A 1 345 ? -8.317 14.276 14.107 1.00 90.44 345 PHE A N 1
ATOM 2691 C CA . PHE A 1 345 ? -8.322 12.829 14.327 1.00 90.44 345 PHE A CA 1
ATOM 2692 C C . PHE A 1 345 ? -9.627 12.304 14.947 1.00 90.44 345 PHE A C 1
ATOM 2694 O O . PHE A 1 345 ? -9.678 11.142 15.345 1.00 90.44 345 PHE A O 1
ATOM 2701 N N . ALA A 1 346 ? -10.686 13.126 15.009 1.00 91.56 346 ALA A N 1
ATOM 2702 C CA . ALA A 1 346 ? -11.935 12.829 15.718 1.00 91.56 346 ALA A CA 1
ATOM 2703 C C . ALA A 1 346 ? -12.497 11.426 15.412 1.00 91.56 346 ALA A C 1
ATOM 2705 O O . ALA A 1 346 ? -12.577 10.590 16.310 1.00 91.56 346 ALA A O 1
ATOM 2706 N N . GLN A 1 347 ? -12.782 11.120 14.140 1.00 94.44 347 GLN A N 1
ATOM 2707 C CA . GLN A 1 347 ? -13.326 9.818 13.725 1.00 94.44 347 GLN A CA 1
ATOM 2708 C C . GLN A 1 347 ? -12.401 8.640 14.061 1.00 94.44 347 GLN A C 1
ATOM 2710 O O . GLN A 1 347 ? -12.872 7.555 14.396 1.00 94.44 347 GLN A O 1
ATOM 2715 N N . THR A 1 348 ? -11.087 8.845 13.986 1.00 95.69 348 THR A N 1
ATOM 2716 C CA . THR A 1 348 ? -10.093 7.812 14.294 1.00 95.69 348 THR A CA 1
ATOM 2717 C C . THR A 1 348 ? -10.014 7.553 15.795 1.00 95.69 348 THR A C 1
ATOM 2719 O O . THR A 1 348 ? -9.970 6.395 16.199 1.00 95.69 348 THR A O 1
ATOM 2722 N N . ASN A 1 349 ? -10.107 8.592 16.630 1.00 95.38 349 ASN A N 1
ATOM 2723 C CA . ASN A 1 349 ? -10.194 8.441 18.083 1.00 95.38 349 ASN A CA 1
ATOM 2724 C C . ASN A 1 349 ? -11.514 7.814 18.538 1.00 95.38 349 ASN A C 1
ATOM 2726 O O . ASN A 1 349 ? -11.488 6.970 19.430 1.00 95.38 349 ASN A O 1
ATOM 2730 N N . TRP A 1 350 ? -12.642 8.131 17.895 1.00 95.31 350 TRP A N 1
ATOM 2731 C CA . TRP A 1 350 ? -13.907 7.433 18.139 1.00 95.31 350 TRP A CA 1
ATOM 2732 C C . TRP A 1 350 ? -13.753 5.915 17.926 1.00 95.31 350 TRP A C 1
ATOM 2734 O O . TRP A 1 350 ? -14.101 5.114 18.796 1.00 95.31 350 TRP A O 1
ATOM 2744 N N . VAL A 1 351 ? -13.205 5.510 16.772 1.00 96.62 351 VAL A N 1
ATOM 2745 C CA . VAL A 1 351 ? -13.067 4.094 16.388 1.00 96.62 351 VAL A CA 1
ATOM 2746 C C . VAL A 1 351 ? -12.008 3.377 17.234 1.00 96.62 351 VAL A C 1
ATOM 2748 O O . VAL A 1 351 ? -12.251 2.256 17.679 1.00 96.62 351 VAL A O 1
ATOM 2751 N N . LEU A 1 352 ? -10.866 4.017 17.515 1.00 96.00 352 LEU A N 1
ATOM 2752 C CA . LEU A 1 352 ? -9.837 3.481 18.414 1.00 96.00 352 LEU A CA 1
ATOM 2753 C C . LEU A 1 352 ? -10.382 3.231 19.824 1.00 96.00 352 LEU A C 1
ATOM 2755 O O . LEU A 1 352 ? -10.148 2.162 20.385 1.00 96.00 352 LEU A O 1
ATOM 2759 N N . ASN A 1 353 ? -11.152 4.174 20.368 1.00 95.38 353 ASN A N 1
ATOM 2760 C CA . ASN A 1 353 ? -11.743 4.045 21.694 1.00 95.38 353 ASN A CA 1
ATOM 2761 C C . ASN A 1 353 ? -12.766 2.896 21.720 1.00 95.38 353 ASN A C 1
ATOM 2763 O O . ASN A 1 353 ? -12.708 2.022 22.581 1.00 95.38 353 ASN A O 1
ATOM 2767 N N . SER A 1 354 ? -13.648 2.840 20.715 1.00 95.00 354 SER A N 1
ATOM 2768 C CA . SER A 1 354 ? -14.712 1.831 20.611 1.00 95.00 354 SER A CA 1
ATOM 2769 C C . SER A 1 354 ? -14.210 0.396 20.383 1.00 95.00 354 SER A C 1
ATOM 2771 O O . SER A 1 354 ? -14.828 -0.550 20.877 1.00 95.00 354 SER A O 1
ATOM 2773 N N . LEU A 1 355 ? -13.108 0.214 19.643 1.00 93.00 355 LEU A N 1
ATOM 2774 C CA . LEU A 1 355 ? -12.566 -1.110 19.304 1.00 93.00 355 LEU A CA 1
ATOM 2775 C C . LEU A 1 355 ? -11.413 -1.570 20.214 1.00 93.00 355 LEU A C 1
ATOM 2777 O O . LEU A 1 355 ? -11.194 -2.779 20.335 1.00 93.00 355 LEU A O 1
ATOM 2781 N N . PHE A 1 356 ? -10.665 -0.644 20.827 1.00 94.00 356 PHE A N 1
ATOM 2782 C CA . PHE A 1 356 ? -9.371 -0.948 21.452 1.00 94.00 356 PHE A CA 1
ATOM 2783 C C . PHE A 1 356 ? -9.066 -0.241 22.788 1.00 94.00 356 PHE A C 1
ATOM 2785 O O . PHE A 1 356 ? -7.963 -0.451 23.294 1.00 94.00 356 PHE A O 1
ATOM 2792 N N . ASP A 1 357 ? -9.979 0.558 23.362 1.00 95.00 357 ASP A N 1
ATOM 2793 C CA . ASP A 1 357 ? -9.747 1.314 24.617 1.00 95.00 357 ASP A CA 1
ATOM 2794 C C . ASP A 1 357 ? -8.463 2.177 24.550 1.00 95.00 357 ASP A C 1
ATOM 2796 O O . ASP A 1 357 ? -7.543 2.090 25.368 1.00 95.00 357 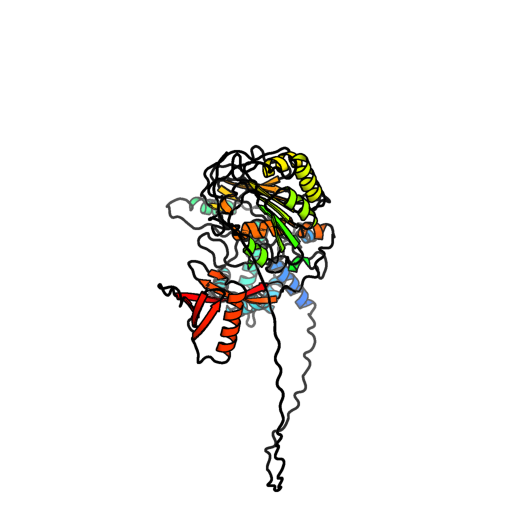ASP A O 1
ATOM 2800 N N . SER A 1 358 ? -8.342 2.945 23.461 1.00 95.75 358 SER A N 1
ATOM 2801 C CA . SER A 1 358 ? -7.155 3.736 23.123 1.00 95.75 358 SER A CA 1
ATOM 2802 C C . SER A 1 358 ? -7.509 4.938 22.240 1.00 95.75 358 SER A C 1
ATOM 2804 O O . SER A 1 358 ? -8.623 5.062 21.736 1.00 95.75 358 SER A O 1
ATOM 2806 N N . LYS A 1 359 ? -6.543 5.838 22.058 1.00 96.00 359 LYS A N 1
ATOM 2807 C CA . LYS A 1 359 ? -6.619 7.056 21.245 1.00 96.00 359 LYS A CA 1
ATOM 2808 C C . LYS A 1 359 ? -5.215 7.505 20.832 1.00 96.00 359 LYS A C 1
ATOM 2810 O O . LYS A 1 359 ? -4.211 7.137 21.454 1.00 96.00 359 LYS A O 1
ATOM 2815 N N . VAL A 1 360 ? -5.166 8.354 19.816 1.00 96.12 360 VAL A N 1
ATOM 2816 C CA . VAL A 1 360 ? -3.986 9.123 19.421 1.00 96.12 360 VAL A CA 1
ATOM 2817 C C . VAL A 1 360 ? -4.100 10.573 19.895 1.00 96.12 360 VAL A C 1
ATOM 2819 O O . VAL A 1 360 ? -5.196 11.108 20.063 1.00 96.12 360 VAL A O 1
ATOM 2822 N N . VAL A 1 361 ? -2.952 11.189 20.164 1.00 95.38 361 VAL A N 1
ATOM 2823 C CA . VAL A 1 361 ? -2.789 12.529 20.742 1.00 95.38 361 VAL A CA 1
ATOM 2824 C C . VAL A 1 361 ? -1.571 13.227 20.119 1.00 95.38 361 VAL A C 1
ATOM 2826 O O . VAL A 1 361 ? -0.806 12.614 19.376 1.00 95.38 361 VAL A O 1
ATOM 2829 N N . GLY A 1 362 ? -1.363 14.508 20.430 1.00 91.75 362 GLY A N 1
ATOM 2830 C CA . GLY A 1 362 ? -0.151 15.237 20.039 1.00 91.75 362 GLY A CA 1
ATOM 2831 C C . GLY A 1 362 ? -0.160 15.810 18.615 1.00 91.75 362 GLY A C 1
ATOM 2832 O O . GLY A 1 362 ? -1.168 15.779 17.908 1.00 91.75 362 GLY A O 1
ATOM 2833 N N . SER A 1 363 ? 0.971 16.415 18.239 1.00 92.50 363 SER A N 1
ATOM 2834 C CA . SER A 1 363 ? 1.191 17.106 16.958 1.00 92.50 363 SER A CA 1
ATOM 2835 C C . SER A 1 363 ? 2.694 17.320 16.712 1.00 92.50 363 SER A C 1
ATOM 2837 O O . SER A 1 363 ? 3.144 18.444 16.466 1.00 92.50 363 SER A O 1
ATOM 2839 N N . ASP A 1 364 ? 3.490 16.263 16.844 1.00 92.00 364 ASP A N 1
ATOM 2840 C CA . ASP A 1 364 ? 4.947 16.341 16.768 1.00 92.00 364 ASP A CA 1
ATOM 2841 C C . ASP A 1 364 ? 5.423 16.769 15.365 1.00 92.00 364 ASP A C 1
ATOM 2843 O O . ASP A 1 364 ? 4.850 16.349 14.350 1.00 92.00 364 ASP A O 1
ATOM 2847 N N . PRO A 1 365 ? 6.498 17.573 15.269 1.00 91.75 365 PRO A N 1
ATOM 2848 C CA . PRO A 1 365 ? 7.172 17.825 14.004 1.00 91.75 365 PRO A CA 1
ATOM 2849 C C . PRO A 1 365 ? 7.932 16.566 13.566 1.00 91.75 365 PRO A C 1
ATOM 2851 O O . PRO A 1 365 ? 8.833 16.109 14.264 1.00 91.75 365 PRO A O 1
ATOM 2854 N N . GLY A 1 366 ? 7.593 16.032 12.393 1.00 90.75 366 GLY A N 1
ATOM 2855 C CA . GLY A 1 366 ? 8.296 14.896 11.798 1.00 90.75 366 GLY A CA 1
ATOM 2856 C C . GLY A 1 366 ? 9.407 15.349 10.849 1.00 90.75 366 GLY A C 1
ATOM 2857 O O . GLY A 1 366 ? 10.433 15.912 11.241 1.00 90.75 366 GLY A O 1
ATOM 2858 N N . GLN A 1 367 ? 9.160 15.160 9.552 1.00 93.31 367 GLN A N 1
ATOM 2859 C CA . GLN A 1 367 ? 10.056 15.485 8.438 1.00 93.31 367 GLN A CA 1
ATOM 2860 C C . GLN A 1 367 ? 11.338 14.636 8.383 1.00 93.31 367 GLN A C 1
ATOM 2862 O O . GLN A 1 367 ? 12.291 15.016 7.695 1.00 93.31 367 GLN A O 1
ATOM 2867 N N . LYS A 1 368 ? 11.393 13.483 9.065 1.00 96.00 368 LYS A N 1
ATOM 2868 C CA . LYS A 1 368 ? 12.482 12.507 8.920 1.00 96.00 368 LYS A CA 1
ATOM 2869 C C . LYS A 1 368 ? 12.067 11.279 8.117 1.00 96.00 368 LYS A C 1
ATOM 2871 O O . LYS A 1 368 ? 10.908 10.877 8.034 1.00 96.00 368 LYS A O 1
ATOM 2876 N N . ASN A 1 369 ? 13.098 10.661 7.556 1.00 97.06 369 ASN A N 1
ATOM 2877 C CA . ASN A 1 369 ? 13.044 9.335 6.972 1.00 97.06 369 ASN A CA 1
ATOM 2878 C C . ASN A 1 369 ? 13.310 8.291 8.061 1.00 97.06 369 ASN A C 1
ATOM 2880 O O . ASN A 1 369 ? 14.373 8.293 8.686 1.00 97.06 369 ASN A O 1
ATOM 2884 N N . LEU A 1 370 ? 12.349 7.399 8.263 1.00 97.81 370 LEU A N 1
ATOM 2885 C CA . LEU A 1 370 ? 12.465 6.187 9.060 1.00 97.81 370 LEU A CA 1
ATOM 2886 C C . LEU A 1 370 ? 13.265 5.142 8.280 1.00 97.81 370 LEU A C 1
ATOM 2888 O O . LEU A 1 370 ? 13.197 5.086 7.051 1.00 97.81 370 LEU A O 1
ATOM 2892 N N . SER A 1 371 ? 13.988 4.283 8.991 1.00 96.81 371 SER A N 1
ATOM 2893 C CA . SER A 1 371 ? 14.775 3.195 8.390 1.00 96.81 371 SER A CA 1
ATOM 2894 C C . SER A 1 371 ? 14.336 1.829 8.910 1.00 96.81 371 SER A C 1
ATOM 2896 O O . SER A 1 371 ? 13.815 1.723 10.018 1.00 96.81 371 SER A O 1
ATOM 2898 N N . LEU A 1 372 ? 14.567 0.769 8.134 1.00 94.00 372 LEU A N 1
ATOM 2899 C CA . LEU A 1 372 ? 14.255 -0.596 8.567 1.00 94.00 372 LEU A CA 1
ATOM 2900 C C . LEU A 1 372 ? 14.976 -0.943 9.897 1.00 94.00 372 LEU A C 1
ATOM 2902 O O . LEU A 1 372 ? 16.146 -0.590 10.109 1.00 94.00 372 LEU A O 1
ATOM 2906 N N . GLY A 1 373 ? 14.264 -1.605 10.810 1.00 93.38 373 GLY A N 1
ATOM 2907 C CA . GLY A 1 373 ? 14.719 -1.968 12.160 1.00 93.38 373 GLY A CA 1
ATOM 2908 C C . GLY A 1 373 ? 13.637 -2.734 12.929 1.00 93.38 373 GLY A C 1
ATOM 2909 O O . GLY A 1 373 ? 12.849 -3.457 12.317 1.00 93.38 373 GLY A O 1
ATOM 2910 N N . LYS A 1 374 ? 13.567 -2.576 14.259 1.00 95.00 374 LYS A N 1
ATOM 2911 C CA . LYS A 1 374 ? 12.358 -2.960 15.012 1.00 95.00 374 LYS A CA 1
ATOM 2912 C C . LYS A 1 374 ? 11.374 -1.791 15.001 1.00 95.00 374 LYS A C 1
ATOM 2914 O O . LYS A 1 374 ? 11.790 -0.658 15.210 1.00 95.00 374 LYS A O 1
ATOM 2919 N N . GLY A 1 375 ? 10.079 -2.049 14.815 1.00 94.12 375 GLY A N 1
ATOM 2920 C CA . GLY A 1 375 ? 9.070 -0.980 14.734 1.00 94.12 375 GLY A CA 1
ATOM 2921 C C . GLY A 1 375 ? 8.969 -0.104 15.987 1.00 94.12 375 GLY A C 1
ATOM 2922 O O . GLY A 1 375 ? 8.596 1.054 15.878 1.00 94.12 375 GLY A O 1
ATOM 2923 N N . SER A 1 376 ? 9.368 -0.621 17.153 1.00 95.38 376 SER A N 1
ATOM 2924 C CA . SER A 1 376 ? 9.384 0.097 18.433 1.00 95.38 376 SER A CA 1
ATOM 2925 C C . SER A 1 376 ? 10.607 0.999 18.666 1.00 95.38 376 SER A C 1
ATOM 2927 O O . SER A 1 376 ? 10.647 1.697 19.674 1.00 95.38 376 SER A O 1
ATOM 2929 N N . GLU A 1 377 ? 11.638 0.946 17.817 1.00 97.94 377 GLU A N 1
ATOM 2930 C CA . GLU A 1 377 ? 12.877 1.724 17.984 1.00 97.94 377 GLU A CA 1
ATOM 2931 C C . GLU A 1 377 ? 12.745 3.138 17.385 1.00 97.94 377 GLU A C 1
ATOM 2933 O O . GLU A 1 377 ? 12.047 3.346 16.395 1.00 97.94 377 GLU A O 1
ATOM 2938 N N . THR A 1 378 ? 13.437 4.126 17.960 1.00 98.06 378 THR A N 1
ATOM 2939 C CA . THR A 1 378 ? 13.391 5.525 17.499 1.00 98.06 378 THR A CA 1
ATOM 2940 C C . THR A 1 378 ? 13.758 5.654 16.019 1.00 98.06 378 THR A C 1
ATOM 2942 O O . THR A 1 378 ? 14.809 5.168 15.594 1.00 98.06 378 THR A O 1
ATOM 2945 N N . GLN A 1 379 ? 12.932 6.355 15.236 1.00 97.69 379 GLN A N 1
ATOM 2946 C CA . GLN A 1 379 ? 13.134 6.568 13.798 1.00 97.69 379 GLN A CA 1
ATOM 2947 C C . GLN A 1 379 ? 13.221 5.254 12.977 1.00 97.69 379 GLN A C 1
ATOM 2949 O O . GLN A 1 379 ? 13.918 5.181 11.951 1.00 97.69 379 GLN A O 1
ATOM 2954 N N . LYS A 1 380 ? 12.525 4.195 13.419 1.00 98.38 380 LYS A N 1
ATOM 2955 C CA . LYS A 1 380 ? 12.504 2.874 12.770 1.00 98.38 380 LYS A CA 1
ATOM 2956 C C . LYS A 1 380 ? 11.114 2.428 12.335 1.00 98.38 380 LYS A C 1
ATOM 2958 O O . LYS A 1 380 ? 10.096 2.847 12.880 1.00 98.38 380 LYS A O 1
ATOM 2963 N N . PHE A 1 381 ? 11.100 1.511 11.368 1.00 98.06 381 PHE A N 1
ATOM 2964 C CA . PHE A 1 381 ? 9.930 0.704 11.030 1.00 98.06 381 PHE A CA 1
ATOM 2965 C C . PHE A 1 381 ? 10.277 -0.791 10.928 1.00 98.06 381 PHE A C 1
ATOM 2967 O O . PHE A 1 381 ? 11.408 -1.167 10.612 1.00 98.06 381 PHE A O 1
ATOM 2974 N N . ALA A 1 382 ? 9.295 -1.643 11.216 1.00 95.44 382 ALA A N 1
ATOM 2975 C CA . ALA A 1 382 ? 9.407 -3.095 11.254 1.00 95.44 382 ALA A CA 1
ATOM 2976 C C . ALA A 1 382 ? 9.452 -3.730 9.855 1.00 95.44 382 ALA A C 1
ATOM 2978 O O . ALA A 1 382 ? 8.867 -3.224 8.892 1.00 95.44 382 ALA A O 1
ATOM 2979 N N . SER A 1 383 ? 10.081 -4.904 9.764 1.00 94.19 383 SER A N 1
ATOM 2980 C CA . SER A 1 383 ? 9.942 -5.798 8.611 1.00 94.19 383 SER A CA 1
ATOM 2981 C C . SER A 1 383 ? 8.596 -6.524 8.687 1.00 94.19 383 SER A C 1
ATOM 2983 O O . SER A 1 383 ? 8.423 -7.431 9.496 1.00 94.19 383 SER A O 1
ATOM 2985 N N . HIS A 1 384 ? 7.632 -6.100 7.869 1.00 93.56 384 HIS A N 1
ATOM 2986 C CA . HIS A 1 384 ? 6.262 -6.611 7.860 1.00 93.56 384 HIS A CA 1
ATOM 2987 C C . HIS A 1 384 ? 5.697 -6.617 6.426 1.00 93.56 384 HIS A C 1
ATOM 2989 O O . HIS A 1 384 ? 6.246 -5.990 5.522 1.00 93.56 384 HIS A O 1
ATOM 2995 N N . LEU A 1 385 ? 4.575 -7.306 6.187 1.00 93.69 385 LEU A N 1
ATOM 2996 C CA . LEU A 1 385 ? 3.951 -7.381 4.857 1.00 93.69 385 LEU A CA 1
ATOM 2997 C C . LEU A 1 385 ? 3.547 -5.997 4.325 1.00 93.69 385 LEU A C 1
ATOM 2999 O O . LEU A 1 385 ? 3.751 -5.715 3.144 1.00 93.69 385 LEU A O 1
ATOM 3003 N N . ILE A 1 386 ? 3.060 -5.114 5.203 1.00 96.44 386 ILE A N 1
ATOM 3004 C CA . ILE A 1 386 ? 2.732 -3.714 4.878 1.00 96.44 386 ILE A CA 1
ATOM 3005 C C . ILE A 1 386 ? 3.980 -2.949 4.384 1.00 96.44 386 ILE A C 1
ATOM 3007 O O . ILE A 1 386 ? 3.886 -2.082 3.519 1.00 96.44 386 ILE A O 1
ATOM 3011 N N . THR A 1 387 ? 5.173 -3.295 4.870 1.00 96.81 387 THR A N 1
ATOM 3012 C CA . THR A 1 387 ? 6.437 -2.620 4.531 1.00 96.81 387 THR A CA 1
ATOM 3013 C C . THR A 1 387 ? 7.262 -3.366 3.469 1.00 96.81 387 THR A C 1
ATOM 3015 O O . THR A 1 387 ? 8.418 -3.007 3.233 1.00 96.81 387 THR A O 1
ATOM 3018 N N . SER A 1 388 ? 6.671 -4.357 2.777 1.00 94.94 388 SER A N 1
ATOM 3019 C CA . SER A 1 388 ? 7.268 -5.049 1.614 1.00 94.94 388 SER A CA 1
ATOM 3020 C C . SER A 1 388 ? 7.876 -4.049 0.631 1.00 94.94 388 SER A C 1
ATOM 3022 O O . SER A 1 388 ? 7.222 -3.068 0.285 1.00 94.94 388 SER A O 1
ATOM 3024 N N . GLY A 1 389 ? 9.117 -4.275 0.194 1.00 94.25 389 GLY A N 1
ATOM 3025 C CA . GLY A 1 389 ? 9.818 -3.403 -0.751 1.00 94.25 389 GLY A CA 1
ATOM 3026 C C . GLY A 1 389 ? 10.189 -2.010 -0.234 1.00 94.25 389 GLY A C 1
ATOM 3027 O O . GLY A 1 389 ? 10.532 -1.154 -1.048 1.00 94.25 389 GLY A O 1
ATOM 3028 N N . ILE A 1 390 ? 10.109 -1.744 1.074 1.00 95.75 390 ILE A N 1
ATOM 3029 C CA . ILE A 1 390 ? 10.476 -0.448 1.666 1.00 95.75 390 ILE A CA 1
ATOM 3030 C C . ILE A 1 390 ? 11.725 -0.608 2.535 1.00 95.75 390 ILE A C 1
ATOM 3032 O O . ILE A 1 390 ? 11.780 -1.467 3.412 1.00 95.75 390 ILE A O 1
ATOM 3036 N N . VAL A 1 391 ? 12.725 0.236 2.293 1.00 95.50 391 VAL A N 1
ATOM 3037 C CA . VAL A 1 391 ? 13.975 0.361 3.066 1.00 95.50 391 VAL A CA 1
ATOM 3038 C C . VAL A 1 391 ? 13.977 1.662 3.869 1.00 95.50 391 VAL A C 1
ATOM 3040 O O . VAL A 1 391 ? 14.463 1.692 5.003 1.00 95.50 391 VAL A O 1
ATOM 3043 N N . THR A 1 392 ? 13.363 2.699 3.294 1.00 96.56 392 THR A N 1
ATOM 3044 C CA . THR A 1 392 ? 13.245 4.043 3.852 1.00 96.56 392 THR A CA 1
ATOM 3045 C C . THR A 1 392 ? 11.816 4.551 3.672 1.00 96.56 392 THR A C 1
ATOM 3047 O O . THR A 1 392 ? 11.324 4.609 2.543 1.00 96.56 392 THR A O 1
ATOM 3050 N N . LEU A 1 393 ? 11.173 4.942 4.775 1.00 97.69 393 LEU A N 1
ATOM 3051 C CA . LEU A 1 393 ? 9.790 5.428 4.816 1.00 97.69 393 LEU A CA 1
ATOM 3052 C C . LEU A 1 393 ? 9.750 6.846 5.402 1.00 97.69 393 LEU A C 1
ATOM 3054 O O . LEU A 1 393 ? 10.267 7.059 6.495 1.00 97.69 393 LEU A O 1
ATOM 3058 N N . PHE A 1 394 ? 9.144 7.816 4.722 1.00 97.25 394 PHE A N 1
ATOM 3059 C CA . PHE A 1 394 ? 8.981 9.169 5.268 1.00 97.25 394 PHE A CA 1
ATOM 3060 C C . PHE A 1 394 ? 7.858 9.200 6.318 1.00 97.25 394 PHE A C 1
ATOM 3062 O O . PHE A 1 394 ? 6.761 8.695 6.077 1.00 97.25 394 PHE A O 1
ATOM 3069 N N . GLU A 1 395 ? 8.112 9.782 7.496 1.00 95.50 395 GLU A N 1
ATOM 3070 C CA . GLU A 1 395 ? 7.174 9.699 8.631 1.00 95.50 395 GLU A CA 1
ATOM 3071 C C . GLU A 1 395 ? 5.937 10.608 8.502 1.00 95.50 395 GLU A C 1
ATOM 3073 O O . GLU A 1 395 ? 4.912 10.344 9.128 1.00 95.50 395 GLU A O 1
ATOM 3078 N N . GLY A 1 396 ? 6.009 11.634 7.649 1.00 94.44 396 GLY A N 1
ATOM 3079 C CA . GLY A 1 396 ? 5.046 12.737 7.561 1.00 94.44 396 GLY A CA 1
ATOM 3080 C C . GLY A 1 396 ? 5.701 14.076 7.924 1.00 94.44 396 GLY A C 1
ATOM 3081 O O . GLY A 1 396 ? 6.803 14.113 8.469 1.00 94.44 396 GLY A O 1
ATOM 3082 N N . ARG A 1 397 ? 5.048 15.203 7.614 1.00 93.06 397 ARG A N 1
ATOM 3083 C CA . ARG A 1 397 ? 5.502 16.546 8.040 1.00 93.06 397 ARG A CA 1
ATOM 3084 C C . ARG A 1 397 ? 5.208 16.803 9.517 1.00 93.06 397 ARG A C 1
ATOM 3086 O O . ARG A 1 397 ? 6.043 17.354 10.233 1.00 93.06 397 ARG A O 1
ATOM 3093 N N . THR A 1 398 ? 4.030 16.373 9.941 1.00 93.12 398 THR A N 1
ATOM 3094 C CA . THR A 1 398 ? 3.533 16.343 11.318 1.00 93.12 398 THR A CA 1
ATOM 3095 C C . THR A 1 398 ? 2.955 14.962 11.592 1.00 93.12 398 THR A C 1
ATOM 3097 O O . THR A 1 398 ? 2.448 14.312 10.668 1.00 93.12 398 THR A O 1
ATOM 3100 N N . VAL A 1 399 ? 3.049 14.525 12.847 1.00 93.88 399 VAL A N 1
ATOM 3101 C CA . VAL A 1 399 ? 2.492 13.255 13.322 1.00 93.88 399 VAL A CA 1
ATOM 3102 C C . VAL A 1 399 ? 1.811 13.435 14.682 1.00 93.88 399 VAL A C 1
ATOM 3104 O O . VAL A 1 399 ? 2.360 14.068 15.582 1.00 93.88 399 VAL A O 1
ATOM 3107 N N . SER A 1 400 ? 0.629 12.857 14.861 1.00 96.19 400 SER A N 1
ATOM 3108 C CA . SER A 1 400 ? 0.135 12.481 16.195 1.00 96.19 400 SER A CA 1
ATOM 3109 C C . SER A 1 400 ? 0.785 11.154 16.604 1.00 96.19 400 SER A C 1
ATOM 3111 O O . SER A 1 400 ? 1.623 10.617 15.879 1.00 96.19 400 SER A O 1
ATOM 3113 N N . TYR A 1 401 ? 0.443 10.603 17.760 1.00 96.56 401 TYR A N 1
ATOM 3114 C CA . TYR A 1 401 ? 0.947 9.309 18.222 1.00 96.56 401 TYR A CA 1
ATOM 3115 C C . TYR A 1 401 ? -0.017 8.658 19.210 1.00 96.56 401 TYR A C 1
ATOM 3117 O O . TYR A 1 401 ? -0.872 9.325 19.786 1.00 96.56 401 TYR A O 1
ATOM 3125 N N . PHE A 1 402 ? 0.117 7.351 19.427 1.00 96.81 402 PHE A N 1
ATOM 3126 C CA . PHE A 1 402 ? -0.678 6.642 20.434 1.00 96.81 402 PHE A CA 1
ATOM 3127 C C . PHE A 1 402 ? -0.341 7.126 21.847 1.00 96.81 402 PHE A C 1
ATOM 3129 O O . PHE A 1 402 ? 0.822 7.084 22.242 1.00 96.81 402 PHE A O 1
ATOM 3136 N N . GLU A 1 403 ? -1.351 7.485 22.646 1.00 95.00 403 GLU A N 1
ATOM 3137 C CA . GLU A 1 403 ? -1.148 7.713 24.089 1.00 95.00 403 GLU A CA 1
ATOM 3138 C C . GLU A 1 403 ? -0.783 6.394 24.798 1.00 95.00 403 GLU A C 1
ATOM 3140 O O . GLU A 1 403 ? 0.076 6.349 25.677 1.00 95.00 403 GLU A O 1
ATOM 3145 N N . LYS A 1 404 ? -1.406 5.295 24.355 1.00 94.69 404 LYS A N 1
ATOM 3146 C CA . LYS A 1 404 ? -1.089 3.915 24.730 1.00 94.69 404 LYS A CA 1
ATOM 3147 C C . LYS A 1 404 ? -1.415 2.998 23.554 1.00 94.69 404 LYS A C 1
ATOM 3149 O O . LYS A 1 404 ? -2.558 2.969 23.099 1.00 94.69 404 LYS A O 1
ATOM 3154 N N . VAL A 1 405 ? -0.442 2.223 23.079 1.00 95.50 405 VAL A N 1
ATOM 3155 C CA . VAL A 1 405 ? -0.693 1.196 22.052 1.00 95.50 405 VAL A CA 1
ATOM 3156 C C . VAL A 1 405 ? -1.498 0.043 22.685 1.00 95.50 405 VAL A C 1
ATOM 3158 O O . VAL A 1 405 ? -1.091 -0.454 23.739 1.00 95.50 405 VAL A O 1
ATOM 3161 N N . PRO A 1 406 ? -2.633 -0.386 22.100 1.00 93.88 406 PRO A N 1
ATOM 3162 C CA . PRO A 1 406 ? -3.401 -1.532 22.588 1.00 93.88 406 PRO A CA 1
ATOM 3163 C C . PRO A 1 406 ? -2.630 -2.847 22.453 1.00 93.88 406 PRO A C 1
ATOM 3165 O O . PRO A 1 406 ? -1.956 -3.062 21.452 1.00 93.88 406 PRO A O 1
ATOM 3168 N N . GLU A 1 407 ? -2.847 -3.794 23.368 1.00 92.12 407 GLU A N 1
ATOM 3169 C CA . GLU A 1 407 ? -2.247 -5.143 23.308 1.00 92.12 407 GLU A CA 1
ATOM 3170 C C . GLU A 1 407 ? -2.617 -5.929 22.035 1.00 92.12 407 GLU A C 1
ATOM 3172 O O . GLU A 1 407 ? -1.920 -6.865 21.657 1.00 92.12 407 GLU A O 1
ATOM 3177 N N . LYS A 1 408 ? -3.708 -5.545 21.356 1.00 92.25 408 LYS A N 1
ATOM 3178 C CA . LYS A 1 408 ? -4.144 -6.131 20.080 1.00 92.25 408 LYS A CA 1
ATOM 3179 C C . LYS A 1 408 ? -3.439 -5.551 18.843 1.00 92.25 408 LYS A C 1
ATOM 3181 O O . LYS A 1 408 ? -3.663 -6.071 17.749 1.00 92.25 408 LYS A O 1
ATOM 3186 N N . LEU A 1 409 ? -2.638 -4.488 18.979 1.00 95.00 409 LEU A N 1
ATOM 3187 C CA . LEU A 1 409 ? -1.933 -3.841 17.867 1.00 95.00 409 LEU A CA 1
ATOM 3188 C C . LEU A 1 409 ? -0.408 -4.018 17.982 1.00 95.00 409 LEU A C 1
ATOM 3190 O O . LEU A 1 409 ? 0.187 -3.794 19.031 1.00 95.00 409 LEU A O 1
ATOM 3194 N N . GLU A 1 410 ? 0.236 -4.361 16.869 1.00 95.44 410 GLU A N 1
ATOM 3195 C CA . GLU A 1 410 ? 1.691 -4.371 16.708 1.00 95.44 410 GLU A CA 1
ATOM 3196 C C . GLU A 1 410 ? 2.188 -2.986 16.274 1.00 95.44 410 GLU A C 1
ATOM 3198 O O . GLU A 1 410 ? 1.635 -2.402 15.340 1.00 95.44 410 GLU A O 1
ATOM 3203 N N . VAL A 1 411 ? 3.252 -2.469 16.902 1.00 97.94 411 VAL A N 1
ATOM 3204 C CA . VAL A 1 411 ? 3.912 -1.228 16.456 1.00 97.94 411 VAL A CA 1
ATOM 3205 C C . VAL A 1 411 ? 4.764 -1.513 15.223 1.00 97.94 411 VAL A C 1
ATOM 3207 O O . VAL A 1 411 ? 5.836 -2.113 15.312 1.00 97.94 411 VAL A O 1
ATOM 3210 N N . ILE A 1 412 ? 4.305 -1.020 14.076 1.00 98.19 412 ILE A N 1
ATOM 3211 C CA . ILE A 1 412 ? 5.011 -1.105 12.798 1.00 98.19 412 ILE A CA 1
ATOM 3212 C C . ILE A 1 412 ? 6.035 0.022 12.655 1.00 98.19 412 ILE A C 1
ATOM 3214 O O . ILE A 1 412 ? 7.064 -0.209 12.025 1.00 98.19 412 ILE A O 1
ATOM 3218 N N . ALA A 1 413 ? 5.814 1.208 13.234 1.00 98.25 413 ALA A N 1
ATOM 3219 C CA . ALA A 1 413 ? 6.799 2.290 13.200 1.00 98.25 413 ALA A CA 1
ATOM 3220 C C . ALA A 1 413 ? 6.715 3.269 14.382 1.00 98.25 413 ALA A C 1
ATOM 3222 O O . ALA A 1 413 ? 5.623 3.624 14.836 1.00 98.25 413 ALA A O 1
ATOM 3223 N N . THR A 1 414 ? 7.884 3.780 14.774 1.00 98.50 414 THR A N 1
ATOM 3224 C CA . THR A 1 414 ? 8.094 4.809 15.799 1.00 98.50 414 THR A CA 1
ATOM 3225 C C . THR A 1 414 ? 8.844 5.994 15.184 1.00 98.50 414 THR A C 1
ATOM 3227 O O . THR A 1 414 ? 9.826 5.824 14.456 1.00 98.50 414 THR A O 1
ATOM 3230 N N . SER A 1 415 ? 8.371 7.207 15.472 1.00 97.56 415 SER A N 1
ATOM 3231 C CA . SER A 1 415 ? 8.848 8.460 14.882 1.00 97.56 415 SER A CA 1
ATOM 3232 C C . SER A 1 415 ? 10.280 8.819 15.280 1.00 97.56 415 SER A C 1
ATOM 3234 O O . SER A 1 415 ? 10.875 8.256 16.206 1.00 97.56 415 SER A O 1
ATOM 3236 N N . SER A 1 416 ? 10.825 9.833 14.611 1.00 96.38 416 SER A N 1
ATOM 3237 C CA . SER A 1 416 ? 12.026 10.542 15.055 1.00 96.38 416 SER A CA 1
ATOM 3238 C C . SER A 1 416 ? 11.866 11.206 16.434 1.00 96.38 416 SER A C 1
ATOM 3240 O O . SER A 1 416 ? 12.853 11.344 17.155 1.00 96.38 416 SER A O 1
ATOM 3242 N N . GLY A 1 417 ? 10.631 11.527 16.842 1.00 95.62 417 GLY A N 1
ATOM 3243 C CA . GLY A 1 417 ? 10.264 11.969 18.194 1.00 95.62 417 GLY A CA 1
ATOM 3244 C C . GLY A 1 417 ? 10.176 10.850 19.244 1.00 95.62 417 GLY A C 1
ATOM 3245 O O . GLY A 1 417 ? 9.838 11.124 20.389 1.00 95.62 417 GLY A O 1
ATOM 3246 N N . ASN A 1 418 ? 10.492 9.600 18.878 1.00 96.75 418 ASN A N 1
ATOM 3247 C CA . ASN A 1 418 ? 10.396 8.403 19.724 1.00 96.75 418 ASN A CA 1
ATOM 3248 C C . ASN A 1 418 ? 8.968 8.001 20.154 1.00 96.75 418 ASN A C 1
ATOM 3250 O O . ASN A 1 418 ? 8.799 7.256 21.119 1.00 96.75 418 ASN A O 1
ATOM 3254 N N . ASN A 1 419 ? 7.946 8.432 19.416 1.00 96.94 419 ASN A N 1
ATOM 3255 C CA . ASN A 1 419 ? 6.554 8.075 19.686 1.00 96.94 419 ASN A CA 1
ATOM 3256 C C . ASN A 1 419 ? 6.024 7.057 18.647 1.00 96.94 419 ASN A C 1
ATOM 3258 O O . ASN A 1 419 ? 6.364 7.183 17.469 1.00 96.94 419 ASN A O 1
ATOM 3262 N N . PRO A 1 420 ? 5.208 6.048 19.019 1.00 97.75 420 PRO A N 1
ATOM 3263 C CA . PRO A 1 420 ? 4.603 5.120 18.057 1.00 97.75 420 PRO A CA 1
ATOM 3264 C C . PRO A 1 420 ? 3.633 5.838 17.107 1.00 97.75 420 PRO A C 1
ATOM 3266 O O . PRO A 1 420 ? 2.723 6.531 17.566 1.00 97.75 420 PRO A O 1
ATOM 3269 N N . ILE A 1 421 ? 3.807 5.646 15.795 1.00 97.44 421 ILE A N 1
ATOM 3270 C CA . ILE A 1 421 ? 3.069 6.376 14.741 1.00 97.44 421 ILE A CA 1
ATOM 3271 C C . ILE A 1 421 ? 2.404 5.497 13.678 1.00 97.44 421 ILE A C 1
ATOM 3273 O O . ILE A 1 421 ? 1.507 5.953 12.972 1.00 97.44 421 ILE A O 1
ATOM 3277 N N . ILE A 1 422 ? 2.815 4.234 13.548 1.00 98.38 422 ILE A N 1
ATOM 3278 C CA . ILE A 1 422 ? 2.104 3.257 12.718 1.00 98.38 422 ILE A CA 1
ATOM 3279 C C . ILE A 1 422 ? 1.923 1.990 13.539 1.00 98.38 422 ILE A C 1
ATOM 3281 O O . ILE A 1 422 ? 2.903 1.429 14.035 1.00 98.38 422 ILE A O 1
ATOM 3285 N N . ALA A 1 423 ? 0.684 1.518 13.651 1.00 98.12 423 ALA A N 1
ATOM 3286 C CA . ALA A 1 423 ? 0.377 0.226 14.251 1.00 98.12 423 ALA A CA 1
ATOM 3287 C C . ALA A 1 423 ? -0.703 -0.512 13.455 1.00 98.12 423 ALA A C 1
ATOM 3289 O O . ALA A 1 423 ? -1.523 0.106 12.772 1.00 98.12 423 ALA A O 1
ATOM 3290 N N . CYS A 1 424 ? -0.719 -1.840 13.538 1.00 96.94 424 CYS A N 1
ATOM 3291 C CA . CYS A 1 424 ? -1.742 -2.657 12.889 1.00 96.94 424 CYS A CA 1
ATOM 3292 C C . CYS A 1 424 ? -2.195 -3.826 13.764 1.00 96.94 424 CYS A C 1
ATOM 3294 O O . CYS A 1 424 ? -1.460 -4.273 14.639 1.00 96.94 424 CYS A O 1
ATOM 3296 N N . SER A 1 425 ? -3.401 -4.337 13.525 1.00 93.88 425 SER A N 1
ATOM 3297 C CA . SER A 1 425 ? -3.948 -5.498 14.236 1.00 93.88 425 SER A CA 1
ATOM 3298 C C . SER A 1 425 ? -3.007 -6.700 14.146 1.00 93.88 425 SER A C 1
ATOM 3300 O O . SER A 1 425 ? -2.610 -7.078 13.041 1.00 93.88 425 SER A O 1
ATOM 3302 N N . LEU A 1 426 ? -2.699 -7.324 15.285 1.00 87.19 426 LEU A N 1
ATOM 3303 C CA . LEU A 1 426 ? -1.936 -8.572 15.334 1.00 87.19 426 LEU A CA 1
ATOM 3304 C C . LEU A 1 426 ? -2.557 -9.641 14.423 1.00 87.19 426 LEU A C 1
ATOM 3306 O O . LEU A 1 426 ? -3.775 -9.710 14.252 1.00 87.19 426 LEU A O 1
ATOM 3310 N N . ALA A 1 427 ? -1.719 -10.524 13.879 1.00 65.19 427 ALA A N 1
ATOM 3311 C CA . ALA A 1 427 ? -2.160 -11.688 13.113 1.00 65.19 427 ALA A CA 1
ATOM 3312 C C . ALA A 1 427 ? -2.728 -12.784 14.042 1.00 65.19 427 ALA A C 1
ATOM 3314 O O . ALA A 1 427 ? -2.125 -13.845 14.219 1.00 65.19 427 ALA A O 1
ATOM 3315 N N . THR A 1 428 ? -3.871 -12.515 14.679 1.00 56.62 428 THR A N 1
ATOM 3316 C CA . THR A 1 428 ? -4.544 -13.469 15.569 1.00 56.62 428 THR A CA 1
ATOM 3317 C C . THR A 1 428 ? -5.203 -14.596 14.769 1.00 56.62 428 THR A C 1
ATOM 3319 O O . THR A 1 428 ? -5.714 -14.386 13.671 1.00 56.62 428 THR A O 1
ATOM 3322 N N . GLN A 1 429 ? -5.227 -15.812 15.326 1.00 54.59 429 GLN A N 1
ATOM 3323 C CA . GLN A 1 429 ? -5.942 -16.965 14.745 1.00 54.59 429 GLN A CA 1
ATOM 3324 C C . GLN A 1 429 ? -7.452 -16.923 15.059 1.00 54.59 429 GLN A C 1
ATOM 3326 O O . GLN A 1 429 ? -8.086 -17.947 15.319 1.00 54.59 429 GLN A O 1
ATOM 3331 N N . GLU A 1 430 ? -8.028 -15.724 15.110 1.00 66.00 430 GLU A N 1
ATOM 3332 C CA . GLU A 1 430 ? -9.459 -15.533 15.319 1.00 66.00 430 GLU A CA 1
ATOM 3333 C C . GLU A 1 430 ? -10.243 -15.910 14.056 1.00 66.00 430 GLU A C 1
ATOM 3335 O O . GLU A 1 430 ? -9.742 -15.845 12.938 1.00 66.00 430 GLU A O 1
ATOM 3340 N N . LYS A 1 431 ? -11.522 -16.268 14.211 1.00 70.38 431 LYS A N 1
ATOM 3341 C CA . LYS A 1 431 ? -12.404 -16.495 13.050 1.00 70.38 431 LYS A CA 1
ATOM 3342 C C . LYS A 1 431 ? -12.692 -15.211 12.263 1.00 70.38 431 LYS A C 1
ATOM 3344 O O . LYS A 1 431 ? -13.203 -15.292 11.150 1.00 70.38 431 LYS A O 1
ATOM 3349 N N . ASN A 1 432 ? -12.407 -14.047 12.848 1.00 82.31 432 ASN A N 1
ATOM 3350 C CA . ASN A 1 432 ? -12.550 -12.766 12.183 1.00 82.31 432 ASN A CA 1
ATOM 3351 C C . ASN A 1 432 ? -11.341 -12.505 11.262 1.00 82.31 432 ASN A C 1
ATOM 3353 O O . ASN A 1 432 ? -10.194 -12.542 11.699 1.00 82.31 432 ASN A O 1
ATOM 3357 N N . CYS A 1 433 ? -11.596 -12.212 9.985 1.00 84.75 433 CYS A N 1
ATOM 3358 C CA . CYS A 1 433 ? -10.563 -11.781 9.036 1.00 84.75 433 CYS A CA 1
ATOM 3359 C C . CYS A 1 433 ? -10.352 -10.258 9.016 1.00 84.75 433 CYS A C 1
ATOM 3361 O O . CYS A 1 433 ? -9.506 -9.777 8.265 1.00 84.75 433 CYS A O 1
ATOM 3363 N N . GLY A 1 434 ? -11.126 -9.497 9.792 1.00 90.31 434 GLY A N 1
ATOM 3364 C CA . GLY A 1 434 ? -11.023 -8.047 9.870 1.00 90.31 434 GLY A CA 1
ATOM 3365 C C . GLY A 1 434 ? -9.655 -7.625 10.392 1.00 90.31 434 GLY A C 1
ATOM 3366 O O . GLY A 1 434 ? -9.229 -8.049 11.462 1.00 90.31 434 GLY A O 1
ATOM 3367 N N . ARG A 1 435 ? -8.975 -6.760 9.639 1.00 94.69 435 ARG A N 1
ATOM 3368 C CA . ARG A 1 435 ? -7.696 -6.153 10.024 1.00 94.69 435 ARG A CA 1
ATOM 3369 C C . ARG A 1 435 ? -7.848 -4.647 10.189 1.00 94.69 435 ARG A C 1
ATOM 3371 O O . ARG A 1 435 ? -8.721 -4.043 9.569 1.00 94.69 435 ARG A O 1
ATOM 3378 N N . VAL A 1 436 ? -6.982 -4.047 10.999 1.00 97.19 436 VAL A N 1
ATOM 3379 C CA . VAL A 1 436 ? -6.904 -2.591 11.185 1.00 97.19 436 VAL A CA 1
ATOM 3380 C C . VAL A 1 436 ? -5.471 -2.129 10.951 1.00 97.19 436 VAL A C 1
ATOM 3382 O O . VAL A 1 436 ? -4.539 -2.754 11.451 1.00 97.19 436 VAL A O 1
ATOM 3385 N N . ILE A 1 437 ? -5.292 -1.032 10.219 1.00 98.44 437 ILE A N 1
ATOM 3386 C CA . ILE A 1 437 ? -4.064 -0.227 10.196 1.00 98.44 437 ILE A CA 1
ATOM 3387 C C . ILE A 1 437 ? -4.418 1.159 10.723 1.00 98.44 437 ILE A C 1
ATOM 3389 O O . ILE A 1 437 ? -5.481 1.693 10.406 1.00 98.44 437 ILE A O 1
ATOM 3393 N N . VAL A 1 438 ? -3.513 1.734 11.506 1.00 98.44 438 VAL A N 1
ATOM 3394 C CA . VAL A 1 438 ? -3.598 3.093 12.029 1.00 98.44 438 VAL A CA 1
ATOM 3395 C C . VAL A 1 438 ? -2.287 3.801 11.707 1.00 98.44 438 VAL A C 1
ATOM 3397 O O . VAL A 1 438 ? -1.222 3.310 12.086 1.00 98.44 438 VAL A O 1
ATOM 3400 N N . ASP A 1 439 ? -2.363 4.936 11.015 1.00 98.06 439 ASP A N 1
ATOM 3401 C CA . ASP A 1 439 ? -1.213 5.781 10.675 1.00 98.06 439 ASP A CA 1
ATOM 3402 C C . ASP A 1 439 ? -1.473 7.226 11.114 1.00 98.06 439 ASP A C 1
ATOM 3404 O O . ASP A 1 439 ? -2.430 7.867 10.674 1.00 98.06 439 ASP A O 1
ATOM 3408 N N . THR A 1 440 ? -0.617 7.739 11.994 1.00 96.44 440 THR A N 1
ATOM 3409 C CA . THR A 1 440 ? -0.779 9.048 12.641 1.00 96.44 440 THR A CA 1
ATOM 3410 C C . THR A 1 440 ? -0.062 10.195 11.931 1.00 96.44 440 THR A C 1
ATOM 3412 O O . THR A 1 440 ? -0.025 11.316 12.438 1.00 96.44 440 THR A O 1
ATOM 3415 N N . GLY A 1 441 ? 0.520 9.934 10.759 1.00 92.5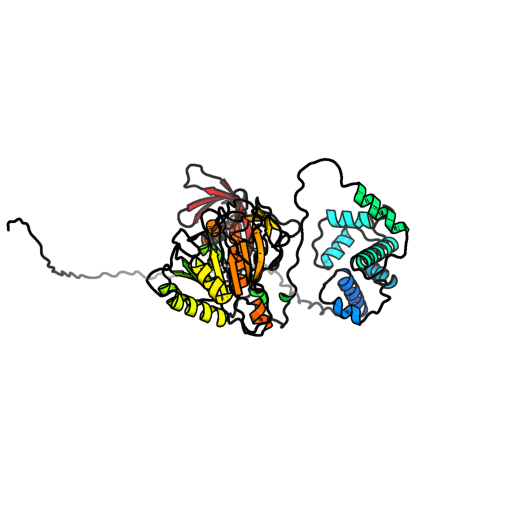0 441 GLY A N 1
ATOM 3416 C CA . GLY A 1 441 ? 1.128 10.939 9.898 1.00 92.50 441 GLY A CA 1
ATOM 3417 C C . GLY A 1 441 ? 0.325 11.149 8.623 1.00 92.50 441 GLY A C 1
ATOM 3418 O O . GLY A 1 441 ? 0.874 10.964 7.537 1.00 92.50 441 GLY A O 1
ATOM 3419 N N . PHE A 1 442 ? -0.947 11.552 8.738 1.00 90.69 442 PHE A N 1
ATOM 3420 C CA . PHE A 1 442 ? -1.844 11.882 7.615 1.00 90.69 442 PHE A CA 1
ATOM 3421 C C . PHE A 1 442 ? -1.187 12.728 6.514 1.00 90.69 442 PHE A C 1
ATOM 3423 O O . PHE A 1 442 ? -1.434 12.504 5.331 1.00 90.69 442 PHE A O 1
ATOM 3430 N N . THR A 1 443 ? -0.291 13.651 6.880 1.00 90.00 443 THR A N 1
ATOM 3431 C CA . THR A 1 443 ? 0.426 14.521 5.932 1.00 90.00 443 THR A CA 1
ATOM 3432 C C . THR A 1 443 ? 1.214 13.774 4.840 1.00 90.00 443 THR A C 1
ATOM 3434 O O . THR A 1 443 ? 1.521 14.380 3.813 1.00 90.00 443 THR A O 1
ATOM 3437 N N . LYS A 1 444 ? 1.462 12.460 4.991 1.00 92.12 444 LYS A N 1
ATOM 3438 C CA . LYS A 1 444 ? 1.913 11.554 3.914 1.00 92.12 444 LYS A CA 1
ATOM 3439 C C . LYS A 1 444 ? 1.002 11.576 2.673 1.00 92.12 444 LYS A C 1
ATOM 3441 O O . LYS A 1 444 ? 1.506 11.449 1.565 1.00 92.12 444 LYS A O 1
ATOM 3446 N N . LEU A 1 445 ? -0.317 11.723 2.834 1.00 90.50 445 LEU A N 1
ATOM 3447 C CA . LEU A 1 445 ? -1.295 11.696 1.732 1.00 90.50 445 LEU A CA 1
ATOM 3448 C C . LEU A 1 445 ? -1.375 13.005 0.930 1.00 90.50 445 LEU A C 1
ATOM 3450 O O . LEU A 1 445 ? -1.974 13.019 -0.145 1.00 90.50 445 LEU A O 1
ATOM 3454 N N . LEU A 1 446 ? -0.802 14.094 1.452 1.00 89.12 446 LEU A N 1
ATOM 3455 C CA . LEU A 1 446 ? -0.837 15.424 0.843 1.00 89.12 446 LEU A CA 1
ATOM 3456 C C . LEU A 1 446 ? 0.250 15.546 -0.245 1.00 89.12 446 LEU A C 1
ATOM 3458 O O . LEU A 1 446 ? 0.364 14.705 -1.138 1.00 89.12 446 LEU A O 1
ATOM 3462 N N . ASP A 1 447 ? 1.083 16.589 -0.202 1.00 86.31 447 ASP A N 1
ATOM 3463 C CA . ASP A 1 447 ? 2.145 16.769 -1.196 1.00 86.31 447 ASP A CA 1
ATOM 3464 C C . ASP A 1 447 ? 3.303 15.766 -1.087 1.00 86.31 447 ASP A C 1
ATOM 3466 O O . ASP A 1 447 ? 4.050 15.595 -2.047 1.00 86.31 447 ASP A O 1
ATOM 3470 N N . GLU A 1 448 ? 3.379 15.027 0.020 1.00 90.00 448 GLU A N 1
ATOM 3471 C CA . GLU A 1 448 ? 4.436 14.056 0.319 1.00 90.00 448 GLU A CA 1
ATOM 3472 C C . GLU A 1 448 ? 4.193 12.647 -0.248 1.00 90.00 448 GLU A C 1
ATOM 3474 O O . GLU A 1 448 ? 5.024 11.769 -0.039 1.00 90.00 448 GLU A O 1
ATOM 3479 N N . PHE A 1 449 ? 3.097 12.394 -0.971 1.00 90.19 449 PHE A N 1
ATOM 3480 C CA . PHE A 1 449 ? 2.700 11.024 -1.344 1.00 90.19 449 PHE A CA 1
ATOM 3481 C C . PHE A 1 449 ? 3.740 10.246 -2.181 1.00 90.19 449 PHE A C 1
ATOM 3483 O O . PHE A 1 449 ? 3.833 9.022 -2.081 1.00 90.19 449 PHE A O 1
ATOM 3490 N N . PHE A 1 450 ? 4.570 10.955 -2.954 1.00 86.00 450 PHE A N 1
ATOM 3491 C CA . PHE A 1 450 ? 5.672 10.384 -3.743 1.00 86.00 450 PHE A CA 1
ATOM 3492 C C . PHE A 1 450 ? 7.056 10.529 -3.069 1.00 86.00 450 PHE A C 1
ATOM 3494 O O . PHE A 1 450 ? 8.088 10.309 -3.703 1.00 86.00 450 PHE A O 1
ATOM 3501 N N . ASN A 1 451 ? 7.095 10.910 -1.788 1.00 87.06 451 ASN A N 1
ATOM 3502 C CA . ASN A 1 451 ? 8.288 10.885 -0.938 1.00 87.06 451 ASN A CA 1
ATOM 3503 C C . ASN A 1 451 ? 8.533 9.448 -0.410 1.00 87.06 451 ASN A C 1
ATOM 3505 O O . ASN A 1 451 ? 7.738 8.535 -0.650 1.00 87.06 451 ASN A O 1
ATOM 3509 N N . ALA A 1 452 ? 9.663 9.226 0.268 1.00 89.44 452 ALA A N 1
ATOM 3510 C CA . ALA A 1 452 ? 10.254 7.913 0.538 1.00 89.44 452 ALA A CA 1
ATOM 3511 C C . ALA A 1 452 ? 9.239 6.825 0.947 1.00 89.44 452 ALA A C 1
ATOM 3513 O O . ALA A 1 452 ? 8.671 6.863 2.037 1.00 89.44 452 ALA A O 1
ATOM 3514 N N . GLY A 1 453 ? 9.031 5.841 0.066 1.00 92.56 453 GLY A N 1
ATOM 3515 C CA . GLY A 1 453 ? 8.254 4.624 0.329 1.00 92.56 453 GLY A CA 1
ATOM 3516 C C . GLY A 1 453 ? 6.727 4.770 0.439 1.00 92.56 453 GLY A C 1
ATOM 3517 O O . GLY A 1 453 ? 6.054 3.740 0.500 1.00 92.56 453 GLY A O 1
ATOM 3518 N N . ILE A 1 454 ? 6.159 5.983 0.448 1.00 95.94 454 ILE A N 1
ATOM 3519 C CA . ILE A 1 454 ? 4.751 6.211 0.833 1.00 95.94 454 ILE A CA 1
ATOM 3520 C C . ILE A 1 454 ? 3.754 5.562 -0.136 1.00 95.94 454 ILE A C 1
ATOM 3522 O O . ILE A 1 454 ? 2.855 4.852 0.314 1.00 95.94 454 ILE A O 1
ATOM 3526 N N . GLU A 1 455 ? 3.925 5.736 -1.448 1.00 95.25 455 GLU A N 1
ATOM 3527 C CA . GLU A 1 455 ? 3.045 5.115 -2.449 1.00 95.25 455 GLU A CA 1
ATOM 3528 C C . GLU A 1 455 ? 2.977 3.586 -2.269 1.00 95.25 455 GLU A C 1
ATOM 3530 O O . GLU A 1 455 ? 1.898 2.999 -2.163 1.00 95.25 455 GLU A O 1
ATOM 3535 N N . ARG A 1 456 ? 4.143 2.934 -2.151 1.00 95.81 456 ARG A N 1
ATOM 3536 C CA . ARG A 1 456 ? 4.249 1.487 -1.912 1.00 95.81 456 ARG A CA 1
ATOM 3537 C C . ARG A 1 456 ? 3.610 1.085 -0.587 1.00 95.81 456 ARG A C 1
ATOM 3539 O O . ARG A 1 456 ? 2.888 0.093 -0.552 1.00 95.81 456 ARG A O 1
ATOM 3546 N N . TYR A 1 457 ? 3.831 1.854 0.476 1.00 98.06 457 TYR A N 1
ATOM 3547 C CA . TYR A 1 457 ? 3.225 1.621 1.785 1.00 98.06 457 TYR A CA 1
ATOM 3548 C C . TYR A 1 457 ? 1.692 1.624 1.713 1.00 98.06 457 TYR A C 1
ATOM 3550 O O . TYR A 1 457 ? 1.069 0.671 2.176 1.00 98.06 457 TYR A O 1
ATOM 3558 N N . VAL A 1 458 ? 1.075 2.619 1.066 1.00 98.06 458 VAL A N 1
ATOM 3559 C CA . VAL A 1 458 ? -0.393 2.700 0.949 1.00 98.06 458 VAL A CA 1
ATOM 3560 C C . VAL A 1 458 ? -0.958 1.574 0.074 1.00 98.06 458 VAL A C 1
ATOM 3562 O O . VAL A 1 458 ? -1.962 0.963 0.451 1.00 98.06 458 VAL A O 1
ATOM 3565 N N . LYS A 1 459 ? -0.289 1.221 -1.036 1.00 97.69 459 LYS A N 1
ATOM 3566 C CA . LYS A 1 459 ? -0.664 0.055 -1.861 1.00 97.69 459 LYS A CA 1
ATOM 3567 C C . LYS A 1 459 ? -0.590 -1.251 -1.057 1.00 97.69 459 LYS A C 1
ATOM 3569 O O . LYS A 1 459 ? -1.546 -2.024 -1.044 1.00 97.69 459 LYS A O 1
ATOM 3574 N N . ASN A 1 460 ? 0.510 -1.482 -0.339 1.00 98.12 460 ASN A N 1
ATOM 3575 C CA . ASN A 1 460 ? 0.701 -2.668 0.500 1.00 98.12 460 ASN A CA 1
ATOM 3576 C C . ASN A 1 460 ? -0.309 -2.744 1.655 1.00 98.12 460 ASN A C 1
ATOM 3578 O O . ASN A 1 460 ? -0.825 -3.821 1.943 1.00 98.12 460 ASN A O 1
ATOM 3582 N N . ALA A 1 461 ? -0.588 -1.617 2.315 1.00 98.31 461 ALA A N 1
ATOM 3583 C CA . ALA A 1 461 ? -1.536 -1.513 3.418 1.00 98.31 461 ALA A CA 1
ATOM 3584 C C . ALA A 1 461 ? -2.937 -1.976 2.994 1.00 98.31 461 ALA A C 1
ATOM 3586 O O . ALA A 1 461 ? -3.520 -2.845 3.641 1.00 98.31 461 ALA A O 1
ATOM 3587 N N . CYS A 1 462 ? -3.438 -1.479 1.859 1.00 98.31 462 CYS A N 1
ATOM 3588 C CA . CYS A 1 462 ? -4.750 -1.867 1.338 1.00 98.31 462 CYS A CA 1
ATOM 3589 C C . CYS A 1 462 ? -4.802 -3.357 0.952 1.00 98.31 462 CYS A C 1
ATOM 3591 O O . CYS A 1 462 ? -5.754 -4.047 1.309 1.00 98.31 462 CYS A O 1
ATOM 3593 N N . VAL A 1 463 ? -3.749 -3.893 0.318 1.00 96.81 463 VAL A N 1
ATOM 3594 C CA . VAL A 1 463 ? -3.641 -5.335 0.009 1.00 96.81 463 VAL A CA 1
ATOM 3595 C C . VAL A 1 463 ? -3.606 -6.199 1.279 1.00 96.81 463 VAL A C 1
ATOM 3597 O O . VAL A 1 463 ? -4.243 -7.251 1.331 1.00 96.81 463 VAL A O 1
ATOM 3600 N N . TRP A 1 464 ? -2.894 -5.773 2.325 1.00 96.31 464 TRP A N 1
ATOM 3601 C CA . TRP A 1 464 ? -2.811 -6.511 3.590 1.00 96.31 464 TRP A CA 1
ATOM 3602 C C . TRP A 1 464 ? -4.138 -6.515 4.360 1.00 96.31 464 TRP A C 1
ATOM 3604 O O . TRP A 1 464 ? -4.495 -7.537 4.956 1.00 96.31 464 TRP A O 1
ATOM 3614 N N . LEU A 1 465 ? -4.887 -5.408 4.310 1.00 96.81 465 LEU A N 1
ATOM 3615 C CA . LEU A 1 465 ? -6.188 -5.240 4.966 1.00 96.81 465 LEU A CA 1
ATOM 3616 C C . LEU A 1 465 ? -7.288 -6.160 4.420 1.00 96.81 465 LEU A C 1
ATOM 3618 O O . LEU A 1 465 ? -8.220 -6.479 5.156 1.00 96.81 465 LEU A O 1
ATOM 3622 N N . LEU A 1 466 ? -7.156 -6.657 3.185 1.00 94.12 466 LEU A N 1
ATOM 3623 C CA . LEU A 1 466 ? -8.047 -7.691 2.645 1.00 94.12 466 LEU A CA 1
ATOM 3624 C C . LEU A 1 466 ? -7.954 -9.027 3.394 1.00 94.12 466 LEU A C 1
ATOM 3626 O O . LEU A 1 466 ? -8.896 -9.817 3.337 1.00 94.12 466 LEU A O 1
ATOM 3630 N N . ALA A 1 467 ? -6.835 -9.299 4.074 1.00 91.00 467 ALA A N 1
ATOM 3631 C CA . ALA A 1 467 ? -6.573 -10.538 4.807 1.00 91.00 467 ALA A CA 1
ATOM 3632 C C . ALA A 1 467 ? -6.708 -11.836 3.984 1.00 91.00 467 ALA A C 1
ATOM 3634 O O . ALA A 1 467 ? -7.091 -12.874 4.523 1.00 91.00 467 ALA A O 1
ATOM 3635 N N . LEU A 1 468 ? -6.395 -11.797 2.683 1.00 88.25 468 LEU A N 1
ATOM 3636 C CA . LEU A 1 468 ? -6.515 -12.947 1.769 1.00 88.25 468 LEU A CA 1
ATOM 3637 C C . LEU A 1 468 ? -5.687 -14.155 2.236 1.00 88.25 468 LEU A C 1
ATOM 3639 O O . LEU A 1 468 ? -6.142 -15.292 2.144 1.00 88.25 468 LEU A O 1
ATOM 3643 N N . ASP A 1 469 ? -4.511 -13.900 2.811 1.00 83.69 469 ASP A N 1
ATOM 3644 C CA . ASP A 1 469 ? -3.659 -14.894 3.463 1.00 83.69 469 ASP A CA 1
ATOM 3645 C C . ASP A 1 469 ? -4.355 -15.594 4.643 1.00 83.69 469 ASP A C 1
ATOM 3647 O O . ASP A 1 469 ? -4.284 -16.820 4.763 1.00 83.69 469 ASP A O 1
ATOM 3651 N N . HIS A 1 470 ? -5.103 -14.848 5.463 1.00 83.69 470 HIS A N 1
ATOM 3652 C CA . HIS A 1 470 ? -5.846 -15.415 6.588 1.00 83.69 470 HIS A CA 1
ATOM 3653 C C . HIS A 1 470 ? -7.131 -16.123 6.132 1.00 83.69 470 HIS A C 1
ATOM 3655 O O . HIS A 1 470 ? -7.407 -17.232 6.589 1.00 83.69 470 HIS A O 1
ATOM 3661 N N . ARG A 1 471 ? -7.878 -15.549 5.176 1.00 84.44 471 ARG A N 1
ATOM 3662 C CA . ARG A 1 471 ? -9.057 -16.189 4.559 1.00 84.44 471 ARG A CA 1
ATOM 3663 C C . ARG A 1 471 ? -8.689 -17.545 3.959 1.00 84.44 471 ARG A C 1
ATOM 3665 O O . ARG A 1 471 ? -9.336 -18.544 4.266 1.00 84.44 471 ARG A O 1
ATOM 3672 N N . PHE A 1 472 ? -7.594 -17.599 3.198 1.00 79.38 472 PHE A N 1
ATOM 3673 C CA . PHE A 1 472 ? -7.083 -18.834 2.608 1.00 79.38 472 PHE A CA 1
ATOM 3674 C C . PHE A 1 472 ? -6.655 -19.869 3.663 1.00 79.38 472 PHE A C 1
ATOM 3676 O O . PHE A 1 472 ? -6.964 -21.052 3.505 1.00 79.38 472 PHE A O 1
ATOM 3683 N N . TYR A 1 473 ? -6.003 -19.444 4.755 1.00 79.00 473 TYR A N 1
ATOM 3684 C CA . TYR A 1 473 ? -5.671 -20.321 5.888 1.00 79.00 473 TYR A CA 1
ATOM 3685 C C . TYR A 1 473 ? -6.924 -20.915 6.554 1.00 79.00 473 TYR A C 1
ATOM 3687 O O . TYR A 1 473 ? -6.978 -22.120 6.795 1.00 79.00 473 TYR A O 1
ATOM 3695 N N . LEU A 1 474 ? -7.961 -20.099 6.774 1.00 79.81 474 LEU A N 1
ATOM 3696 C CA . LEU A 1 474 ? -9.262 -20.538 7.295 1.00 79.81 474 LEU A CA 1
ATOM 3697 C C . LEU A 1 474 ? -10.087 -21.350 6.275 1.00 79.81 474 LEU A C 1
ATOM 3699 O O . LEU A 1 474 ? -11.152 -21.862 6.613 1.00 79.81 474 LEU A O 1
ATOM 3703 N N . GLY A 1 475 ? -9.617 -21.481 5.030 1.00 75.81 475 GLY A N 1
ATOM 3704 C CA . GLY A 1 475 ? -10.326 -22.170 3.954 1.00 75.81 475 GLY A CA 1
ATOM 3705 C C . GLY A 1 475 ? -11.548 -21.419 3.417 1.00 75.81 475 GLY A C 1
ATOM 3706 O O . GLY A 1 475 ? -12.326 -22.018 2.678 1.00 75.81 475 GLY A O 1
ATOM 3707 N N . VAL A 1 476 ? -11.704 -20.139 3.767 1.00 73.12 476 VAL A N 1
ATOM 3708 C CA . VAL A 1 476 ? -12.702 -19.237 3.184 1.00 73.12 476 VAL A CA 1
ATOM 3709 C C . VAL A 1 476 ? -12.298 -18.957 1.743 1.00 73.12 476 VAL A C 1
ATOM 3711 O O . VAL A 1 476 ? -11.177 -18.513 1.487 1.00 73.12 476 VAL A O 1
ATOM 3714 N N . ASP A 1 477 ? -13.203 -19.231 0.808 1.00 61.34 477 ASP A N 1
ATOM 3715 C CA . ASP A 1 477 ? -12.925 -19.041 -0.610 1.00 61.34 477 ASP A CA 1
ATOM 3716 C C . ASP A 1 477 ? -12.835 -17.545 -0.940 1.00 61.34 477 ASP A C 1
ATOM 3718 O O . ASP A 1 477 ? -13.762 -16.771 -0.680 1.00 61.34 477 ASP A O 1
ATOM 3722 N N . THR A 1 478 ? -11.696 -17.121 -1.483 1.00 62.72 478 THR A N 1
ATOM 3723 C CA . THR A 1 478 ? -11.530 -15.774 -2.032 1.00 62.72 478 THR A CA 1
ATOM 3724 C C . THR A 1 478 ? -12.206 -15.782 -3.396 1.00 62.72 478 THR A C 1
ATOM 3726 O O . THR A 1 478 ? -11.665 -16.379 -4.322 1.00 62.72 478 THR A O 1
ATOM 3729 N N . GLN A 1 479 ? -13.389 -15.163 -3.487 1.00 55.22 479 GLN A N 1
ATOM 3730 C CA . GLN A 1 479 ? -14.443 -15.372 -4.505 1.00 55.22 479 GLN A CA 1
ATOM 3731 C C . GLN A 1 479 ? -14.052 -15.138 -5.982 1.00 55.22 479 GLN A C 1
ATOM 3733 O O . GLN A 1 479 ? -14.887 -15.262 -6.876 1.00 55.22 479 GLN A O 1
ATOM 3738 N N . SER A 1 480 ? -12.802 -14.777 -6.236 1.00 57.41 480 SER A N 1
ATOM 3739 C CA . SER A 1 480 ? -12.288 -14.211 -7.469 1.00 57.41 480 SER A CA 1
ATOM 3740 C C . SER A 1 480 ? -11.635 -15.279 -8.353 1.00 57.41 480 SER A C 1
ATOM 3742 O O . SER A 1 480 ? -10.586 -15.845 -8.020 1.00 57.41 480 SER A O 1
ATOM 3744 N N . ASN A 1 481 ? -12.232 -15.527 -9.521 1.00 64.88 481 ASN A N 1
ATOM 3745 C CA . ASN A 1 481 ? -11.731 -16.444 -10.554 1.00 64.88 481 ASN A CA 1
ATOM 3746 C C . ASN A 1 481 ? -10.609 -15.758 -11.368 1.00 64.88 481 ASN A C 1
ATOM 3748 O O . ASN A 1 481 ? -10.741 -15.480 -12.561 1.00 64.88 481 ASN A O 1
ATOM 3752 N N . ILE A 1 482 ? -9.524 -15.399 -10.678 1.00 72.12 482 ILE A N 1
ATOM 3753 C CA . ILE A 1 482 ? -8.483 -14.500 -11.190 1.00 72.12 482 ILE A CA 1
ATOM 3754 C C . ILE A 1 482 ? -7.746 -15.138 -12.384 1.00 72.12 482 ILE A C 1
ATOM 3756 O O . ILE A 1 482 ? -7.352 -16.307 -12.306 1.00 72.12 482 ILE A O 1
ATOM 3760 N N . PRO A 1 483 ? -7.502 -14.398 -13.485 1.00 76.94 483 PRO A N 1
ATOM 3761 C CA . PRO A 1 483 ? -6.646 -14.850 -14.581 1.00 76.94 483 PRO A CA 1
ATOM 3762 C C . PRO A 1 483 ? -5.204 -15.142 -14.140 1.00 76.94 483 PRO A C 1
ATOM 3764 O O . PRO A 1 483 ? -4.669 -14.526 -13.217 1.00 76.94 483 PRO A O 1
ATOM 3767 N N . ALA A 1 484 ? -4.516 -16.067 -14.810 1.00 79.62 484 ALA A N 1
ATOM 3768 C CA . ALA A 1 484 ? -3.084 -16.256 -14.568 1.00 79.62 484 ALA A CA 1
ATOM 3769 C C . ALA A 1 484 ? -2.321 -14.949 -14.894 1.00 79.62 484 ALA A C 1
ATOM 3771 O O . ALA A 1 484 ? -2.550 -14.398 -15.973 1.00 79.62 484 ALA A O 1
ATOM 3772 N N . PRO A 1 485 ? -1.421 -14.451 -14.018 1.00 82.69 485 PRO A N 1
ATOM 3773 C CA . PRO A 1 485 ? -0.618 -13.271 -14.323 1.00 82.69 485 PRO A CA 1
ATOM 3774 C C . PRO A 1 485 ? 0.205 -13.463 -15.601 1.00 82.69 485 PRO A C 1
ATOM 3776 O O . PRO A 1 485 ? 0.828 -14.511 -15.794 1.00 82.69 485 PRO A O 1
ATOM 3779 N N . VAL A 1 486 ? 0.235 -12.440 -16.452 1.00 86.19 486 VAL A N 1
ATOM 3780 C CA . VAL A 1 486 ? 0.968 -12.426 -17.725 1.00 86.19 486 VAL A CA 1
ATOM 3781 C C . VAL A 1 486 ? 2.041 -11.338 -17.715 1.00 86.19 486 VAL A C 1
ATOM 3783 O O . VAL A 1 486 ? 1.960 -10.374 -16.954 1.00 86.19 486 VAL A O 1
ATOM 3786 N N . GLU A 1 487 ? 3.067 -11.490 -18.550 1.00 86.94 487 GLU A N 1
ATOM 3787 C CA . GLU A 1 487 ? 4.119 -10.480 -18.706 1.00 86.94 487 GLU A CA 1
ATOM 3788 C C . GLU A 1 487 ? 3.711 -9.456 -19.774 1.00 86.94 487 GLU A C 1
ATOM 3790 O O . GLU A 1 487 ? 3.685 -9.765 -20.965 1.00 86.94 487 GLU A O 1
ATOM 3795 N N . VAL A 1 488 ? 3.391 -8.233 -19.341 1.00 86.06 488 VAL A N 1
ATOM 3796 C CA . VAL A 1 488 ? 3.027 -7.104 -20.211 1.00 86.06 488 VAL A CA 1
ATOM 3797 C C . VAL A 1 488 ? 4.234 -6.176 -20.403 1.00 86.06 488 VAL A C 1
ATOM 3799 O O . VAL A 1 488 ? 4.992 -5.958 -19.451 1.00 86.06 488 VAL A O 1
ATOM 3802 N N . PRO A 1 489 ? 4.444 -5.611 -21.609 1.00 88.81 489 PRO A N 1
ATOM 3803 C CA . PRO A 1 489 ? 5.413 -4.544 -21.823 1.00 88.81 489 PRO A CA 1
ATOM 3804 C C . PRO A 1 489 ? 4.975 -3.242 -21.141 1.00 88.81 489 PRO A C 1
ATOM 3806 O O . PRO A 1 489 ? 4.002 -2.609 -21.550 1.00 88.81 489 PRO A O 1
ATOM 3809 N N . THR A 1 490 ? 5.736 -2.817 -20.136 1.00 88.38 490 THR A N 1
ATOM 3810 C CA . THR A 1 490 ? 5.595 -1.500 -19.509 1.00 88.38 490 THR A CA 1
ATOM 3811 C C . THR A 1 490 ? 6.762 -0.618 -19.932 1.00 88.38 490 THR A C 1
ATOM 3813 O O . THR A 1 490 ? 7.927 -1.001 -19.790 1.00 88.38 490 THR A O 1
ATOM 3816 N N . TRP A 1 491 ? 6.473 0.584 -20.418 1.00 90.12 491 TRP A N 1
ATOM 3817 C CA . TRP A 1 491 ? 7.491 1.595 -20.678 1.00 90.12 491 TRP A CA 1
ATOM 3818 C C . TRP A 1 491 ? 7.789 2.407 -19.420 1.00 90.12 491 TRP A C 1
ATOM 3820 O O . TRP A 1 491 ? 6.919 2.670 -18.589 1.00 90.12 491 TRP A O 1
ATOM 3830 N N . GLN A 1 492 ? 9.052 2.792 -19.263 1.00 90.06 492 GLN A N 1
ATOM 3831 C CA . GLN A 1 492 ? 9.541 3.608 -18.156 1.00 90.06 492 GLN A CA 1
ATOM 3832 C C . GLN A 1 492 ? 10.348 4.795 -18.674 1.00 90.06 492 GLN A C 1
ATOM 3834 O O . GLN A 1 492 ? 11.047 4.667 -19.677 1.00 90.06 492 GLN A O 1
ATOM 3839 N N . PHE A 1 493 ? 10.289 5.929 -17.975 1.00 88.50 493 PHE A N 1
ATOM 3840 C CA . PHE A 1 493 ? 11.113 7.110 -18.244 1.00 88.50 493 PHE A CA 1
ATOM 3841 C C . PHE A 1 493 ? 11.994 7.466 -17.049 1.00 88.50 493 PHE A C 1
ATOM 3843 O O . PHE A 1 493 ? 11.649 7.197 -15.898 1.00 88.50 493 PHE A O 1
ATOM 3850 N N . LYS A 1 494 ? 13.129 8.111 -17.320 1.00 86.56 494 LYS A N 1
ATOM 3851 C CA . LYS A 1 494 ? 14.114 8.500 -16.309 1.00 86.56 494 LYS A CA 1
ATOM 3852 C C . LYS A 1 494 ? 13.955 9.965 -15.902 1.00 86.56 494 LYS A C 1
ATOM 3854 O O . LYS A 1 494 ? 14.026 10.869 -16.734 1.00 86.56 494 LYS A O 1
ATOM 3859 N N . HIS A 1 495 ? 13.773 10.212 -14.609 1.00 79.06 495 HIS A N 1
ATOM 3860 C CA . HIS A 1 495 ? 13.742 11.548 -14.013 1.00 79.06 495 HIS A CA 1
ATOM 3861 C C . HIS A 1 495 ? 14.340 11.496 -12.598 1.00 79.06 495 HIS A C 1
ATOM 3863 O O . HIS A 1 495 ? 13.634 11.477 -11.596 1.00 79.06 495 HIS A O 1
ATOM 3869 N N . GLY A 1 496 ? 15.667 11.362 -12.517 1.00 75.38 496 GLY A N 1
ATOM 3870 C CA . GLY A 1 496 ? 16.372 10.987 -11.284 1.00 75.38 496 GLY A CA 1
ATOM 3871 C C . GLY A 1 496 ? 16.271 9.481 -11.018 1.00 75.38 496 GLY A C 1
ATOM 3872 O O . GLY A 1 496 ? 17.274 8.781 -11.106 1.00 75.38 496 GLY A O 1
ATOM 3873 N N . SER A 1 497 ? 15.054 8.982 -10.792 1.00 71.31 497 SER A N 1
ATOM 3874 C CA . SER A 1 497 ? 14.716 7.544 -10.773 1.00 71.31 497 SER A CA 1
ATOM 3875 C C . SER A 1 497 ? 13.965 7.133 -12.051 1.00 71.31 497 SER A C 1
ATOM 3877 O O . SER A 1 497 ? 13.621 7.994 -12.865 1.00 71.31 497 SER A O 1
ATOM 3879 N N . TRP A 1 498 ? 13.705 5.835 -12.247 1.00 81.62 498 TRP A N 1
ATOM 3880 C CA . TRP A 1 498 ? 12.792 5.372 -13.300 1.00 81.62 498 TRP A CA 1
ATOM 3881 C C . TRP A 1 498 ? 11.355 5.330 -12.796 1.00 81.62 498 TRP A C 1
ATOM 3883 O O . TRP A 1 498 ? 11.081 4.752 -11.746 1.00 81.62 498 TRP A O 1
ATOM 3893 N N . PHE A 1 499 ? 10.445 5.878 -13.590 1.00 76.38 499 PHE A N 1
ATOM 3894 C CA . PHE A 1 499 ? 9.007 5.866 -13.346 1.00 76.38 499 PHE A CA 1
ATOM 3895 C C . PHE A 1 499 ? 8.316 5.095 -14.465 1.00 76.38 499 PHE A C 1
ATOM 3897 O O . PHE A 1 499 ? 8.744 5.177 -15.618 1.00 76.38 499 PHE A O 1
ATOM 3904 N N . ASN A 1 500 ? 7.255 4.354 -14.139 1.00 81.88 500 ASN A N 1
ATOM 3905 C CA . ASN A 1 500 ? 6.347 3.827 -15.157 1.00 81.88 500 ASN A CA 1
ATOM 3906 C C . ASN A 1 500 ? 5.710 4.995 -15.931 1.00 81.88 500 ASN A C 1
ATOM 3908 O O . ASN A 1 500 ? 5.404 6.042 -15.360 1.00 81.88 500 ASN A O 1
ATOM 3912 N N . TYR A 1 501 ? 5.496 4.792 -17.228 1.00 81.75 501 TYR A N 1
ATOM 3913 C CA . TYR A 1 501 ? 4.478 5.522 -17.977 1.00 81.75 501 TYR A CA 1
ATOM 3914 C C . TYR A 1 501 ? 3.090 5.203 -17.388 1.00 81.75 501 TYR A C 1
ATOM 3916 O O . TYR A 1 501 ? 2.897 4.136 -16.798 1.00 81.75 501 TYR A O 1
ATOM 3924 N N . ASP A 1 502 ? 2.108 6.085 -17.582 1.00 75.88 502 ASP A N 1
ATOM 3925 C CA . ASP A 1 502 ? 0.701 5.704 -17.429 1.00 75.88 502 ASP A CA 1
ATOM 3926 C C . ASP A 1 502 ? 0.333 4.576 -18.416 1.00 75.88 502 ASP A C 1
ATOM 3928 O O . ASP A 1 502 ? 1.012 4.367 -19.426 1.00 75.88 502 ASP A O 1
ATOM 3932 N N . ALA A 1 503 ? -0.715 3.808 -18.106 1.00 76.62 503 ALA A N 1
ATOM 3933 C CA . ALA A 1 503 ? -1.046 2.591 -18.852 1.00 76.62 503 ALA A CA 1
ATOM 3934 C C . ALA A 1 503 ? -1.332 2.867 -20.341 1.00 76.62 503 ALA A C 1
ATOM 3936 O O . ALA A 1 503 ? -0.835 2.140 -21.206 1.00 76.62 503 ALA A O 1
ATOM 3937 N N . ASP A 1 504 ? -2.055 3.949 -20.641 1.00 81.38 504 ASP A N 1
ATOM 3938 C CA . ASP A 1 504 ? -2.369 4.357 -22.010 1.00 81.38 504 ASP A CA 1
ATOM 3939 C C . ASP A 1 504 ? -1.116 4.828 -22.758 1.00 81.38 504 ASP A C 1
ATOM 3941 O O . ASP A 1 504 ? -0.844 4.350 -23.860 1.00 81.38 504 ASP A O 1
ATOM 3945 N N . ALA A 1 505 ? -0.284 5.689 -22.160 1.00 83.56 505 ALA A N 1
ATOM 3946 C CA . ALA A 1 505 ? 0.980 6.097 -22.771 1.00 83.56 505 ALA A CA 1
ATOM 3947 C C . ALA A 1 505 ? 1.914 4.905 -23.017 1.00 83.56 505 ALA A C 1
ATOM 3949 O O . ALA A 1 505 ? 2.532 4.817 -24.077 1.00 83.56 505 ALA A O 1
ATOM 3950 N N . SER A 1 506 ? 2.004 3.973 -22.062 1.00 86.81 506 SER A N 1
ATOM 3951 C CA . SER A 1 506 ? 2.796 2.749 -22.201 1.00 86.81 506 SER A CA 1
ATOM 3952 C C . SER A 1 506 ? 2.311 1.900 -23.376 1.00 86.81 506 SER A C 1
ATOM 3954 O O . SER A 1 506 ? 3.130 1.386 -24.136 1.00 86.81 506 SER A O 1
ATOM 3956 N N . LYS A 1 507 ? 0.990 1.789 -23.562 1.00 87.38 507 LYS A N 1
ATOM 3957 C CA . LYS A 1 507 ? 0.386 1.090 -24.699 1.00 87.38 507 LYS A CA 1
ATOM 3958 C C . LYS A 1 507 ? 0.705 1.780 -26.029 1.00 87.38 507 LYS A C 1
ATOM 3960 O O . LYS A 1 507 ? 1.177 1.109 -26.940 1.00 87.38 507 LYS A O 1
ATOM 3965 N N . VAL A 1 508 ? 0.522 3.099 -26.141 1.00 89.50 508 VAL A N 1
ATOM 3966 C CA . VAL A 1 508 ? 0.795 3.829 -27.397 1.00 89.50 508 VAL A CA 1
ATOM 3967 C C . VAL A 1 508 ? 2.291 3.798 -27.756 1.00 89.50 508 VAL A C 1
ATOM 3969 O O . VAL A 1 508 ? 2.639 3.663 -28.929 1.00 89.50 508 VAL A O 1
ATOM 3972 N N . VAL A 1 509 ? 3.195 3.865 -26.769 1.00 90.31 509 VAL A N 1
ATOM 3973 C CA . VAL A 1 509 ? 4.642 3.701 -27.014 1.00 90.31 509 VAL A CA 1
ATOM 3974 C C . VAL A 1 509 ? 4.988 2.268 -27.421 1.00 90.31 509 VAL A C 1
ATOM 3976 O O . VAL A 1 509 ? 5.815 2.089 -28.312 1.00 90.31 509 VAL A O 1
ATOM 3979 N N . GLU A 1 510 ? 4.340 1.251 -26.848 1.00 92.88 510 GLU A N 1
ATOM 3980 C CA . GLU A 1 510 ? 4.530 -0.140 -27.269 1.00 92.88 510 GLU A CA 1
ATOM 3981 C C . GLU A 1 510 ? 4.021 -0.391 -28.696 1.00 92.88 510 GLU A C 1
ATOM 3983 O O . GLU A 1 510 ? 4.730 -1.009 -29.486 1.00 92.88 510 GLU A O 1
ATOM 3988 N N . GLU A 1 511 ? 2.847 0.126 -29.068 1.00 90.69 511 GLU A N 1
ATOM 3989 C CA . GLU A 1 511 ? 2.309 0.030 -30.435 1.00 90.69 511 GLU A CA 1
ATOM 3990 C C . GLU A 1 511 ? 3.267 0.674 -31.455 1.00 90.69 511 GLU A C 1
ATOM 3992 O O . GLU A 1 511 ? 3.645 0.045 -32.447 1.00 90.69 511 GLU A O 1
ATOM 3997 N N . ALA A 1 512 ? 3.755 1.884 -31.163 1.00 90.06 512 ALA A N 1
ATOM 3998 C CA . ALA A 1 512 ? 4.747 2.583 -31.980 1.00 90.06 512 ALA A CA 1
ATOM 3999 C C . ALA A 1 512 ? 6.117 1.868 -32.029 1.00 90.06 512 ALA A C 1
ATOM 4001 O O . ALA A 1 512 ? 6.812 1.922 -33.047 1.00 90.06 512 ALA A O 1
ATOM 4002 N N . TYR A 1 513 ? 6.509 1.173 -30.957 1.00 91.94 513 TYR A N 1
ATOM 4003 C CA . TYR A 1 513 ? 7.733 0.370 -30.907 1.00 91.94 513 TYR A CA 1
ATOM 4004 C C . TYR A 1 513 ? 7.629 -0.895 -31.765 1.00 91.94 513 TYR A C 1
ATOM 4006 O O . TYR A 1 513 ? 8.562 -1.206 -32.505 1.00 91.94 513 TYR A O 1
ATOM 4014 N N . GLN A 1 514 ? 6.493 -1.600 -31.729 1.00 91.94 514 GLN A N 1
ATOM 4015 C CA . GLN A 1 514 ? 6.245 -2.743 -32.616 1.00 91.94 514 GLN A CA 1
ATOM 4016 C C . GLN A 1 514 ? 6.234 -2.306 -34.092 1.00 91.94 514 GLN A C 1
ATOM 4018 O O . GLN A 1 514 ? 6.795 -2.991 -34.947 1.00 91.94 514 GLN A O 1
ATOM 4023 N N . GLU A 1 515 ? 5.687 -1.125 -34.395 1.00 88.69 515 GLU A N 1
ATOM 4024 C CA . GLU A 1 515 ? 5.737 -0.533 -35.737 1.00 88.69 515 GLU A CA 1
ATOM 4025 C C . GLU A 1 515 ? 7.179 -0.200 -36.186 1.00 88.69 515 GLU A C 1
ATOM 4027 O O . GLU A 1 515 ? 7.534 -0.430 -37.346 1.00 88.69 515 GLU A O 1
ATOM 4032 N N . TRP A 1 516 ? 8.038 0.281 -35.274 1.00 91.50 516 TRP A N 1
ATOM 4033 C CA . TRP A 1 516 ? 9.470 0.510 -35.526 1.00 91.50 516 TRP A CA 1
ATOM 4034 C C . TRP A 1 516 ? 10.272 -0.788 -35.691 1.00 91.50 516 TRP A C 1
ATOM 4036 O O . TRP A 1 516 ? 11.125 -0.847 -36.573 1.00 91.50 516 TRP A O 1
ATOM 4046 N N . LEU A 1 517 ? 9.978 -1.851 -34.932 1.00 89.31 517 LEU A N 1
ATOM 4047 C CA . LEU A 1 517 ? 10.625 -3.161 -35.116 1.00 89.31 517 LEU A CA 1
ATOM 4048 C C . LEU A 1 517 ? 10.384 -3.744 -36.520 1.00 89.31 517 LEU A C 1
ATOM 4050 O O . LEU A 1 517 ? 11.243 -4.450 -37.047 1.00 89.31 517 LEU A O 1
ATOM 4054 N N . LEU A 1 518 ? 9.240 -3.427 -37.135 1.00 90.00 518 LEU A N 1
ATOM 4055 C CA . LEU A 1 518 ? 8.933 -3.767 -38.528 1.00 90.00 518 LEU A CA 1
ATOM 4056 C C . LEU A 1 518 ? 9.534 -2.766 -39.534 1.00 90.00 518 LEU A C 1
ATOM 4058 O O . LEU A 1 518 ? 9.844 -3.147 -40.662 1.00 90.00 518 LEU A O 1
ATOM 4062 N N . ASN A 1 519 ? 9.722 -1.502 -39.136 1.00 87.25 519 ASN A N 1
ATOM 4063 C CA . ASN A 1 519 ? 10.174 -0.397 -39.990 1.00 87.25 519 ASN A CA 1
ATOM 4064 C C . ASN A 1 519 ? 11.355 0.384 -39.358 1.00 87.25 519 ASN A C 1
ATOM 4066 O O . ASN A 1 519 ? 11.218 1.579 -39.060 1.00 87.25 519 ASN A O 1
ATOM 4070 N N . PRO A 1 520 ? 12.537 -0.243 -39.181 1.00 77.69 520 PRO A N 1
ATOM 4071 C CA . PRO A 1 520 ? 13.645 0.305 -38.387 1.00 77.69 520 PRO A CA 1
ATOM 4072 C C . PRO A 1 520 ? 14.384 1.488 -39.039 1.00 77.69 520 PRO A C 1
ATOM 4074 O O . PRO A 1 520 ? 15.364 1.981 -38.494 1.00 77.69 520 PRO A O 1
ATOM 4077 N N . TYR A 1 521 ? 13.936 1.953 -40.208 1.00 81.88 521 TYR A N 1
ATOM 4078 C CA . TYR A 1 521 ? 14.472 3.139 -40.889 1.00 81.88 521 TYR A CA 1
ATOM 4079 C C . TYR A 1 521 ? 13.841 4.453 -40.403 1.00 81.88 521 TYR A C 1
ATOM 4081 O O . TYR A 1 521 ? 14.334 5.530 -40.730 1.00 81.88 521 TYR A O 1
ATOM 4089 N N . ILE A 1 522 ? 12.751 4.375 -39.633 1.00 81.00 522 ILE A N 1
ATOM 4090 C CA . ILE A 1 522 ? 12.049 5.531 -39.069 1.00 81.00 522 ILE A CA 1
ATOM 4091 C C . ILE A 1 522 ? 12.353 5.562 -37.567 1.00 81.00 522 ILE A C 1
ATOM 4093 O O . ILE A 1 522 ? 11.534 5.145 -36.759 1.00 81.00 522 ILE A O 1
ATOM 4097 N N . ASP A 1 523 ? 13.554 5.994 -37.177 1.00 86.69 523 ASP A N 1
ATOM 4098 C CA . ASP A 1 523 ? 14.027 5.904 -35.779 1.00 86.69 523 ASP A CA 1
ATOM 4099 C C . ASP A 1 523 ? 13.195 6.714 -34.766 1.00 86.69 523 ASP A C 1
ATOM 4101 O O . ASP A 1 523 ? 13.225 6.426 -33.568 1.00 86.69 523 ASP A O 1
ATOM 4105 N N . ILE A 1 524 ? 12.451 7.719 -35.242 1.00 84.94 524 ILE A N 1
ATOM 4106 C CA . ILE A 1 524 ? 11.700 8.675 -34.424 1.00 84.94 524 ILE A CA 1
ATOM 4107 C C . ILE A 1 524 ? 10.196 8.579 -34.730 1.00 84.94 524 ILE A C 1
ATOM 4109 O O . ILE A 1 524 ? 9.793 8.640 -35.891 1.00 84.94 524 ILE A O 1
ATOM 4113 N N . ARG A 1 525 ? 9.352 8.483 -33.694 1.00 84.44 525 ARG A N 1
ATOM 4114 C CA . ARG A 1 525 ? 7.885 8.645 -33.778 1.00 84.44 525 ARG A CA 1
ATOM 4115 C C . ARG A 1 525 ? 7.434 9.865 -32.978 1.00 84.44 525 ARG A C 1
ATOM 4117 O O . ARG A 1 525 ? 7.943 10.120 -31.890 1.00 84.44 525 ARG A O 1
ATOM 4124 N N . SER A 1 526 ? 6.433 10.587 -33.482 1.00 84.56 526 SER A N 1
ATOM 4125 C CA . SER A 1 526 ? 5.667 11.530 -32.660 1.00 84.56 526 SER A CA 1
ATOM 4126 C C . SER A 1 526 ? 4.533 10.768 -31.978 1.00 84.56 526 SER A C 1
ATOM 4128 O O . SER A 1 526 ? 3.769 10.076 -32.646 1.00 84.56 526 SER A O 1
ATOM 4130 N N . ILE A 1 527 ? 4.459 10.858 -30.652 1.00 83.38 527 ILE A N 1
ATOM 4131 C CA . ILE A 1 527 ? 3.558 10.076 -29.804 1.00 83.38 527 ILE A CA 1
ATOM 4132 C C . ILE A 1 527 ? 2.788 11.022 -28.886 1.00 83.38 527 ILE A C 1
ATOM 4134 O O . ILE A 1 527 ? 3.368 11.928 -28.288 1.00 83.38 527 ILE A O 1
ATOM 4138 N N . LYS A 1 528 ? 1.480 10.796 -28.745 1.00 78.31 528 LYS A N 1
ATOM 4139 C CA . LYS A 1 528 ? 0.599 11.559 -27.857 1.00 78.31 528 LYS A CA 1
ATOM 4140 C C . LYS A 1 528 ? 0.077 10.657 -26.736 1.00 78.31 528 LYS A C 1
ATOM 4142 O O . LYS A 1 528 ? -0.432 9.582 -27.030 1.00 78.31 528 LYS A O 1
ATOM 4147 N N . SER A 1 529 ? 0.145 11.119 -25.486 1.00 67.94 529 SER A N 1
ATOM 4148 C CA . SER A 1 529 ? -0.649 10.561 -24.379 1.00 67.94 529 SER A CA 1
ATOM 4149 C C . SER A 1 529 ? -1.395 11.675 -23.657 1.00 67.94 529 SER A C 1
ATOM 4151 O O . SER A 1 529 ? -0.805 12.695 -23.294 1.00 67.94 529 SER A O 1
ATOM 4153 N N . GLY A 1 530 ? -2.702 11.487 -23.464 1.00 69.75 530 GLY A N 1
ATOM 4154 C CA . GLY A 1 530 ? -3.585 12.484 -22.868 1.00 69.75 530 GLY A CA 1
ATOM 4155 C C . GLY A 1 530 ? -3.455 13.843 -23.562 1.00 69.75 530 GLY A C 1
ATOM 4156 O O . GLY A 1 530 ? -3.720 13.981 -24.759 1.00 69.75 530 GLY A O 1
ATOM 4157 N N . ILE A 1 531 ? -3.023 14.854 -22.807 1.00 67.94 531 ILE A N 1
ATOM 4158 C CA . ILE A 1 531 ? -2.724 16.198 -23.327 1.00 67.94 531 ILE A CA 1
ATOM 4159 C C . ILE A 1 531 ? -1.319 16.315 -23.942 1.00 67.94 531 ILE A C 1
ATOM 4161 O O . ILE A 1 531 ? -1.107 17.159 -24.815 1.00 67.94 531 ILE A O 1
ATOM 4165 N N . TRP A 1 532 ? -0.374 15.474 -23.515 1.00 72.06 532 TRP A N 1
ATOM 4166 C CA . TRP A 1 532 ? 1.049 15.595 -23.819 1.00 72.06 532 TRP A CA 1
ATOM 4167 C C . TRP A 1 532 ? 1.424 15.011 -25.178 1.00 72.06 532 TRP A C 1
ATOM 4169 O O . TRP A 1 532 ? 0.875 14.001 -25.614 1.00 72.06 532 TRP A O 1
ATOM 4179 N N . SER A 1 533 ? 2.410 15.622 -25.836 1.00 81.88 533 SER A N 1
ATOM 4180 C CA . SER A 1 533 ? 3.040 15.073 -27.043 1.00 81.88 533 SER A CA 1
ATOM 4181 C C . SER A 1 533 ? 4.557 14.999 -26.885 1.00 81.88 533 SER A C 1
ATOM 4183 O O . SER A 1 533 ? 5.198 15.936 -26.396 1.00 81.88 533 SER A O 1
ATOM 4185 N N . TYR A 1 534 ? 5.130 13.888 -27.339 1.00 86.88 534 TYR A N 1
ATOM 4186 C CA . TYR A 1 534 ? 6.545 13.557 -27.245 1.00 86.88 534 TYR A CA 1
ATOM 4187 C C . TYR A 1 534 ? 7.092 13.142 -28.613 1.00 86.88 534 TYR A C 1
ATOM 4189 O O . TYR A 1 534 ? 6.415 12.474 -29.390 1.00 86.88 534 TYR A O 1
ATOM 4197 N N . SER A 1 535 ? 8.340 13.501 -28.891 1.00 90.38 535 SER A N 1
ATOM 4198 C CA . SER A 1 535 ? 9.155 12.834 -29.907 1.00 90.38 535 SER A CA 1
ATOM 4199 C C . SER A 1 535 ? 9.874 11.673 -29.225 1.00 90.38 535 SER A C 1
ATOM 4201 O O . SER A 1 535 ? 10.561 11.906 -28.233 1.00 90.38 535 SER A O 1
ATOM 4203 N N . VAL A 1 536 ? 9.697 10.440 -29.693 1.00 92.19 536 VAL A N 1
ATOM 4204 C CA . VAL A 1 536 ? 10.338 9.239 -29.135 1.00 92.19 536 VAL A CA 1
ATOM 4205 C C . VAL A 1 536 ? 11.309 8.666 -30.155 1.00 92.19 536 VAL A C 1
ATOM 4207 O O . VAL A 1 536 ? 10.904 8.328 -31.264 1.00 92.19 536 VAL A O 1
ATOM 4210 N N . ASN A 1 537 ? 12.580 8.551 -29.771 1.00 92.56 537 ASN A N 1
ATOM 4211 C CA . ASN A 1 537 ? 13.648 7.938 -30.553 1.00 92.56 537 ASN A CA 1
ATOM 4212 C C . ASN A 1 537 ? 13.921 6.527 -30.010 1.00 92.56 537 ASN A C 1
ATOM 4214 O O . ASN A 1 537 ? 14.513 6.366 -28.940 1.00 92.56 537 ASN A O 1
ATOM 4218 N N . PHE A 1 538 ? 13.502 5.494 -30.743 1.00 91.62 538 PHE A N 1
ATOM 4219 C CA . PHE A 1 538 ? 13.618 4.098 -30.297 1.00 91.62 538 PHE A CA 1
ATOM 4220 C C . PHE A 1 538 ? 15.038 3.526 -30.402 1.00 91.62 538 PHE A C 1
ATOM 4222 O O . PHE A 1 538 ? 15.370 2.554 -29.725 1.00 91.62 538 PHE A O 1
ATOM 4229 N N . LYS A 1 539 ? 15.901 4.154 -31.203 1.00 89.69 539 LYS A N 1
ATOM 4230 C CA . LYS A 1 539 ? 17.304 3.764 -31.383 1.00 89.69 539 LYS A CA 1
ATOM 4231 C C . LYS A 1 539 ? 18.197 4.288 -30.266 1.00 89.69 539 LYS A C 1
ATOM 4233 O O . LYS A 1 539 ? 19.029 3.548 -29.750 1.00 89.69 539 LYS A O 1
ATOM 4238 N N . GLU A 1 540 ? 17.987 5.533 -29.848 1.00 92.00 540 GLU A N 1
ATOM 4239 C CA . GLU A 1 540 ? 18.647 6.107 -28.665 1.00 92.00 540 GLU A CA 1
ATOM 4240 C C . GLU A 1 540 ? 17.954 5.715 -27.353 1.00 92.00 540 GLU A C 1
ATOM 4242 O O . GLU A 1 540 ? 18.549 5.851 -26.289 1.00 92.00 540 GLU A O 1
ATOM 4247 N N . ASN A 1 541 ? 16.719 5.204 -27.427 1.00 92.81 541 ASN A N 1
ATOM 4248 C CA . ASN A 1 541 ? 15.832 4.983 -26.285 1.00 92.81 541 ASN A CA 1
ATOM 4249 C C . ASN A 1 541 ? 15.654 6.274 -25.467 1.00 92.81 541 ASN A C 1
ATOM 4251 O O . ASN A 1 541 ? 15.897 6.325 -24.260 1.00 92.81 541 ASN A O 1
ATOM 4255 N N . THR A 1 542 ? 15.200 7.333 -26.142 1.00 94.12 542 THR A N 1
ATOM 4256 C CA . THR A 1 542 ? 14.899 8.636 -25.533 1.00 94.12 542 THR A CA 1
ATOM 4257 C C . THR A 1 542 ? 13.501 9.138 -25.903 1.00 94.12 542 THR A C 1
ATOM 4259 O O . THR A 1 542 ? 12.952 8.796 -26.950 1.00 94.12 542 THR A O 1
ATOM 4262 N N . GLN A 1 543 ? 12.918 9.978 -25.044 1.00 92.06 543 GLN A N 1
ATOM 4263 C CA . GLN A 1 543 ? 11.768 10.826 -25.377 1.00 92.06 543 GLN A CA 1
ATOM 4264 C C . GLN A 1 543 ? 12.129 12.300 -25.180 1.00 92.06 543 GLN A C 1
ATOM 4266 O O . GLN A 1 543 ? 12.843 12.629 -24.237 1.00 92.06 543 GLN A O 1
ATOM 4271 N N . THR A 1 544 ? 11.547 13.191 -25.975 1.00 90.81 544 THR A N 1
ATOM 4272 C CA . THR A 1 544 ? 11.637 14.651 -25.836 1.00 90.81 544 THR A CA 1
ATOM 4273 C C . THR A 1 544 ? 10.231 15.234 -25.801 1.00 90.81 544 THR A C 1
ATOM 4275 O O . THR A 1 544 ? 9.429 14.954 -26.690 1.00 90.81 544 THR A O 1
ATOM 4278 N N . ASN A 1 545 ? 9.899 16.055 -24.800 1.00 85.81 545 ASN A N 1
ATOM 4279 C CA . ASN A 1 545 ? 8.615 16.771 -24.786 1.00 85.81 545 ASN A CA 1
ATOM 4280 C C . ASN A 1 545 ? 8.609 17.851 -25.886 1.00 85.81 545 ASN A C 1
ATOM 4282 O O . ASN A 1 545 ? 9.447 18.752 -25.869 1.00 85.81 545 ASN A O 1
ATOM 4286 N N . ILE A 1 546 ? 7.678 17.767 -26.843 1.00 85.38 546 ILE A N 1
ATOM 4287 C CA . ILE A 1 546 ? 7.613 18.691 -27.994 1.00 85.38 546 ILE A CA 1
ATOM 4288 C C . ILE A 1 546 ? 6.617 19.846 -27.812 1.00 85.38 546 ILE A C 1
ATOM 4290 O O . ILE A 1 546 ? 6.561 20.730 -28.659 1.00 85.38 546 ILE A O 1
ATOM 4294 N N . GLN A 1 547 ? 5.862 19.876 -26.711 1.00 80.19 547 GLN A N 1
ATOM 4295 C CA . GLN A 1 547 ? 4.945 20.977 -26.376 1.00 80.19 547 GLN A CA 1
ATOM 4296 C C . GLN A 1 547 ? 5.540 21.958 -25.358 1.00 80.19 547 GLN A C 1
ATOM 4298 O O . GLN A 1 547 ? 5.233 23.147 -25.385 1.00 80.19 547 GLN A O 1
ATOM 4303 N N . HIS A 1 548 ? 6.366 21.470 -24.430 1.00 76.56 548 HIS A N 1
ATOM 4304 C CA . HIS A 1 548 ? 6.953 22.299 -23.384 1.00 76.56 548 HIS A CA 1
ATOM 4305 C C . HIS A 1 548 ? 8.212 23.018 -23.887 1.00 76.56 548 HIS A C 1
ATOM 4307 O O . HIS A 1 548 ? 9.146 22.366 -24.345 1.00 76.56 548 HIS A O 1
ATOM 4313 N N . HIS A 1 549 ? 8.267 24.343 -23.718 1.00 74.94 549 HIS A N 1
ATOM 4314 C CA . HIS A 1 549 ? 9.331 25.231 -24.220 1.00 74.94 549 HIS A CA 1
ATOM 4315 C C . HIS A 1 549 ? 10.770 24.794 -23.874 1.00 74.94 549 HIS A C 1
ATOM 4317 O O . HIS A 1 549 ? 11.698 25.070 -24.626 1.00 74.94 549 HIS A O 1
ATOM 4323 N N . ALA A 1 550 ? 10.969 24.110 -22.742 1.00 78.25 550 ALA A N 1
ATOM 4324 C CA . ALA A 1 550 ? 12.280 23.614 -22.315 1.00 78.25 550 ALA A CA 1
ATOM 4325 C C . ALA A 1 550 ? 12.717 22.299 -23.001 1.00 78.25 550 ALA A C 1
ATOM 4327 O O . ALA A 1 550 ? 13.756 21.756 -22.631 1.00 78.25 550 ALA A O 1
ATOM 4328 N N . HIS A 1 551 ? 11.902 21.753 -23.916 1.00 82.81 551 HIS A N 1
ATOM 4329 C CA . HIS A 1 551 ? 12.148 20.566 -24.749 1.00 82.81 551 HIS A CA 1
ATOM 4330 C C . HIS A 1 551 ? 12.948 19.448 -24.068 1.00 82.81 551 HIS A C 1
ATOM 4332 O O . HIS A 1 551 ? 13.955 18.955 -24.571 1.00 82.81 551 HIS A O 1
ATOM 4338 N N . THR A 1 552 ? 12.511 19.065 -22.868 1.00 85.81 552 THR A N 1
ATOM 4339 C CA . THR A 1 552 ? 13.293 18.194 -21.993 1.00 85.81 552 THR A CA 1
ATOM 4340 C C . THR A 1 552 ? 13.341 16.771 -22.540 1.00 85.81 552 THR A C 1
ATOM 4342 O O . THR A 1 552 ? 12.306 16.104 -22.631 1.00 85.81 552 THR A O 1
ATOM 4345 N N . THR A 1 553 ? 14.549 16.307 -22.860 1.00 91.00 553 THR A N 1
ATOM 4346 C CA . THR A 1 553 ? 14.828 14.918 -23.243 1.00 91.00 553 THR A CA 1
ATOM 4347 C C . THR A 1 553 ? 15.062 14.045 -22.006 1.00 91.00 553 THR A C 1
ATOM 4349 O O . THR A 1 553 ? 15.658 14.494 -21.026 1.00 91.00 553 THR A O 1
ATOM 4352 N N . ARG A 1 554 ? 14.586 12.798 -22.036 1.00 91.94 554 ARG A N 1
ATOM 4353 C CA . ARG A 1 554 ? 14.753 11.779 -20.986 1.00 91.94 554 ARG A CA 1
ATOM 4354 C C . ARG A 1 554 ? 15.097 10.434 -21.620 1.00 91.94 554 ARG A C 1
ATOM 4356 O O . ARG A 1 554 ? 14.571 10.115 -22.683 1.00 91.94 554 ARG A O 1
ATOM 4363 N N . GLU A 1 555 ? 15.929 9.636 -20.953 1.00 94.12 555 GLU A N 1
ATOM 4364 C CA . GLU A 1 555 ? 16.061 8.206 -21.268 1.00 94.12 555 GLU A CA 1
ATOM 4365 C C . GLU A 1 555 ? 14.722 7.496 -21.020 1.00 94.12 555 GLU A C 1
ATOM 4367 O O . GLU A 1 555 ? 14.015 7.805 -20.053 1.00 94.12 555 GLU A O 1
ATOM 4372 N N . ILE A 1 556 ? 14.401 6.524 -21.870 1.00 94.12 556 ILE A N 1
ATOM 4373 C CA . ILE A 1 556 ? 13.253 5.627 -21.728 1.00 94.12 556 ILE A CA 1
ATOM 4374 C C . ILE A 1 556 ? 13.721 4.170 -21.798 1.00 94.12 556 ILE A C 1
ATOM 4376 O O . ILE A 1 556 ? 14.813 3.883 -22.281 1.00 94.12 556 ILE A O 1
ATOM 4380 N N . ARG A 1 557 ? 12.915 3.228 -21.307 1.00 93.00 557 ARG A N 1
ATOM 4381 C CA . ARG A 1 557 ? 13.174 1.792 -21.478 1.00 93.00 557 ARG A CA 1
ATOM 4382 C C . ARG A 1 557 ? 11.890 0.977 -21.484 1.00 93.00 557 ARG A C 1
ATOM 4384 O O . ARG A 1 557 ? 10.937 1.309 -20.783 1.00 93.00 557 ARG A O 1
ATOM 4391 N N . ARG A 1 558 ? 11.918 -0.136 -22.211 1.00 92.44 558 ARG A N 1
ATOM 4392 C CA . ARG A 1 558 ? 10.894 -1.183 -22.184 1.00 92.44 558 ARG A CA 1
ATOM 4393 C C . ARG A 1 558 ? 11.262 -2.228 -21.134 1.00 92.44 558 ARG A C 1
ATOM 4395 O O . ARG A 1 558 ? 12.351 -2.797 -21.194 1.00 92.44 558 ARG A O 1
ATOM 4402 N N . VAL A 1 559 ? 10.363 -2.510 -20.197 1.00 89.31 559 VAL A N 1
ATOM 4403 C CA . VAL A 1 559 ? 10.491 -3.613 -19.230 1.00 89.31 559 VAL A CA 1
ATOM 4404 C C . VAL A 1 559 ? 9.288 -4.546 -19.339 1.00 89.31 559 VAL A C 1
ATOM 4406 O O . VAL A 1 559 ? 8.224 -4.140 -19.792 1.00 89.31 559 VAL A O 1
ATOM 4409 N N . LEU A 1 560 ? 9.447 -5.805 -18.935 1.00 86.56 560 LEU A N 1
ATOM 4410 C CA . LEU A 1 560 ? 8.318 -6.720 -18.758 1.00 86.56 560 LEU A CA 1
ATOM 4411 C C . LEU A 1 560 ? 7.895 -6.692 -17.287 1.00 86.56 560 LEU A C 1
ATOM 4413 O O . LEU A 1 560 ? 8.742 -6.832 -16.401 1.00 86.56 560 LEU A O 1
ATOM 4417 N N . GLN A 1 561 ? 6.604 -6.496 -17.031 1.00 83.31 561 GLN A N 1
ATOM 4418 C CA . GLN A 1 561 ? 6.016 -6.517 -15.690 1.00 83.31 561 GLN A CA 1
ATOM 4419 C C . GLN A 1 561 ? 4.937 -7.600 -15.629 1.00 83.31 561 GLN A C 1
ATOM 4421 O O . GLN A 1 561 ? 4.169 -7.776 -16.575 1.00 83.31 561 GLN A O 1
ATOM 4426 N N . LYS A 1 562 ? 4.890 -8.345 -14.520 1.00 84.88 562 LYS A N 1
ATOM 4427 C CA . LYS A 1 562 ? 3.836 -9.336 -14.274 1.00 84.88 562 LYS A CA 1
ATOM 4428 C C . LYS A 1 562 ? 2.596 -8.613 -13.771 1.00 84.88 562 LYS A C 1
ATOM 4430 O O . LYS A 1 562 ? 2.639 -7.998 -12.707 1.00 84.88 562 LYS A O 1
ATOM 4435 N N . VAL A 1 563 ? 1.510 -8.713 -14.524 1.00 85.00 563 VAL A N 1
ATOM 4436 C CA . VAL A 1 563 ? 0.215 -8.111 -14.190 1.00 85.00 563 VAL A CA 1
ATOM 4437 C C . VAL A 1 563 ? -0.881 -9.159 -14.342 1.00 85.00 563 VAL A C 1
ATOM 4439 O O . VAL A 1 563 ? -0.769 -10.070 -15.165 1.00 85.00 563 VAL A O 1
ATOM 4442 N N . VAL A 1 564 ? -1.952 -9.039 -13.568 1.00 84.00 564 VAL A N 1
ATOM 4443 C CA . VAL A 1 564 ? -3.210 -9.728 -13.863 1.00 84.00 564 VAL A CA 1
ATOM 4444 C C . VAL A 1 564 ? -3.972 -8.880 -14.889 1.00 84.00 564 VAL A C 1
ATOM 4446 O O . VAL A 1 564 ? -4.181 -7.692 -14.639 1.00 84.00 564 VAL A O 1
ATOM 4449 N N . PRO A 1 565 ? -4.382 -9.437 -16.044 1.00 78.19 565 PRO A N 1
ATOM 4450 C CA . PRO A 1 565 ? -5.279 -8.742 -16.959 1.00 78.19 565 PRO A CA 1
ATOM 4451 C C . PRO A 1 565 ? -6.620 -8.426 -16.290 1.00 78.19 565 PRO A C 1
ATOM 4453 O O . PRO A 1 565 ? -7.253 -9.318 -15.725 1.00 78.19 565 PRO A O 1
ATOM 4456 N N . GLN A 1 566 ? -7.063 -7.175 -16.405 1.00 68.56 566 GLN A N 1
ATOM 4457 C CA . GLN A 1 566 ? -8.465 -6.816 -16.185 1.00 68.56 566 GLN A CA 1
ATOM 4458 C C . GLN A 1 566 ? -9.319 -7.446 -17.305 1.00 68.56 566 GLN A C 1
ATOM 4460 O O . GLN A 1 566 ? -8.822 -7.621 -18.423 1.00 68.56 566 GLN A O 1
ATOM 4465 N N . GLN A 1 567 ? -10.553 -7.846 -16.979 1.00 56.00 567 GLN A N 1
ATOM 4466 C CA . GLN A 1 567 ? -11.491 -8.515 -17.899 1.00 56.00 567 GLN A CA 1
ATOM 4467 C C . GLN A 1 567 ? -12.375 -7.513 -18.649 1.00 56.00 567 GLN A C 1
ATOM 4469 O O . GLN A 1 567 ? -12.726 -6.482 -18.036 1.00 56.00 567 GLN A O 1
#

Sequence (567 aa):
MTTTDKTTEVEATAPATTTTDASTTSTTPTTTTTTTDASTTPALKRKEKEKKEEKKPAYIETRTRKKARQALDFISGSNQRQASLFNLLGKDYTGPSEQQLEMIFRLFSKNGKIGSEELAAVLRSMGKRPLTKRIDKILYECDENGSGYIEMDEFIHYMQKKAYEKAKMLGVIESDSEDDQELTKKAATKKSTTTAAAAPEKTITKQPSFFQPLKKNSSIIQFYTENAGVHTANNVEVDQYSNPVGNNFDLGLEGAFSDFTILIGMFYTFNLKCEDSLKSKGFNIIVVKTQKEFIDQLSKADVAMIIPNKNGDITTSEADFLSAVKNYHEAGKGLFLWAENEPFFAQTNWVLNSLFDSKVVGSDPGQKNLSLGKGSETQKFASHLITSGIVTLFEGRTVSYFEKVPEKLEVIATSSGNNPIIACSLATQEKNCGRVIVDTGFTKLLDEFFNAGIERYVKNACVWLLALDHRFYLGVDTQSNIPAPVEVPTWQFKHGSWFNYDADASKVVEEAYQEWLLNPYIDIRSIKSGIWSYSVNFKENTQTNIQHHAHTTREIRRVLQKVVPQQ